Protein AF-A0A812PHL5-F1 (afdb_monomer_lite)

Structure (mmCIF, N/CA/C/O backbone):
data_AF-A0A812PHL5-F1
#
_entry.id   AF-A0A812PHL5-F1
#
loop_
_atom_site.group_PDB
_atom_site.id
_atom_site.type_symbol
_atom_site.label_atom_id
_atom_site.label_alt_id
_atom_site.label_comp_id
_atom_site.label_asym_id
_atom_site.label_entity_id
_atom_site.label_seq_id
_atom_site.pdbx_PDB_ins_code
_atom_site.Cartn_x
_atom_site.Cartn_y
_atom_site.Cartn_z
_atom_site.occupancy
_atom_site.B_iso_or_equiv
_atom_site.auth_seq_id
_atom_site.auth_comp_id
_atom_site.auth_asym_id
_atom_site.auth_atom_id
_atom_site.pdbx_PDB_model_num
ATOM 1 N N . MET A 1 1 ? 17.596 28.464 -4.419 1.00 30.20 1 MET A N 1
ATOM 2 C CA . MET A 1 1 ? 16.537 28.088 -5.385 1.00 30.20 1 MET A CA 1
ATOM 3 C C . MET A 1 1 ? 17.183 27.454 -6.614 1.00 30.20 1 MET A C 1
ATOM 5 O O . MET A 1 1 ? 17.732 28.170 -7.439 1.00 30.20 1 MET A O 1
ATOM 9 N N . ALA A 1 2 ? 17.210 26.122 -6.717 1.00 31.03 2 ALA A N 1
ATOM 10 C CA . ALA A 1 2 ? 17.751 25.455 -7.903 1.00 31.03 2 ALA A CA 1
ATOM 11 C C . ALA A 1 2 ? 16.768 25.625 -9.072 1.00 31.03 2 ALA A C 1
ATOM 13 O O . ALA A 1 2 ? 15.602 25.245 -8.954 1.00 31.03 2 ALA A O 1
ATOM 14 N N . LYS A 1 3 ? 17.228 26.225 -10.178 1.00 36.44 3 LYS A N 1
ATOM 15 C CA . LYS A 1 3 ? 16.488 26.329 -11.446 1.00 36.44 3 LYS A CA 1
ATOM 16 C C . LYS A 1 3 ? 15.874 24.962 -11.776 1.00 36.44 3 LYS A C 1
ATOM 18 O O . LYS A 1 3 ? 16.584 23.960 -11.709 1.00 36.44 3 LYS A O 1
ATOM 23 N N . LYS A 1 4 ? 14.570 24.922 -12.087 1.00 46.22 4 LYS A N 1
ATOM 24 C CA . LYS A 1 4 ? 13.814 23.703 -12.439 1.00 46.22 4 LYS A CA 1
ATOM 25 C C . LYS A 1 4 ? 14.631 22.866 -13.429 1.00 46.22 4 LYS A C 1
ATOM 27 O O . LYS A 1 4 ? 14.777 23.250 -14.588 1.00 46.22 4 LYS A O 1
ATOM 32 N N . VAL A 1 5 ? 15.213 21.764 -12.962 1.00 55.16 5 VAL A N 1
ATOM 33 C CA . VAL A 1 5 ? 15.968 20.867 -13.836 1.00 55.16 5 VAL A CA 1
ATOM 34 C C . VAL A 1 5 ? 14.971 20.184 -14.762 1.00 55.16 5 VAL A C 1
ATOM 36 O O . VAL A 1 5 ? 14.000 19.601 -14.290 1.00 55.16 5 VAL A O 1
ATOM 39 N N . LYS A 1 6 ? 15.216 20.292 -16.066 1.00 77.00 6 LYS A N 1
ATOM 40 C CA . LYS A 1 6 ? 14.293 19.859 -17.119 1.00 77.00 6 LYS A CA 1
ATOM 41 C C . LYS A 1 6 ? 14.421 18.362 -17.456 1.00 77.00 6 LYS A C 1
ATOM 43 O O . LYS A 1 6 ? 13.504 17.793 -18.029 1.00 77.00 6 LYS A O 1
ATOM 48 N N . TRP A 1 7 ? 15.549 17.737 -17.104 1.00 81.31 7 TRP A N 1
ATOM 49 C CA . TRP A 1 7 ? 15.805 16.304 -17.293 1.00 81.31 7 TRP A CA 1
ATOM 50 C C . TRP A 1 7 ? 15.103 15.444 -16.230 1.00 81.31 7 TRP A C 1
ATOM 52 O O . TRP A 1 7 ? 14.970 15.905 -15.085 1.00 81.31 7 TRP A O 1
ATOM 62 N N . PRO A 1 8 ? 14.719 14.197 -16.566 1.00 87.06 8 PRO A N 1
ATOM 63 C CA . PRO A 1 8 ? 14.078 13.287 -15.627 1.00 87.06 8 PRO A CA 1
ATOM 64 C C . PRO A 1 8 ? 15.028 12.886 -14.491 1.00 87.06 8 PRO A C 1
ATOM 66 O O . PRO A 1 8 ? 16.244 13.111 -14.539 1.00 87.06 8 PRO A O 1
ATOM 69 N N . LYS A 1 9 ? 14.453 12.356 -13.409 1.00 88.00 9 LYS A N 1
ATOM 70 C CA . LYS A 1 9 ? 15.238 11.866 -12.272 1.00 88.00 9 LYS A CA 1
ATOM 71 C C . LYS A 1 9 ? 15.814 10.491 -12.638 1.00 88.00 9 LYS A C 1
ATOM 73 O O . LYS A 1 9 ? 15.067 9.677 -13.152 1.00 88.00 9 LYS A O 1
ATOM 78 N N . PRO A 1 10 ? 17.088 10.200 -12.334 1.00 89.94 10 PRO A N 1
ATOM 79 C CA . PRO A 1 10 ? 17.648 8.874 -12.572 1.00 89.94 10 PRO A CA 1
ATOM 80 C C . PRO A 1 10 ? 16.887 7.799 -11.791 1.00 89.94 10 PRO A C 1
ATOM 82 O O . PRO A 1 10 ? 16.639 7.955 -10.591 1.00 89.94 10 PRO A O 1
ATOM 85 N N . TYR A 1 11 ? 16.566 6.705 -12.468 1.00 93.69 11 TYR A N 1
ATOM 86 C CA . TYR A 1 11 ? 15.993 5.505 -11.885 1.00 93.69 11 TYR A CA 1
ATOM 87 C C . TYR A 1 11 ? 17.070 4.715 -11.140 1.00 93.69 11 TYR A C 1
ATOM 89 O O . TYR A 1 11 ? 18.222 4.675 -11.566 1.00 93.69 11 TYR A O 1
ATOM 97 N N . THR A 1 12 ? 16.724 4.103 -10.009 1.00 93.88 12 THR A N 1
ATOM 98 C CA . THR A 1 12 ? 17.665 3.273 -9.243 1.00 93.88 12 THR A CA 1
ATOM 99 C C . THR A 1 12 ? 17.333 1.805 -9.461 1.00 93.88 12 THR A C 1
ATOM 101 O O . THR A 1 12 ? 16.309 1.338 -8.977 1.00 93.88 12 THR A O 1
ATOM 104 N N . ALA A 1 13 ? 18.217 1.079 -10.143 1.00 93.38 13 ALA A N 1
ATOM 105 C CA . ALA A 1 13 ? 18.080 -0.351 -10.404 1.00 93.38 13 ALA A CA 1
ATOM 106 C C . ALA A 1 13 ? 19.034 -1.175 -9.530 1.00 93.38 13 ALA A C 1
ATOM 108 O O . ALA A 1 13 ? 20.081 -0.680 -9.102 1.00 93.38 13 ALA A O 1
ATOM 109 N N . LYS A 1 14 ? 18.681 -2.435 -9.260 1.00 94.19 14 LYS A N 1
ATOM 110 C CA . LYS A 1 14 ? 19.550 -3.398 -8.572 1.00 94.19 14 LYS A CA 1
ATOM 111 C C . LYS A 1 14 ? 20.268 -4.247 -9.616 1.00 94.19 14 LYS A C 1
ATOM 113 O O . LYS A 1 14 ? 19.644 -5.087 -10.245 1.00 94.19 14 LYS A O 1
ATOM 118 N N . ILE A 1 15 ? 21.566 -4.017 -9.765 1.00 95.44 15 ILE A N 1
ATOM 119 C CA . ILE A 1 15 ? 22.417 -4.596 -10.807 1.00 95.44 15 ILE A CA 1
ATOM 120 C C . ILE A 1 15 ? 23.465 -5.487 -10.143 1.00 95.44 15 ILE A C 1
ATOM 122 O O . ILE A 1 15 ? 24.049 -5.099 -9.126 1.00 95.44 15 ILE A O 1
ATOM 126 N N . ALA A 1 16 ? 23.705 -6.672 -10.694 1.00 95.06 16 ALA A N 1
ATOM 127 C CA . ALA A 1 16 ? 24.809 -7.530 -10.291 1.00 95.06 16 ALA A CA 1
ATOM 128 C C . ALA A 1 16 ? 26.142 -6.795 -10.481 1.00 95.06 16 ALA A C 1
ATOM 130 O O . ALA A 1 16 ? 26.435 -6.292 -11.563 1.00 95.06 16 ALA A O 1
ATOM 131 N N . MET A 1 17 ? 26.948 -6.715 -9.426 1.00 94.81 17 MET A N 1
ATOM 132 C CA . MET A 1 17 ? 28.274 -6.102 -9.456 1.00 94.81 17 MET A CA 1
ATOM 133 C C . MET A 1 17 ? 29.268 -6.968 -8.696 1.00 94.81 17 MET A C 1
ATOM 135 O O . MET A 1 17 ? 28.942 -7.513 -7.639 1.00 94.81 17 MET A O 1
ATOM 139 N N . CYS A 1 18 ? 30.486 -7.044 -9.223 1.00 94.06 18 CYS A N 1
ATOM 140 C CA . CYS A 1 18 ? 31.614 -7.671 -8.556 1.00 94.06 18 CYS A CA 1
ATOM 141 C C . CYS A 1 18 ? 32.160 -6.738 -7.470 1.00 94.06 18 CYS A C 1
ATOM 143 O O . CYS A 1 18 ? 32.279 -5.524 -7.657 1.00 94.06 18 CYS A O 1
ATOM 145 N N . ASP A 1 19 ? 32.484 -7.304 -6.320 1.00 91.38 19 ASP A N 1
ATOM 146 C CA . ASP A 1 19 ? 33.255 -6.635 -5.292 1.00 91.38 19 ASP A CA 1
ATOM 147 C C . ASP A 1 19 ? 34.759 -6.866 -5.541 1.00 91.38 19 ASP A C 1
ATOM 149 O O . ASP A 1 19 ? 35.190 -8.019 -5.532 1.00 91.38 19 ASP A O 1
ATOM 153 N N . PRO A 1 20 ? 35.572 -5.822 -5.791 1.00 86.06 20 PRO A N 1
ATOM 154 C CA . PRO A 1 20 ? 36.965 -6.011 -6.191 1.00 86.06 20 PRO A CA 1
ATOM 155 C C . PRO A 1 20 ? 37.823 -6.699 -5.124 1.00 86.06 20 PRO A C 1
ATOM 157 O O . PRO A 1 20 ? 38.760 -7.413 -5.476 1.00 86.06 20 PRO A O 1
ATOM 160 N N . GLU A 1 21 ? 37.502 -6.511 -3.841 1.00 88.44 21 GLU A N 1
ATOM 161 C CA . GLU A 1 21 ? 38.281 -7.065 -2.730 1.00 88.44 21 GLU A CA 1
ATOM 162 C C . GLU A 1 21 ? 37.939 -8.536 -2.498 1.00 88.44 21 GLU A C 1
ATOM 164 O O . GLU A 1 21 ? 38.826 -9.378 -2.384 1.00 88.44 21 GLU A O 1
ATOM 169 N N . THR A 1 22 ? 36.646 -8.862 -2.471 1.00 91.00 22 THR A N 1
ATOM 170 C CA . THR A 1 22 ? 36.188 -10.229 -2.164 1.00 91.00 22 THR A CA 1
ATOM 171 C C . THR A 1 22 ? 35.986 -11.102 -3.403 1.00 91.00 22 THR A C 1
ATOM 173 O O . THR A 1 22 ? 35.790 -12.306 -3.273 1.00 91.00 22 THR A O 1
ATOM 176 N N . GLN A 1 23 ? 36.006 -10.510 -4.604 1.00 88.81 23 GLN A N 1
ATOM 177 C CA . GLN A 1 23 ? 35.659 -11.140 -5.888 1.00 88.81 23 GLN A CA 1
ATOM 178 C C . GLN A 1 23 ? 34.260 -11.786 -5.903 1.00 88.81 23 GLN A C 1
ATOM 180 O O . GLN A 1 23 ? 33.970 -12.644 -6.737 1.00 88.81 23 GLN A O 1
ATOM 185 N N . THR A 1 24 ? 33.373 -11.376 -4.992 1.00 91.38 24 THR A N 1
ATOM 186 C CA . THR A 1 24 ? 32.000 -11.883 -4.914 1.00 91.38 24 THR A CA 1
ATOM 187 C C . THR A 1 24 ? 31.045 -10.992 -5.701 1.00 91.38 24 THR A C 1
ATOM 189 O O . THR A 1 24 ? 31.193 -9.769 -5.735 1.00 91.38 24 THR A O 1
ATOM 192 N N . THR A 1 25 ? 30.036 -11.597 -6.331 1.00 93.19 25 THR A N 1
ATOM 193 C CA . THR A 1 25 ? 28.997 -10.855 -7.058 1.00 93.19 25 THR A CA 1
ATOM 194 C C . THR A 1 25 ? 27.782 -10.644 -6.165 1.00 93.19 25 THR A C 1
ATOM 196 O O . THR A 1 25 ? 27.262 -11.584 -5.569 1.00 93.19 25 THR A O 1
ATOM 199 N N . SER A 1 26 ? 27.305 -9.404 -6.079 1.00 92.94 26 SER A N 1
ATOM 200 C CA . SER A 1 26 ? 26.101 -9.049 -5.320 1.00 92.94 26 SER A CA 1
ATOM 201 C C . SER A 1 26 ? 25.293 -7.962 -6.026 1.00 92.94 26 SER A C 1
ATOM 203 O O . SER A 1 26 ? 25.828 -7.177 -6.811 1.00 92.94 26 SER A O 1
ATOM 205 N N . LYS A 1 27 ? 23.982 -7.896 -5.757 1.00 93.06 27 LYS A N 1
ATOM 206 C CA . LYS A 1 27 ? 23.115 -6.856 -6.327 1.00 93.06 27 LYS A CA 1
ATOM 207 C C . LYS A 1 27 ? 23.339 -5.518 -5.621 1.00 93.06 27 LYS A C 1
ATOM 209 O O . LYS A 1 27 ? 22.929 -5.328 -4.474 1.00 93.06 27 LYS A O 1
ATOM 214 N N . LYS A 1 28 ? 23.935 -4.559 -6.328 1.00 93.38 28 LYS A N 1
ATOM 215 C CA . LYS A 1 28 ? 24.187 -3.191 -5.851 1.00 93.38 28 LYS A CA 1
ATOM 216 C C . LYS A 1 28 ? 23.320 -2.189 -6.626 1.00 93.38 28 LYS A C 1
ATOM 218 O O . LYS A 1 28 ? 22.840 -2.459 -7.723 1.00 93.38 28 LYS A O 1
ATOM 223 N N . SER A 1 29 ? 23.040 -1.038 -6.017 1.00 94.44 29 SER A N 1
ATOM 224 C CA . SER A 1 29 ? 22.201 -0.005 -6.638 1.00 94.44 29 SER A CA 1
ATOM 225 C C . SER A 1 29 ? 22.985 0.785 -7.689 1.00 94.44 29 SER A C 1
ATOM 227 O O . SER A 1 29 ? 24.021 1.363 -7.363 1.00 94.44 29 SER A O 1
ATOM 229 N N . LEU A 1 30 ? 22.454 0.878 -8.909 1.00 93.88 30 LEU A N 1
ATOM 230 C CA . LEU A 1 30 ? 22.989 1.686 -10.005 1.00 93.88 30 LEU A CA 1
ATOM 231 C C . LEU A 1 30 ? 21.949 2.704 -10.474 1.00 93.88 30 LEU A C 1
ATOM 233 O O . LEU A 1 30 ? 20.762 2.396 -10.562 1.00 93.88 30 LEU A O 1
ATOM 237 N N . ALA A 1 31 ? 22.397 3.919 -10.784 1.00 94.94 31 ALA A N 1
ATOM 238 C CA . ALA A 1 31 ? 21.543 4.941 -11.374 1.00 94.94 31 ALA A CA 1
ATOM 239 C C . ALA A 1 31 ? 21.485 4.773 -12.897 1.00 94.94 31 ALA A C 1
ATOM 241 O O . ALA A 1 31 ? 22.527 4.670 -13.547 1.00 94.94 31 ALA A O 1
ATOM 242 N N . ILE A 1 32 ? 20.279 4.782 -13.454 1.00 95.06 32 ILE A N 1
ATOM 243 C CA . ILE A 1 32 ? 20.009 4.573 -14.875 1.00 95.06 32 ILE A CA 1
ATOM 244 C C . ILE A 1 32 ? 19.045 5.662 -15.351 1.00 95.06 32 ILE A C 1
ATOM 246 O O . ILE A 1 32 ? 18.018 5.916 -14.726 1.00 95.06 32 ILE A O 1
ATOM 250 N N . MET A 1 33 ? 19.370 6.332 -16.452 1.00 94.31 33 MET A N 1
ATOM 251 C CA . MET A 1 33 ? 18.423 7.193 -17.156 1.00 94.31 33 MET A CA 1
ATOM 252 C C . MET A 1 33 ? 17.549 6.318 -18.044 1.00 94.31 33 MET A C 1
ATOM 254 O O . MET A 1 33 ? 18.058 5.598 -18.902 1.00 94.31 33 MET A O 1
ATOM 258 N N . LEU A 1 34 ? 16.237 6.377 -17.838 1.00 94.75 34 LEU A N 1
ATOM 259 C CA . LEU A 1 34 ? 15.307 5.525 -18.562 1.00 94.75 34 LEU A CA 1
ATOM 260 C C . LEU A 1 34 ? 15.033 6.099 -19.961 1.00 94.75 34 LEU A C 1
ATOM 262 O O . LEU A 1 34 ? 14.600 7.249 -20.061 1.00 94.75 34 LEU A O 1
ATOM 266 N N . PRO A 1 35 ? 15.238 5.316 -21.042 1.00 93.94 35 PRO A N 1
ATOM 267 C CA . PRO A 1 35 ? 14.881 5.718 -22.402 1.00 93.94 35 PRO A CA 1
ATOM 268 C C . PRO A 1 35 ? 13.507 6.398 -22.555 1.00 93.94 35 PRO A C 1
ATOM 270 O O . PRO A 1 35 ? 13.449 7.475 -23.148 1.00 93.94 35 PRO A O 1
ATOM 273 N N . HIS A 1 36 ? 12.416 5.835 -22.012 1.00 91.88 36 HIS A N 1
ATOM 274 C CA . HIS A 1 36 ? 11.076 6.437 -22.141 1.00 91.88 36 HIS A CA 1
ATOM 275 C C . HIS A 1 36 ? 10.980 7.818 -21.476 1.00 91.88 36 HIS A C 1
ATOM 277 O O . HIS A 1 36 ? 10.411 8.746 -22.050 1.00 91.88 36 HIS A O 1
ATOM 283 N N . GLU A 1 37 ? 11.603 8.005 -20.310 1.00 92.31 37 GLU A N 1
ATOM 284 C CA . GLU A 1 37 ? 11.631 9.306 -19.636 1.00 92.31 37 GLU A CA 1
ATOM 285 C C . GLU A 1 37 ? 12.498 10.326 -20.386 1.00 92.31 37 GLU A C 1
ATOM 287 O O . GLU A 1 37 ? 12.161 11.512 -20.440 1.00 92.31 37 GLU A O 1
ATOM 292 N N . LEU A 1 38 ? 13.614 9.877 -20.977 1.00 88.81 38 LEU A N 1
ATOM 293 C CA . LEU A 1 38 ? 14.469 10.708 -21.826 1.00 88.81 38 LEU A CA 1
ATOM 294 C C . LEU A 1 38 ? 13.703 11.189 -23.061 1.00 88.81 38 LEU A C 1
ATOM 296 O O . LEU A 1 38 ? 13.709 12.386 -23.350 1.00 88.81 38 LEU A O 1
ATOM 300 N N . GLN A 1 39 ? 13.010 10.284 -23.757 1.00 87.06 39 GLN A N 1
ATOM 301 C CA . GLN A 1 39 ? 12.188 10.631 -24.916 1.00 87.06 39 GLN A CA 1
ATOM 302 C C . GLN A 1 39 ? 11.067 11.595 -24.528 1.00 87.06 39 GLN A C 1
ATOM 304 O O . GLN A 1 39 ? 10.887 12.617 -25.188 1.00 87.06 39 GLN A O 1
ATOM 309 N N . TRP A 1 40 ? 10.350 11.316 -23.436 1.00 87.50 40 TRP A N 1
ATOM 310 C CA . TRP A 1 40 ? 9.302 12.203 -22.941 1.00 87.50 40 TRP A CA 1
ATOM 311 C C . TRP A 1 40 ? 9.841 13.598 -22.634 1.00 87.50 40 TRP A C 1
ATOM 313 O O . TRP A 1 40 ? 9.225 14.588 -23.022 1.00 87.50 40 TRP A O 1
ATOM 323 N N . ALA A 1 41 ? 11.005 13.703 -21.987 1.00 87.75 41 ALA A N 1
ATOM 324 C CA . ALA A 1 41 ? 11.620 14.991 -21.689 1.00 87.75 41 ALA A CA 1
ATOM 325 C C . ALA A 1 41 ? 11.999 15.754 -22.967 1.00 87.75 41 ALA A C 1
ATOM 327 O O . ALA A 1 41 ? 11.740 16.954 -23.052 1.00 87.75 41 ALA A O 1
ATOM 328 N N . VAL A 1 42 ? 12.551 15.064 -23.970 1.00 83.56 42 VAL A N 1
ATOM 329 C CA . VAL A 1 42 ? 12.887 15.645 -25.279 1.00 83.56 42 VAL A CA 1
ATOM 330 C C . VAL A 1 42 ? 11.631 16.121 -26.014 1.00 83.56 42 VAL A C 1
ATOM 332 O O . VAL A 1 42 ? 11.585 17.267 -26.459 1.00 83.56 42 VAL A O 1
ATOM 335 N N . LEU A 1 43 ? 10.592 15.289 -26.100 1.00 83.31 43 LEU A N 1
ATOM 336 C CA . LEU A 1 43 ? 9.324 15.641 -26.745 1.00 83.31 43 LEU A CA 1
ATOM 337 C C . LEU A 1 43 ? 8.630 16.798 -26.026 1.00 83.31 43 LEU A C 1
ATOM 339 O O . LEU A 1 43 ? 8.176 17.742 -26.666 1.00 83.31 43 LEU A O 1
ATOM 343 N N . LYS A 1 44 ? 8.582 16.750 -24.691 1.00 83.88 44 LYS A N 1
ATOM 344 C CA . LYS A 1 44 ? 7.971 17.785 -23.857 1.00 83.88 44 LYS A CA 1
ATOM 345 C C . LYS A 1 44 ? 8.672 19.128 -24.003 1.00 83.88 44 LYS A C 1
ATOM 347 O O . LYS A 1 44 ? 8.012 20.159 -24.050 1.00 83.88 44 LYS A O 1
ATOM 352 N N . TRP A 1 45 ? 10.001 19.119 -24.050 1.00 80.25 45 TRP A N 1
ATOM 353 C CA . TRP A 1 45 ? 10.788 20.343 -24.165 1.00 80.25 45 TRP A CA 1
ATOM 354 C C . TRP A 1 45 ? 10.610 21.033 -25.522 1.00 80.25 45 TRP A C 1
ATOM 356 O O . TRP A 1 45 ? 10.678 22.255 -25.597 1.00 80.25 45 TRP A O 1
ATOM 366 N N . ASN A 1 46 ? 10.316 20.257 -26.565 1.00 76.88 46 ASN A N 1
ATOM 367 C CA . ASN A 1 46 ? 10.095 20.741 -27.926 1.00 76.88 46 ASN A CA 1
ATOM 368 C C . ASN A 1 46 ? 8.595 20.771 -28.301 1.00 76.88 46 ASN A C 1
ATOM 370 O O . ASN A 1 46 ? 8.237 20.700 -29.481 1.00 76.88 46 ASN A O 1
ATOM 374 N N . GLN A 1 47 ? 7.703 20.872 -27.303 1.00 69.38 47 GLN A N 1
ATOM 375 C CA . GLN A 1 47 ? 6.266 21.074 -27.518 1.00 69.38 47 GLN A CA 1
ATOM 376 C C . GLN A 1 47 ? 6.048 22.399 -28.264 1.00 69.38 47 GLN A C 1
ATOM 378 O O . GLN A 1 47 ? 6.217 23.472 -27.694 1.00 69.38 47 GLN A O 1
ATOM 383 N N . GLY A 1 48 ? 5.714 22.305 -29.555 1.00 64.81 48 GLY A N 1
ATOM 384 C CA . GLY A 1 48 ? 5.527 23.447 -30.459 1.00 64.81 48 GLY A CA 1
ATOM 385 C C . GLY A 1 48 ? 6.377 23.422 -31.739 1.00 64.81 48 GLY A C 1
ATOM 386 O O . GLY A 1 48 ? 6.114 24.224 -32.626 1.00 64.81 48 GLY A O 1
ATOM 387 N N . LEU A 1 49 ? 7.351 22.507 -31.874 1.00 67.69 49 LEU A N 1
ATOM 388 C CA . LEU A 1 49 ? 8.309 22.475 -33.002 1.00 67.69 49 LEU A CA 1
ATOM 389 C C . LEU A 1 49 ? 8.199 21.240 -33.923 1.00 67.69 49 LEU A C 1
ATOM 391 O O . LEU A 1 49 ? 9.182 20.837 -34.540 1.00 67.69 49 LEU A O 1
ATOM 395 N N . ASP A 1 50 ? 7.022 20.609 -34.008 1.00 78.19 50 ASP A N 1
ATOM 396 C CA . ASP A 1 50 ? 6.821 19.314 -34.694 1.00 78.19 50 ASP A CA 1
ATOM 397 C C . ASP A 1 50 ? 7.910 18.271 -34.347 1.00 78.19 50 ASP A C 1
ATOM 399 O O . ASP A 1 50 ? 8.478 17.568 -35.185 1.00 78.19 50 ASP A O 1
ATOM 403 N N . ALA A 1 51 ? 8.240 18.178 -33.056 1.00 77.31 51 ALA A N 1
ATOM 404 C CA . ALA A 1 51 ? 9.268 17.264 -32.568 1.00 77.31 51 ALA A CA 1
ATOM 405 C C . ALA A 1 51 ? 8.967 15.802 -32.939 1.00 77.31 51 ALA A C 1
ATOM 407 O O . ALA A 1 51 ? 9.882 15.024 -33.201 1.00 77.31 51 ALA A O 1
ATOM 408 N N . ARG A 1 52 ? 7.680 15.435 -32.993 1.00 80.06 52 ARG A N 1
ATOM 409 C CA . ARG A 1 52 ? 7.239 14.100 -33.401 1.00 80.06 52 ARG A CA 1
ATOM 410 C C . ARG A 1 52 ? 7.505 13.857 -34.885 1.00 80.06 52 ARG A C 1
ATOM 412 O O . ARG A 1 52 ? 8.132 12.850 -35.193 1.00 80.06 52 ARG A O 1
ATOM 419 N N . GLY A 1 53 ? 7.089 14.759 -35.778 1.00 81.56 53 GLY A N 1
ATOM 420 C CA . GLY A 1 53 ? 7.350 14.621 -37.210 1.00 81.56 53 GLY A CA 1
ATOM 421 C C . GLY A 1 53 ? 8.844 14.543 -37.511 1.00 81.56 53 GLY A C 1
ATOM 422 O O . GLY A 1 53 ? 9.277 13.685 -38.272 1.00 81.56 53 GLY A O 1
ATOM 423 N N . ARG A 1 54 ? 9.671 15.335 -36.819 1.00 79.81 54 ARG A N 1
ATOM 424 C CA . ARG A 1 54 ? 11.138 15.285 -36.961 1.00 79.81 54 ARG A CA 1
ATOM 425 C C . ARG A 1 54 ? 11.757 13.966 -36.494 1.00 79.81 54 ARG A C 1
ATOM 427 O O . ARG A 1 54 ? 12.627 13.434 -37.177 1.00 79.81 54 ARG A O 1
ATOM 434 N N . LEU A 1 55 ? 11.316 13.425 -35.356 1.00 81.12 55 LEU A N 1
ATOM 435 C CA . LEU A 1 55 ? 11.827 12.154 -34.818 1.00 81.12 55 LEU A CA 1
ATOM 436 C C . LEU A 1 55 ? 11.326 10.915 -35.574 1.00 81.12 55 LEU A C 1
ATOM 438 O O . LEU A 1 55 ? 11.885 9.838 -35.382 1.00 81.12 55 LEU A O 1
ATOM 442 N N . LEU A 1 56 ? 10.303 11.074 -36.416 1.00 84.00 56 LEU A N 1
ATOM 443 C CA . LEU A 1 56 ? 9.794 10.052 -37.333 1.00 84.00 56 LEU A CA 1
ATOM 444 C C . LEU A 1 56 ? 10.225 10.302 -38.787 1.00 84.00 56 LEU A C 1
ATOM 446 O O . LEU A 1 56 ? 9.935 9.497 -39.667 1.00 84.00 56 LEU A O 1
ATOM 450 N N . ASN A 1 57 ? 10.928 11.403 -39.074 1.00 84.06 57 ASN A N 1
ATOM 451 C CA . ASN A 1 57 ? 11.372 11.713 -40.425 1.00 84.06 57 ASN A CA 1
ATOM 452 C C . ASN A 1 57 ? 12.646 10.937 -40.767 1.00 84.06 57 ASN A C 1
ATOM 454 O O . ASN A 1 57 ? 13.768 11.394 -40.527 1.00 84.06 57 ASN A O 1
ATOM 458 N N . TRP A 1 58 ? 12.473 9.801 -41.431 1.00 82.62 58 TRP A N 1
ATOM 459 C CA . TRP A 1 58 ? 13.571 8.948 -41.876 1.00 82.62 58 TRP A CA 1
ATOM 460 C C . TRP A 1 58 ? 14.530 9.630 -42.852 1.00 82.62 58 TRP A C 1
ATOM 462 O O . TRP A 1 58 ? 15.706 9.278 -42.891 1.00 82.62 58 TRP A O 1
ATOM 472 N N . GLN A 1 59 ? 14.088 10.628 -43.622 1.00 81.06 59 GLN A N 1
ATOM 473 C CA . GLN A 1 59 ? 14.969 11.327 -44.563 1.00 81.06 59 GLN A CA 1
ATOM 474 C C . GLN A 1 59 ? 16.076 12.115 -43.846 1.00 81.06 59 GLN A C 1
ATOM 476 O O . GLN A 1 59 ? 17.147 12.314 -44.417 1.00 81.06 59 GLN A O 1
ATOM 481 N N . SER A 1 60 ? 15.850 12.501 -42.584 1.00 78.31 60 SER A N 1
ATOM 482 C CA . SER A 1 60 ? 16.860 13.155 -41.738 1.00 78.31 60 SER A CA 1
ATOM 483 C C . SER A 1 60 ? 17.971 12.201 -41.269 1.00 78.31 60 SER A C 1
ATOM 485 O O . SER A 1 60 ? 19.050 12.637 -40.859 1.00 78.31 60 SER A O 1
ATOM 487 N N . VAL A 1 61 ? 17.739 10.888 -41.353 1.00 82.25 61 VAL A N 1
ATOM 488 C CA . VAL A 1 61 ? 18.686 9.853 -40.937 1.00 82.25 61 VAL A CA 1
ATOM 489 C C . VAL A 1 61 ? 19.694 9.590 -42.056 1.00 82.25 61 VAL A C 1
ATOM 491 O O . VAL A 1 61 ? 19.347 9.468 -43.236 1.00 82.25 61 VAL A O 1
ATOM 494 N N . ARG A 1 62 ? 20.975 9.460 -41.691 1.00 82.62 62 ARG A N 1
ATOM 495 C CA . ARG A 1 62 ? 22.040 9.139 -42.648 1.00 82.62 62 ARG A CA 1
ATOM 496 C C . ARG A 1 62 ? 21.718 7.869 -43.443 1.00 82.62 62 ARG A C 1
ATOM 498 O O . ARG A 1 62 ? 21.146 6.915 -42.914 1.00 82.62 62 ARG A O 1
ATOM 505 N N . ALA A 1 63 ? 22.106 7.866 -44.717 1.00 84.62 63 ALA A N 1
ATOM 506 C CA . ALA A 1 63 ? 21.796 6.787 -45.654 1.00 84.62 63 ALA A CA 1
ATOM 507 C C . ALA A 1 63 ? 22.324 5.416 -45.192 1.00 84.62 63 ALA A C 1
ATOM 509 O O . ALA A 1 63 ? 21.620 4.419 -45.311 1.00 84.62 63 ALA A O 1
ATOM 510 N N . ASP A 1 64 ? 23.514 5.376 -44.588 1.00 81.56 64 ASP A N 1
ATOM 511 C CA . ASP A 1 64 ? 24.122 4.144 -44.078 1.00 81.56 64 ASP A CA 1
ATOM 512 C C . ASP A 1 64 ? 23.343 3.539 -42.900 1.00 81.56 64 ASP A C 1
ATOM 514 O O . ASP A 1 64 ? 23.171 2.324 -42.824 1.00 81.56 64 ASP A O 1
ATOM 518 N N . VAL A 1 65 ? 22.819 4.377 -42.000 1.00 82.12 65 VAL A N 1
ATOM 519 C CA . VAL A 1 65 ? 21.958 3.925 -40.896 1.00 82.12 65 VAL A CA 1
ATOM 520 C C . VAL A 1 65 ? 20.618 3.430 -41.438 1.00 82.12 65 VAL A C 1
ATOM 522 O O . VAL A 1 65 ? 20.167 2.358 -41.040 1.00 82.12 65 VAL A O 1
ATOM 525 N N . ARG A 1 66 ? 20.011 4.153 -42.391 1.00 84.62 66 ARG A N 1
ATOM 526 C CA . ARG A 1 66 ? 18.766 3.718 -43.046 1.00 84.62 66 ARG A CA 1
ATOM 527 C C . ARG A 1 66 ? 18.910 2.349 -43.705 1.00 84.62 66 ARG A C 1
ATOM 529 O O . ARG A 1 66 ? 18.049 1.500 -43.509 1.00 84.62 66 ARG A O 1
ATOM 536 N N . GLN A 1 67 ? 20.007 2.117 -44.425 1.00 84.12 67 GLN A N 1
ATOM 537 C CA . GLN A 1 67 ? 20.269 0.837 -45.086 1.00 84.12 67 GLN A CA 1
ATOM 538 C C . GLN A 1 67 ? 20.370 -0.321 -44.083 1.00 84.12 67 GLN A C 1
ATOM 540 O O . GLN A 1 67 ? 19.825 -1.394 -44.328 1.00 84.12 67 GLN A O 1
ATOM 545 N N . ARG A 1 68 ? 21.021 -0.107 -42.931 1.00 80.06 68 ARG A N 1
ATOM 546 C CA . ARG A 1 68 ? 21.131 -1.135 -41.881 1.00 80.06 68 ARG A CA 1
ATOM 547 C C . ARG A 1 68 ? 19.771 -1.487 -41.282 1.00 80.06 68 ARG A C 1
ATOM 549 O O . ARG A 1 68 ? 19.472 -2.665 -41.111 1.00 80.06 68 ARG A O 1
ATOM 556 N N . VAL A 1 69 ? 18.945 -0.480 -40.998 1.00 81.44 69 VAL A N 1
ATOM 557 C CA . VAL A 1 69 ? 17.634 -0.680 -40.360 1.00 81.44 69 VAL A CA 1
ATOM 558 C C . VAL A 1 69 ? 16.590 -1.213 -41.351 1.00 81.44 69 VAL A C 1
ATOM 560 O O . VAL A 1 69 ? 15.696 -1.942 -40.933 1.00 81.44 69 VAL A O 1
ATOM 563 N N . ALA A 1 70 ? 16.721 -0.940 -42.656 1.00 82.31 70 ALA A N 1
ATOM 564 C CA . ALA A 1 70 ? 15.789 -1.413 -43.687 1.00 82.31 70 ALA A CA 1
ATOM 565 C C . ALA A 1 70 ? 15.579 -2.939 -43.653 1.00 82.31 70 ALA A C 1
ATOM 567 O O . ALA A 1 70 ? 14.442 -3.400 -43.702 1.00 82.31 70 ALA A O 1
ATOM 568 N N . SER A 1 71 ? 16.658 -3.708 -43.463 1.00 77.38 71 SER A N 1
ATOM 569 C CA . SER A 1 71 ? 16.583 -5.173 -43.340 1.00 77.38 71 SER A CA 1
ATOM 570 C C . SER A 1 71 ? 15.738 -5.635 -42.143 1.00 77.38 71 SER A C 1
ATOM 572 O O . SER A 1 71 ? 14.946 -6.571 -42.253 1.00 77.38 71 SER A O 1
ATOM 574 N N . SER A 1 72 ? 15.848 -4.949 -41.000 1.00 78.19 72 SER A N 1
ATOM 575 C CA . SER A 1 72 ? 15.045 -5.224 -39.804 1.00 78.19 72 SER A CA 1
ATOM 576 C C . SER A 1 72 ? 13.585 -4.823 -39.984 1.00 78.19 72 SER A C 1
ATOM 578 O O . SER A 1 72 ? 12.706 -5.543 -39.522 1.00 78.19 72 SER A O 1
ATOM 580 N N . VAL A 1 73 ? 13.315 -3.710 -40.671 1.00 83.69 73 VAL A N 1
ATOM 581 C CA . VAL A 1 73 ? 11.947 -3.262 -40.975 1.00 83.69 73 VAL A CA 1
ATOM 582 C C . VAL A 1 73 ? 11.211 -4.284 -41.830 1.00 83.69 73 VAL A C 1
ATOM 584 O O . VAL A 1 73 ? 10.077 -4.629 -41.513 1.00 83.69 73 VAL A O 1
ATOM 587 N N . GLU A 1 74 ? 11.868 -4.795 -42.870 1.00 82.69 74 GLU A N 1
ATOM 588 C CA . GLU A 1 74 ? 11.308 -5.820 -43.749 1.00 82.69 74 GLU A CA 1
ATOM 589 C C . GLU A 1 74 ? 11.080 -7.138 -42.997 1.00 82.69 74 GLU A C 1
ATOM 591 O O . GLU A 1 74 ? 9.971 -7.674 -42.997 1.00 82.69 74 GLU A O 1
ATOM 596 N N . THR A 1 75 ? 12.099 -7.613 -42.274 1.00 77.25 75 THR A N 1
ATOM 597 C CA . THR A 1 75 ? 12.042 -8.884 -41.530 1.00 77.25 75 THR A CA 1
ATOM 598 C C . THR A 1 75 ? 10.951 -8.874 -40.458 1.00 77.25 75 THR A C 1
ATOM 600 O O . THR A 1 75 ? 10.226 -9.854 -40.294 1.00 77.25 75 THR A O 1
ATOM 603 N N . LEU A 1 76 ? 10.816 -7.762 -39.731 1.00 78.38 76 LEU A N 1
ATOM 604 C CA . LEU A 1 76 ? 9.857 -7.610 -38.635 1.00 78.38 76 LEU A CA 1
ATOM 605 C C . L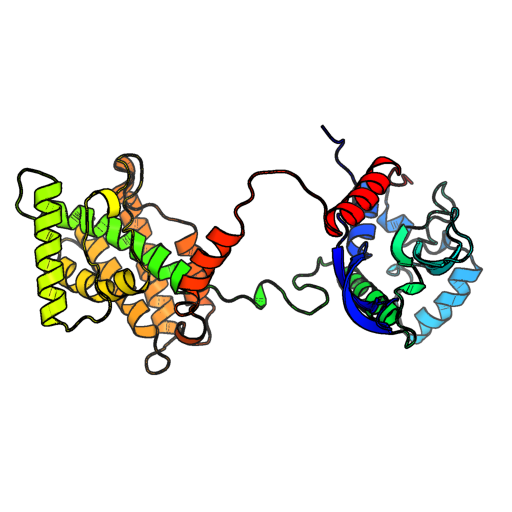EU A 1 76 ? 8.510 -7.024 -39.090 1.00 78.38 76 LEU A C 1
ATOM 607 O O . LEU A 1 76 ? 7.629 -6.826 -38.257 1.00 78.38 76 LEU A O 1
ATOM 611 N N . ARG A 1 77 ? 8.341 -6.753 -40.395 1.00 84.25 77 ARG A N 1
ATOM 612 C CA . ARG A 1 77 ? 7.129 -6.169 -41.001 1.00 84.25 77 ARG A CA 1
ATOM 613 C C . ARG A 1 77 ? 6.660 -4.888 -40.300 1.00 84.25 77 ARG A C 1
ATOM 615 O O . ARG A 1 77 ? 5.474 -4.704 -40.032 1.00 84.25 77 ARG A O 1
ATOM 622 N N . LEU A 1 78 ? 7.604 -4.008 -39.978 1.00 81.06 78 LEU A N 1
ATOM 623 C CA . LEU A 1 78 ? 7.334 -2.763 -39.257 1.00 81.06 78 LEU A CA 1
ATOM 624 C C . LEU A 1 78 ? 6.938 -1.641 -40.226 1.00 81.06 78 LEU A C 1
ATOM 626 O O . LEU A 1 78 ? 7.402 -1.608 -41.361 1.00 81.06 78 LEU A O 1
ATOM 630 N N . ASN A 1 79 ? 6.122 -0.684 -39.770 1.00 83.06 79 ASN A N 1
ATOM 631 C CA . ASN A 1 79 ? 5.814 0.524 -40.542 1.00 83.06 79 ASN A CA 1
ATOM 632 C C . ASN A 1 79 ? 6.948 1.561 -40.380 1.00 83.06 79 ASN A C 1
ATOM 634 O O . ASN A 1 79 ? 7.066 2.120 -39.287 1.00 83.06 79 ASN A O 1
ATOM 638 N N . PRO A 1 80 ? 7.731 1.884 -41.431 1.00 75.62 80 PRO A N 1
ATOM 639 C CA . PRO A 1 80 ? 8.822 2.856 -41.344 1.00 75.62 80 PRO A CA 1
ATOM 640 C C . PRO A 1 80 ? 8.377 4.225 -40.817 1.00 75.62 80 PRO A C 1
ATOM 642 O O . PRO A 1 80 ? 9.069 4.824 -40.002 1.00 75.62 80 PRO A O 1
ATOM 645 N N . GLU A 1 81 ? 7.198 4.704 -41.214 1.00 78.19 81 GLU A N 1
ATOM 646 C CA . GLU A 1 81 ? 6.700 6.038 -40.846 1.00 78.19 81 GLU A CA 1
ATOM 647 C C . GLU A 1 81 ? 6.318 6.154 -39.362 1.00 78.19 81 GLU A C 1
ATOM 649 O O . GLU A 1 81 ? 6.171 7.253 -38.829 1.00 78.19 81 GLU A O 1
ATOM 654 N N . ALA A 1 82 ? 6.189 5.019 -38.672 1.00 79.31 82 ALA A N 1
ATOM 655 C CA . ALA A 1 82 ? 5.906 4.949 -37.244 1.00 79.31 82 ALA A CA 1
ATOM 656 C C . ALA A 1 82 ? 7.151 4.626 -36.398 1.00 79.31 82 ALA A C 1
ATOM 658 O O . ALA A 1 82 ? 7.041 4.487 -35.178 1.00 79.31 82 ALA A O 1
ATOM 659 N N . LEU A 1 83 ? 8.333 4.499 -37.013 1.00 80.06 83 LEU A N 1
ATOM 660 C CA . LEU A 1 83 ? 9.552 4.085 -36.322 1.00 80.06 83 LEU A CA 1
ATOM 661 C C . LEU A 1 83 ? 10.444 5.262 -35.950 1.00 80.06 83 LEU A C 1
ATOM 663 O O . LEU A 1 83 ? 10.894 6.028 -36.799 1.00 80.06 83 LEU A O 1
ATOM 667 N N . MET A 1 84 ? 10.804 5.305 -34.671 1.00 84.12 84 MET A N 1
ATOM 668 C CA . MET A 1 84 ? 11.878 6.140 -34.156 1.00 84.12 84 MET A CA 1
ATOM 669 C C . MET A 1 84 ? 13.113 5.274 -33.893 1.00 84.12 84 MET A C 1
ATOM 671 O O . MET A 1 84 ? 13.046 4.236 -33.239 1.00 84.12 84 MET A O 1
ATOM 675 N N . ILE A 1 85 ? 14.262 5.733 -34.380 1.00 84.94 85 ILE A N 1
ATOM 676 C CA . ILE A 1 85 ? 15.538 5.016 -34.301 1.00 84.94 85 ILE A CA 1
ATOM 677 C C . ILE A 1 85 ? 16.354 5.586 -33.145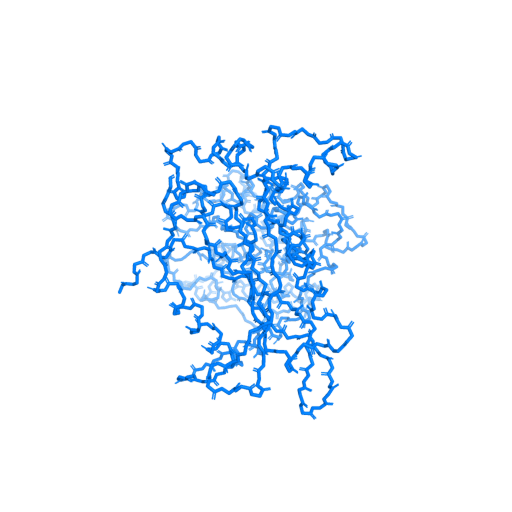 1.00 84.94 85 ILE A C 1
ATOM 679 O O . ILE A 1 85 ? 16.564 6.799 -33.063 1.00 84.94 85 ILE A O 1
ATOM 683 N N . TRP A 1 86 ? 16.868 4.689 -32.308 1.00 87.19 86 TRP A N 1
ATOM 684 C CA . TRP A 1 86 ? 17.866 4.975 -31.286 1.00 87.19 86 TRP A CA 1
ATOM 685 C C . TRP A 1 86 ? 19.149 4.215 -31.601 1.00 87.19 86 TRP A C 1
ATOM 687 O O . TRP A 1 86 ? 19.109 3.024 -31.897 1.00 87.19 86 TRP A O 1
ATOM 697 N N . GLY A 1 87 ? 20.291 4.894 -31.528 1.00 86.88 87 GLY A N 1
ATOM 698 C CA . GLY A 1 87 ? 21.585 4.217 -31.539 1.00 86.88 87 GLY A CA 1
ATOM 699 C C . GLY A 1 87 ? 22.048 3.959 -30.111 1.00 86.88 87 GLY A C 1
ATOM 700 O O . GLY A 1 87 ? 22.030 4.877 -29.293 1.00 86.88 87 GLY A O 1
ATOM 701 N N . LEU A 1 88 ? 22.460 2.725 -29.821 1.00 87.81 88 LEU A N 1
ATOM 702 C CA . LEU A 1 88 ? 23.049 2.322 -28.546 1.00 87.81 88 LEU A CA 1
ATOM 703 C C . LEU A 1 88 ? 24.566 2.206 -28.687 1.00 87.81 88 LEU A C 1
ATOM 705 O O . LEU A 1 88 ? 25.063 1.608 -29.638 1.00 87.81 88 LEU A O 1
ATOM 709 N N . TRP A 1 89 ? 25.278 2.768 -27.718 1.00 86.12 89 TRP A N 1
ATOM 710 C CA . TRP A 1 89 ? 26.733 2.792 -27.651 1.00 86.12 89 TRP A CA 1
ATOM 711 C C . TRP A 1 89 ? 27.173 2.268 -26.294 1.00 86.12 89 TRP A C 1
ATOM 713 O O . TRP A 1 89 ? 26.634 2.687 -25.264 1.00 86.12 89 TRP A O 1
ATOM 723 N N . ILE A 1 90 ? 28.143 1.358 -26.311 1.00 86.19 90 ILE A N 1
ATOM 724 C CA . ILE A 1 90 ? 28.772 0.794 -25.120 1.00 86.19 90 ILE A CA 1
ATOM 725 C C . ILE A 1 90 ? 30.272 0.990 -25.299 1.00 86.19 90 ILE A C 1
ATOM 727 O O . ILE A 1 90 ? 30.931 0.222 -25.997 1.00 86.19 90 ILE A O 1
ATOM 731 N N . ASP A 1 91 ? 30.786 2.066 -24.712 1.00 81.69 91 ASP A N 1
ATOM 732 C CA . ASP A 1 91 ? 32.164 2.504 -24.918 1.00 81.69 91 ASP A CA 1
ATOM 733 C C . ASP A 1 91 ? 32.990 2.293 -23.646 1.00 81.69 91 ASP A C 1
ATOM 735 O O . ASP A 1 91 ? 32.575 2.667 -22.544 1.00 81.69 91 ASP A O 1
ATOM 739 N N . GLY A 1 92 ? 34.191 1.737 -23.805 1.00 78.44 92 GLY A N 1
ATOM 740 C CA . GLY A 1 92 ? 35.219 1.743 -22.769 1.00 78.44 92 GLY A CA 1
ATOM 741 C C . GLY A 1 92 ? 35.986 3.066 -22.788 1.00 78.44 92 GLY A C 1
ATOM 742 O O . GLY A 1 92 ? 36.496 3.467 -23.834 1.00 78.44 92 GLY A O 1
ATOM 743 N N . ALA A 1 93 ? 36.099 3.744 -21.648 1.00 77.00 93 ALA A N 1
ATOM 744 C CA . ALA A 1 93 ? 36.837 5.000 -21.527 1.00 77.00 93 ALA A CA 1
ATOM 745 C C . ALA A 1 93 ? 37.787 4.979 -20.317 1.00 77.00 93 ALA A C 1
ATOM 747 O O . ALA A 1 93 ? 37.351 4.633 -19.219 1.00 77.00 93 ALA A O 1
ATOM 748 N N . PRO A 1 94 ? 39.061 5.385 -20.459 1.00 75.38 94 PRO A N 1
ATOM 749 C CA . PRO A 1 94 ? 39.987 5.437 -19.331 1.00 75.38 94 PRO A CA 1
ATOM 750 C C . PRO A 1 94 ? 39.575 6.518 -18.321 1.00 75.38 94 PRO A C 1
ATOM 752 O O . PRO A 1 94 ? 39.105 7.600 -18.697 1.00 75.38 94 PRO A O 1
ATOM 755 N N . VAL A 1 95 ? 39.787 6.259 -17.030 1.00 78.50 95 VAL A N 1
ATOM 756 C CA . VAL A 1 95 ? 39.573 7.268 -15.985 1.00 78.50 95 VAL A CA 1
ATOM 757 C C . VAL A 1 95 ? 40.690 8.316 -16.077 1.00 78.50 95 VAL A C 1
ATOM 759 O O . VAL A 1 95 ? 41.876 8.010 -16.033 1.00 78.50 95 VAL A O 1
ATOM 762 N N . LYS A 1 96 ? 40.330 9.598 -16.244 1.00 69.12 96 LYS A N 1
ATOM 763 C CA . LYS A 1 96 ? 41.311 10.659 -16.565 1.00 69.12 96 LYS A CA 1
ATOM 764 C C . LYS A 1 96 ? 42.422 10.836 -15.522 1.00 69.12 96 LYS A C 1
ATOM 766 O O . LYS A 1 96 ? 43.525 11.216 -15.903 1.00 69.12 96 LYS A O 1
ATOM 771 N N . TYR A 1 97 ? 42.120 10.621 -14.244 1.00 73.31 97 TYR A N 1
ATOM 772 C CA . TYR A 1 97 ? 43.071 10.774 -13.137 1.00 73.31 97 TYR A CA 1
ATOM 773 C C . TYR A 1 97 ? 43.759 9.460 -12.742 1.00 73.31 97 TYR A C 1
ATOM 775 O O . TYR A 1 97 ? 44.715 9.501 -11.978 1.00 73.31 97 TYR A O 1
ATOM 783 N N . ASP A 1 98 ? 43.301 8.324 -13.273 1.00 73.69 98 ASP A N 1
ATOM 784 C CA . ASP A 1 98 ? 43.900 7.012 -13.055 1.00 73.69 98 ASP A CA 1
ATOM 785 C C . ASP A 1 98 ? 43.719 6.151 -14.310 1.00 73.69 98 ASP A C 1
ATOM 787 O O . ASP A 1 98 ? 42.670 5.557 -14.546 1.00 73.69 98 ASP A O 1
ATOM 791 N N . ARG A 1 99 ? 44.757 6.088 -15.146 1.00 73.50 99 ARG A N 1
ATOM 792 C CA . ARG A 1 99 ? 44.698 5.331 -16.404 1.00 73.50 99 ARG A CA 1
ATOM 793 C C . ARG A 1 99 ? 44.721 3.814 -16.201 1.00 73.50 99 ARG A C 1
ATOM 795 O O . ARG A 1 99 ? 44.542 3.100 -17.185 1.00 73.50 99 ARG A O 1
ATOM 802 N N . SER A 1 100 ? 44.951 3.329 -14.977 1.00 75.94 100 SER A N 1
ATOM 803 C CA . SER A 1 100 ? 44.820 1.904 -14.656 1.00 75.94 100 SER A CA 1
ATOM 804 C C . SER A 1 100 ? 43.353 1.475 -14.542 1.00 75.94 100 SER A C 1
ATOM 806 O O . SER A 1 100 ? 43.038 0.296 -14.705 1.00 75.94 100 SER A O 1
ATOM 808 N N . GLU A 1 101 ? 42.441 2.435 -14.367 1.00 77.88 101 GLU A N 1
ATOM 809 C CA . GLU A 1 101 ? 41.006 2.197 -14.319 1.00 77.88 101 GLU A CA 1
ATOM 810 C C . GLU A 1 101 ? 40.313 2.533 -15.646 1.00 77.88 101 GLU A C 1
ATOM 812 O O . GLU A 1 101 ? 40.671 3.458 -16.384 1.00 77.88 101 GLU A O 1
ATOM 817 N N . SER A 1 102 ? 39.251 1.785 -15.941 1.00 80.69 102 SER A N 1
ATOM 818 C CA . SER A 1 102 ? 38.406 1.991 -17.117 1.00 80.69 102 SER A CA 1
ATOM 819 C C . SER A 1 102 ? 36.941 2.057 -16.712 1.00 80.69 102 SER A C 1
ATOM 821 O O . SER A 1 102 ? 36.479 1.307 -15.858 1.00 80.69 102 SER A O 1
ATOM 823 N N . LEU A 1 103 ? 36.196 2.949 -17.349 1.00 84.31 103 LEU A N 1
ATOM 824 C CA . LEU A 1 103 ? 34.749 3.048 -17.250 1.00 84.31 103 LEU A CA 1
ATOM 825 C C . LEU A 1 103 ? 34.110 2.377 -18.457 1.00 84.31 103 LEU A C 1
ATOM 827 O O . LEU A 1 103 ? 34.597 2.524 -19.574 1.00 84.31 103 LEU A O 1
ATOM 831 N N . GLU A 1 104 ? 32.978 1.730 -18.236 1.00 87.38 104 GLU A N 1
ATOM 832 C CA . GLU A 1 104 ? 32.043 1.364 -19.291 1.00 87.38 104 GLU A CA 1
ATOM 833 C C . GLU A 1 104 ? 30.884 2.361 -19.286 1.00 87.38 104 GLU A C 1
ATOM 835 O O . GLU A 1 104 ? 30.247 2.610 -18.255 1.00 87.38 104 GLU A O 1
ATOM 840 N N . MET A 1 105 ? 30.645 2.976 -20.442 1.00 86.62 105 MET A N 1
ATOM 841 C CA . MET A 1 105 ? 29.603 3.972 -20.651 1.00 86.62 105 MET A CA 1
ATOM 842 C C . MET A 1 105 ? 28.532 3.406 -21.573 1.00 86.62 105 MET A C 1
ATOM 844 O O . MET A 1 105 ? 28.798 3.134 -22.740 1.00 86.62 105 MET A O 1
ATOM 848 N N . PHE A 1 106 ? 27.305 3.327 -21.068 1.00 91.25 106 PHE A N 1
ATOM 849 C CA . PHE A 1 106 ? 26.124 3.019 -21.864 1.00 91.25 106 PHE A CA 1
ATOM 850 C C . PHE A 1 106 ? 25.472 4.338 -22.250 1.00 91.25 106 PHE A C 1
ATOM 852 O O . PHE A 1 106 ? 25.094 5.133 -21.381 1.00 91.25 106 PHE A O 1
ATOM 859 N N . SER A 1 107 ? 25.347 4.602 -23.544 1.00 89.00 107 SER A N 1
ATOM 860 C CA . SER A 1 107 ? 24.747 5.841 -24.025 1.00 89.00 107 SER A CA 1
ATOM 861 C C . SER A 1 107 ? 23.893 5.636 -25.262 1.00 89.00 107 SER A C 1
ATOM 863 O O . SER A 1 107 ? 24.062 4.687 -26.023 1.00 89.00 107 SER A O 1
ATOM 865 N N . LEU A 1 108 ? 22.947 6.546 -25.440 1.00 90.44 108 LEU A N 1
ATOM 866 C CA . LEU A 1 108 ? 22.019 6.559 -26.552 1.00 90.44 108 LEU A CA 1
ATOM 867 C C . LEU A 1 108 ? 22.245 7.788 -27.419 1.00 90.44 108 LEU A C 1
ATOM 869 O O . LEU A 1 108 ? 22.659 8.837 -26.933 1.00 90.44 108 LEU A O 1
ATOM 873 N N . ASN A 1 109 ? 21.903 7.704 -28.694 1.00 87.81 109 ASN A N 1
ATOM 874 C CA . ASN A 1 109 ? 21.720 8.879 -29.536 1.00 87.81 109 ASN A CA 1
ATOM 875 C C . ASN A 1 109 ? 20.478 8.754 -30.405 1.00 87.81 109 ASN A C 1
ATOM 877 O O . ASN A 1 109 ? 19.958 7.662 -30.622 1.00 87.81 109 ASN A O 1
ATOM 881 N N . LEU A 1 110 ? 20.054 9.897 -30.936 1.00 86.25 110 LEU A N 1
ATOM 882 C CA . LEU A 1 110 ? 18.963 10.005 -31.892 1.00 86.25 110 LEU A CA 1
ATOM 883 C C . LEU A 1 110 ? 19.552 10.323 -33.273 1.00 86.25 110 LEU A C 1
ATOM 885 O O . LEU A 1 110 ? 19.892 11.478 -33.529 1.00 86.25 110 LEU A O 1
ATOM 889 N N . PRO A 1 111 ? 19.672 9.339 -34.184 1.00 84.44 111 PRO A N 1
ATOM 890 C CA . PRO A 1 111 ? 20.155 9.576 -35.546 1.00 84.44 111 PRO A CA 1
ATOM 891 C C . PRO A 1 111 ? 19.307 10.587 -36.332 1.00 84.44 111 PRO A C 1
ATOM 893 O O . PRO A 1 111 ? 19.792 11.201 -37.273 1.00 84.44 111 PRO A O 1
ATOM 896 N N . HIS A 1 112 ? 18.059 10.813 -35.931 1.00 81.94 112 HIS A N 1
ATOM 897 C CA . HIS A 1 112 ? 17.180 11.834 -36.509 1.00 81.94 112 HIS A CA 1
ATOM 898 C C . HIS A 1 112 ? 17.705 13.270 -36.324 1.00 81.94 112 HIS A C 1
ATOM 900 O O . HIS A 1 112 ? 17.281 14.191 -37.013 1.00 81.94 112 HIS A O 1
ATOM 906 N N . LEU A 1 113 ? 18.666 13.481 -35.420 1.00 77.06 113 LEU A N 1
ATOM 907 C CA . LEU A 1 113 ? 19.249 14.795 -35.143 1.00 77.06 113 LEU A CA 1
ATOM 908 C C . LEU A 1 113 ? 20.494 15.100 -35.989 1.00 77.06 113 LEU A C 1
ATOM 910 O O . LEU A 1 113 ? 21.162 16.096 -35.735 1.00 77.06 113 LEU A O 1
ATOM 914 N N . ASN A 1 114 ? 20.819 14.281 -36.996 1.00 69.81 114 ASN A N 1
ATOM 915 C CA . ASN A 1 114 ? 22.059 14.385 -37.782 1.00 69.81 114 ASN A CA 1
ATOM 916 C C . ASN A 1 114 ? 22.276 15.737 -38.497 1.00 69.81 114 ASN A C 1
ATOM 918 O O . ASN A 1 114 ? 23.403 16.023 -38.888 1.00 69.81 114 ASN A O 1
ATOM 922 N N . GLN A 1 115 ? 21.240 16.567 -38.653 1.00 70.19 115 GLN A N 1
ATOM 923 C CA . GLN A 1 115 ? 21.312 17.889 -39.298 1.00 70.19 115 GLN A CA 1
ATOM 924 C C . GLN A 1 115 ? 21.159 19.060 -38.314 1.00 70.19 115 GLN A C 1
ATOM 926 O O . GLN A 1 115 ? 20.979 20.203 -38.725 1.00 70.19 115 GLN A O 1
ATOM 931 N N . THR A 1 116 ? 21.211 18.795 -37.008 1.00 71.62 116 THR A N 1
ATOM 932 C CA . THR A 1 116 ? 21.088 19.825 -35.971 1.00 71.62 116 THR A CA 1
ATOM 933 C C . THR A 1 116 ? 22.398 19.980 -35.201 1.00 71.62 116 THR A C 1
ATOM 935 O O . THR A 1 116 ? 23.293 19.128 -35.255 1.00 71.62 116 THR A O 1
ATOM 938 N N . ALA A 1 117 ? 22.496 21.049 -34.406 1.00 70.25 117 ALA A N 1
ATOM 939 C CA . ALA A 1 117 ? 23.595 21.239 -33.458 1.00 70.25 117 ALA A CA 1
ATOM 940 C C . ALA A 1 117 ? 23.696 20.104 -32.409 1.00 70.25 117 ALA A C 1
ATOM 942 O O . ALA A 1 117 ? 24.707 19.992 -31.720 1.00 70.25 117 ALA A O 1
ATOM 943 N N . ALA A 1 118 ? 22.670 19.250 -32.297 1.00 69.00 118 ALA A N 1
ATOM 944 C CA . ALA A 1 118 ? 22.615 18.105 -31.394 1.00 69.00 118 ALA A CA 1
ATOM 945 C C . ALA A 1 118 ? 22.986 16.762 -32.060 1.00 69.00 118 ALA A C 1
ATOM 947 O O . ALA A 1 118 ? 22.880 15.720 -31.415 1.00 69.00 118 ALA A O 1
ATOM 948 N N . SER A 1 119 ? 23.440 16.767 -33.318 1.00 70.88 119 SER A N 1
ATOM 949 C CA . SER A 1 119 ? 23.810 15.568 -34.096 1.00 70.88 119 SER A CA 1
ATOM 950 C C . SER A 1 119 ? 24.833 14.648 -33.417 1.00 70.88 119 SER A C 1
ATOM 952 O O . SER A 1 119 ? 24.808 13.433 -33.615 1.00 70.88 119 SER A O 1
ATOM 954 N N . THR A 1 120 ? 25.708 15.200 -32.576 1.00 69.88 120 THR A N 1
ATOM 955 C CA . THR A 1 120 ? 26.741 14.459 -31.835 1.00 69.88 120 THR A CA 1
ATOM 956 C C . THR A 1 120 ? 26.345 14.132 -30.396 1.00 69.88 120 THR A C 1
ATOM 958 O O . THR A 1 120 ? 27.136 13.540 -29.658 1.00 69.88 120 THR A O 1
ATOM 961 N N . MET A 1 121 ? 25.135 14.499 -29.963 1.00 78.19 121 MET A N 1
ATOM 962 C CA . MET A 1 121 ? 24.737 14.303 -28.577 1.00 78.19 121 MET A CA 1
ATOM 963 C C . MET A 1 121 ? 24.576 12.818 -28.231 1.00 78.19 121 MET A C 1
ATOM 965 O O . MET A 1 121 ? 23.879 12.058 -28.907 1.00 78.19 121 MET A O 1
ATOM 969 N N . ARG A 1 122 ? 25.180 12.439 -27.101 1.00 80.88 122 ARG A N 1
ATOM 970 C CA . ARG A 1 122 ? 24.954 11.172 -26.408 1.00 80.88 122 ARG A CA 1
ATOM 971 C C . ARG A 1 122 ? 24.152 11.417 -25.134 1.00 80.88 122 ARG A C 1
ATOM 973 O O . ARG A 1 122 ? 24.592 12.157 -24.256 1.00 80.88 122 ARG A O 1
ATOM 980 N N . PHE A 1 123 ? 22.997 10.777 -25.019 1.00 85.38 123 PHE A N 1
ATOM 981 C CA . PHE A 1 123 ? 22.231 10.704 -23.783 1.00 85.38 123 PHE A CA 1
ATOM 982 C C . PHE A 1 123 ? 22.817 9.575 -22.927 1.00 85.38 123 PHE A C 1
ATOM 984 O O . PHE A 1 123 ? 22.777 8.419 -23.350 1.00 85.38 123 PHE A O 1
ATOM 991 N N . PRO A 1 124 ? 23.395 9.861 -21.751 1.00 84.50 124 PRO A N 1
ATOM 992 C CA . PRO A 1 124 ? 23.937 8.806 -20.907 1.00 84.50 124 PRO A CA 1
ATOM 993 C C . PRO A 1 124 ? 22.793 7.960 -20.341 1.00 84.50 124 PRO A C 1
ATOM 995 O O . PRO A 1 124 ? 21.875 8.509 -19.737 1.00 84.50 124 PRO A O 1
ATOM 998 N N . VAL A 1 125 ? 22.870 6.638 -20.504 1.00 90.25 125 VAL A N 1
ATOM 999 C CA . VAL A 1 125 ? 21.982 5.674 -19.835 1.00 90.25 125 VAL A CA 1
ATOM 1000 C C . VAL A 1 125 ? 22.550 5.376 -18.459 1.00 90.25 125 VAL A C 1
ATOM 1002 O O . VAL A 1 125 ? 21.911 5.646 -17.447 1.00 90.25 125 VAL A O 1
ATOM 1005 N N . THR A 1 126 ? 23.788 4.889 -18.401 1.00 94.12 126 THR A N 1
ATOM 1006 C CA . THR A 1 126 ? 24.511 4.689 -17.146 1.00 94.12 126 THR A CA 1
ATOM 1007 C C . THR A 1 126 ? 26.017 4.619 -17.383 1.00 94.12 126 THR A C 1
ATOM 1009 O O . THR A 1 126 ? 26.490 4.599 -18.521 1.00 94.12 126 THR A O 1
ATOM 1012 N N . ARG A 1 127 ? 26.777 4.610 -16.289 1.00 89.31 127 ARG A N 1
ATOM 1013 C CA . ARG A 1 127 ? 28.225 4.418 -16.290 1.00 89.31 127 ARG A CA 1
ATOM 1014 C C . ARG A 1 127 ? 28.626 3.558 -15.102 1.00 89.31 127 ARG A C 1
ATOM 1016 O O . ARG A 1 127 ? 28.120 3.770 -13.997 1.00 89.31 127 ARG A O 1
ATOM 1023 N N . ILE A 1 128 ? 29.578 2.663 -15.309 1.00 90.44 128 ILE A N 1
ATOM 1024 C CA . ILE A 1 128 ? 30.138 1.831 -14.245 1.00 90.44 128 ILE A CA 1
ATOM 1025 C C . ILE A 1 128 ? 31.654 1.733 -14.409 1.00 90.44 128 ILE A C 1
ATOM 1027 O O . ILE A 1 128 ? 32.165 1.770 -15.524 1.00 90.44 128 ILE A O 1
ATOM 1031 N N . ASN A 1 129 ? 32.390 1.661 -13.300 1.00 89.44 129 ASN A N 1
ATOM 1032 C CA . ASN A 1 129 ? 33.805 1.309 -13.363 1.00 89.44 129 ASN A CA 1
ATOM 1033 C C . ASN A 1 129 ? 33.922 -0.190 -13.643 1.00 89.44 129 ASN A C 1
ATOM 1035 O O . ASN A 1 129 ? 33.266 -0.991 -12.976 1.00 89.44 129 ASN A O 1
ATOM 1039 N N . LYS A 1 130 ? 34.755 -0.559 -14.615 1.00 87.81 130 LYS A N 1
ATOM 1040 C CA . LYS A 1 130 ? 34.926 -1.935 -15.077 1.00 87.81 130 LYS A CA 1
ATOM 1041 C C . LYS A 1 130 ? 35.360 -2.883 -13.958 1.00 87.81 130 LYS A C 1
ATOM 1043 O O . LYS A 1 130 ? 35.007 -4.053 -14.001 1.00 87.81 130 LYS A O 1
ATOM 1048 N N . ILE A 1 131 ? 36.040 -2.384 -12.923 1.00 89.06 131 ILE A N 1
ATOM 1049 C CA . ILE A 1 131 ? 36.407 -3.193 -11.747 1.00 89.06 131 ILE A CA 1
ATOM 1050 C C . ILE A 1 131 ? 35.184 -3.751 -10.996 1.00 89.06 131 ILE A C 1
ATOM 1052 O O . ILE A 1 131 ? 35.294 -4.780 -10.338 1.00 89.06 131 ILE A O 1
ATOM 1056 N N . PHE A 1 132 ? 34.026 -3.086 -11.099 1.00 92.06 132 PHE A N 1
ATOM 1057 C CA . PHE A 1 132 ? 32.766 -3.525 -10.492 1.00 92.06 132 PHE A CA 1
ATOM 1058 C C . PHE A 1 132 ? 31.892 -4.334 -11.453 1.00 92.06 132 PHE A C 1
ATOM 1060 O O . PHE A 1 132 ? 30.874 -4.881 -11.026 1.00 92.06 132 PHE A O 1
ATOM 1067 N N . ALA A 1 133 ? 32.245 -4.401 -12.738 1.00 90.56 133 ALA A N 1
ATOM 1068 C CA . ALA A 1 133 ? 31.526 -5.232 -13.687 1.00 90.56 133 ALA A CA 1
ATOM 1069 C C . ALA A 1 133 ? 31.829 -6.708 -13.400 1.00 90.56 133 ALA A C 1
ATOM 1071 O O . ALA A 1 133 ? 32.974 -7.099 -13.159 1.00 90.56 133 ALA A O 1
ATOM 1072 N N . SER A 1 134 ? 30.791 -7.535 -13.394 1.00 88.94 134 SER A N 1
ATOM 1073 C CA . SER A 1 134 ? 30.943 -8.972 -13.240 1.00 88.94 134 SER A CA 1
ATOM 1074 C C . SER A 1 134 ? 31.638 -9.556 -14.473 1.00 88.94 134 SER A C 1
ATOM 1076 O O . SER A 1 134 ? 31.362 -9.182 -15.615 1.00 88.94 134 SER A O 1
ATOM 1078 N N . LYS A 1 135 ? 32.579 -10.477 -14.242 1.00 85.75 135 LYS A N 1
ATOM 1079 C CA . LYS A 1 135 ? 33.397 -11.070 -15.316 1.00 85.75 135 LYS A CA 1
ATOM 1080 C C . LYS A 1 135 ? 32.588 -11.974 -16.251 1.00 85.75 135 LYS A C 1
ATOM 1082 O O . LYS A 1 135 ? 33.008 -12.206 -17.377 1.00 85.75 135 LYS A O 1
ATOM 1087 N N . ASP A 1 136 ? 31.444 -12.466 -15.784 1.00 88.38 136 ASP A N 1
ATOM 1088 C CA . ASP A 1 136 ? 30.484 -13.281 -16.535 1.00 88.38 136 ASP A CA 1
ATOM 1089 C C . ASP A 1 136 ? 29.536 -12.452 -17.425 1.00 88.38 136 ASP A C 1
ATOM 1091 O O . ASP A 1 136 ? 28.724 -13.017 -18.151 1.00 88.38 136 ASP A O 1
ATOM 1095 N N . GLY A 1 137 ? 29.625 -11.116 -17.386 1.00 89.94 137 GLY A N 1
ATOM 1096 C CA . GLY A 1 137 ? 28.772 -10.223 -18.171 1.00 89.94 137 GLY A CA 1
ATOM 1097 C C . GLY A 1 137 ? 27.386 -9.956 -17.571 1.00 89.94 137 GLY A C 1
ATOM 1098 O O . GLY A 1 137 ? 26.623 -9.182 -18.156 1.00 89.94 137 GLY A O 1
ATOM 1099 N N . GLN A 1 138 ? 27.058 -10.510 -16.398 1.00 93.19 138 GLN A N 1
ATOM 1100 C CA . GLN A 1 138 ? 25.764 -10.304 -15.736 1.00 93.19 138 GLN A CA 1
ATOM 1101 C C . GLN A 1 138 ? 25.455 -8.822 -15.472 1.00 93.19 138 GLN A C 1
ATOM 1103 O O . GLN A 1 138 ? 24.317 -8.392 -15.641 1.00 93.19 138 GLN A O 1
ATOM 1108 N N . THR A 1 139 ? 26.456 -8.004 -15.129 1.00 93.94 139 THR A N 1
ATOM 1109 C CA . THR A 1 139 ? 26.271 -6.550 -14.972 1.00 93.94 139 THR A CA 1
ATOM 1110 C C . THR A 1 139 ? 25.706 -5.903 -16.237 1.00 93.94 139 THR A C 1
ATOM 1112 O O . THR A 1 139 ? 24.758 -5.121 -16.164 1.00 93.94 139 THR A O 1
ATOM 1115 N N . ALA A 1 140 ? 26.281 -6.219 -17.401 1.00 92.44 140 ALA A N 1
ATOM 1116 C CA . ALA A 1 140 ? 25.828 -5.669 -18.673 1.00 92.44 140 ALA A CA 1
ATOM 1117 C C . ALA A 1 140 ? 24.433 -6.196 -19.026 1.00 92.44 140 ALA A C 1
ATOM 1119 O O . ALA A 1 140 ? 23.589 -5.423 -19.474 1.00 92.44 140 ALA A O 1
ATOM 1120 N N . HIS A 1 141 ? 24.170 -7.479 -18.762 1.00 94.00 141 HIS A N 1
ATOM 1121 C CA . HIS A 1 141 ? 22.851 -8.078 -18.952 1.00 94.00 141 HIS A CA 1
ATOM 1122 C C . HIS A 1 141 ? 21.771 -7.363 -18.129 1.00 94.00 141 HIS A C 1
ATOM 1124 O O . HIS A 1 141 ? 20.762 -6.941 -18.686 1.00 94.00 141 HIS A O 1
ATOM 1130 N N . ASP A 1 142 ? 22.006 -7.136 -16.836 1.00 94.81 142 ASP A N 1
ATOM 1131 C CA . ASP A 1 142 ? 21.063 -6.450 -15.948 1.00 94.81 142 ASP A CA 1
ATOM 1132 C C . ASP A 1 142 ? 20.811 -4.993 -16.392 1.00 94.81 142 ASP A C 1
ATOM 1134 O O . ASP A 1 142 ? 19.669 -4.525 -16.398 1.00 94.81 142 ASP A O 1
ATOM 1138 N N . ILE A 1 143 ? 21.858 -4.267 -16.814 1.00 94.81 143 ILE A N 1
ATOM 1139 C CA . ILE A 1 143 ? 21.716 -2.906 -17.370 1.00 94.81 143 ILE A CA 1
ATOM 1140 C C . ILE A 1 143 ? 20.862 -2.940 -18.643 1.00 94.81 143 ILE A C 1
ATOM 1142 O O . ILE A 1 143 ? 19.979 -2.094 -18.828 1.00 94.81 143 ILE A O 1
ATOM 1146 N N . MET A 1 144 ? 21.095 -3.923 -19.513 1.00 94.31 144 MET A N 1
ATOM 1147 C CA . MET A 1 144 ? 20.344 -4.084 -20.754 1.00 94.31 144 MET A CA 1
ATOM 1148 C C . MET A 1 144 ? 18.897 -4.506 -20.506 1.00 94.31 144 MET A C 1
ATOM 1150 O O . MET A 1 144 ? 18.020 -3.999 -21.198 1.00 94.31 144 MET A O 1
ATOM 1154 N N . ALA A 1 145 ? 18.619 -5.319 -19.487 1.00 93.25 145 ALA A N 1
ATOM 1155 C CA . ALA A 1 145 ? 17.265 -5.703 -19.098 1.00 93.25 145 ALA A CA 1
ATOM 1156 C C . ALA A 1 145 ? 16.432 -4.485 -18.657 1.00 93.25 145 ALA A C 1
ATOM 1158 O O . ALA A 1 145 ? 15.329 -4.272 -19.162 1.00 93.25 145 ALA A O 1
ATOM 1159 N N . VAL A 1 146 ? 16.986 -3.612 -17.802 1.00 95.25 146 VAL A N 1
ATOM 1160 C CA . VAL A 1 146 ? 16.342 -2.331 -17.435 1.00 95.25 146 VAL A CA 1
ATOM 1161 C C . VAL A 1 146 ? 16.138 -1.448 -18.669 1.00 95.25 146 VAL A C 1
ATOM 1163 O O . VAL A 1 146 ? 15.086 -0.829 -18.843 1.00 95.25 146 VAL A O 1
ATOM 1166 N N . THR A 1 147 ? 17.145 -1.383 -19.542 1.00 93.31 147 THR A N 1
ATOM 1167 C CA . THR A 1 147 ? 17.081 -0.584 -20.773 1.00 93.31 147 THR A CA 1
ATOM 1168 C C . THR A 1 147 ? 15.980 -1.091 -21.711 1.00 93.31 147 THR A C 1
ATOM 1170 O O . THR A 1 147 ? 15.190 -0.294 -22.216 1.00 93.31 147 THR A O 1
ATOM 1173 N N . GLN A 1 148 ? 15.872 -2.407 -21.895 1.00 92.44 148 GLN A N 1
ATOM 1174 C CA . GLN A 1 148 ? 14.853 -3.064 -22.711 1.00 92.44 148 GLN A CA 1
ATOM 1175 C C . GLN A 1 148 ? 13.446 -2.858 -22.147 1.00 92.44 148 GLN A C 1
ATOM 1177 O O . GLN A 1 148 ? 12.541 -2.517 -22.907 1.00 92.44 148 GLN A O 1
ATOM 1182 N N . TRP A 1 149 ? 13.261 -3.017 -20.835 1.00 93.25 149 TRP A N 1
ATOM 1183 C CA . TRP A 1 149 ? 11.993 -2.731 -20.155 1.00 93.25 149 TRP A CA 1
ATOM 1184 C C . TRP A 1 149 ? 11.541 -1.285 -20.397 1.00 93.25 149 TRP A C 1
ATOM 1186 O O . TRP A 1 149 ? 10.395 -1.022 -20.759 1.00 93.25 149 TRP A O 1
ATOM 1196 N N . SER A 1 150 ? 12.473 -0.337 -20.298 1.00 93.94 150 SER A N 1
ATOM 1197 C CA . SER A 1 150 ? 12.193 1.066 -20.590 1.00 93.94 150 SER A CA 1
ATOM 1198 C C . SER A 1 150 ? 11.803 1.308 -22.055 1.00 93.94 150 SER A C 1
ATOM 1200 O O . SER A 1 150 ? 10.923 2.127 -22.320 1.00 93.94 150 SER A O 1
ATOM 1202 N N . PHE A 1 151 ? 12.417 0.597 -23.006 1.00 90.38 151 PHE A N 1
ATOM 1203 C CA . PHE A 1 151 ? 12.014 0.648 -24.414 1.00 90.38 151 PHE A CA 1
ATOM 1204 C C . PHE A 1 151 ? 10.645 0.005 -24.673 1.00 90.38 151 PHE A C 1
ATOM 1206 O O . PHE A 1 151 ? 9.932 0.490 -25.544 1.00 90.38 151 PHE A O 1
ATOM 1213 N N . HIS A 1 152 ? 10.238 -1.015 -23.910 1.00 86.88 152 HIS A N 1
ATOM 1214 C CA . HIS A 1 152 ? 8.876 -1.559 -23.998 1.00 86.88 152 HIS A CA 1
ATOM 1215 C C . HIS A 1 152 ? 7.840 -0.516 -23.578 1.00 86.88 152 HIS A C 1
ATOM 1217 O O . HIS A 1 152 ? 6.929 -0.230 -24.349 1.00 86.88 152 HIS A O 1
ATOM 1223 N N . CYS A 1 153 ? 8.050 0.151 -22.437 1.00 87.56 153 CYS A N 1
ATOM 1224 C CA . CYS A 1 153 ? 7.183 1.251 -21.993 1.00 87.56 153 CYS A CA 1
ATOM 1225 C C . CYS A 1 153 ? 7.069 2.341 -23.074 1.00 87.56 153 CYS A C 1
ATOM 1227 O O . CYS A 1 153 ? 5.989 2.839 -23.385 1.00 87.56 153 CYS A O 1
ATOM 1229 N N . MET A 1 154 ? 8.205 2.678 -23.699 1.00 86.69 154 MET A N 1
ATOM 1230 C CA . MET A 1 154 ? 8.262 3.637 -24.802 1.00 86.69 154 MET A CA 1
ATOM 1231 C C . MET A 1 154 ? 7.430 3.197 -26.013 1.00 86.69 154 MET A C 1
ATOM 1233 O O . MET A 1 154 ? 6.698 4.011 -26.570 1.00 86.69 154 MET A O 1
ATOM 1237 N N . ALA A 1 155 ? 7.562 1.937 -26.433 1.00 81.94 155 ALA A N 1
ATOM 1238 C CA . ALA A 1 155 ? 6.860 1.390 -27.590 1.00 81.94 155 ALA A CA 1
ATOM 1239 C C . ALA A 1 155 ? 5.341 1.331 -27.368 1.00 81.94 155 ALA A C 1
ATOM 1241 O O . ALA A 1 155 ? 4.576 1.617 -28.285 1.00 81.94 155 ALA A O 1
ATOM 1242 N N . GLU A 1 156 ? 4.913 1.036 -26.141 1.00 81.38 156 GLU A N 1
ATOM 1243 C CA . GLU A 1 156 ? 3.506 1.066 -25.728 1.00 81.38 156 GLU A CA 1
ATOM 1244 C C . GLU A 1 156 ? 2.964 2.493 -25.538 1.00 81.38 156 GLU A C 1
ATOM 1246 O O . GLU A 1 156 ? 1.755 2.696 -25.425 1.00 81.38 156 GLU A O 1
ATOM 1251 N N . GLY A 1 157 ? 3.842 3.500 -25.501 1.00 81.19 157 GLY A N 1
ATOM 1252 C CA . GLY A 1 157 ? 3.465 4.891 -25.262 1.00 81.19 157 GLY A CA 1
ATOM 1253 C C . GLY A 1 157 ? 2.978 5.152 -23.834 1.00 81.19 157 GLY A C 1
ATOM 1254 O O . GLY A 1 157 ? 2.273 6.135 -23.597 1.00 81.19 157 GLY A O 1
ATOM 1255 N N . CYS A 1 158 ? 3.345 4.292 -22.884 1.00 82.12 158 CYS A N 1
ATOM 1256 C CA . CYS A 1 158 ? 2.919 4.363 -21.494 1.00 82.12 158 CYS A CA 1
ATOM 1257 C C . CYS A 1 158 ? 4.112 4.638 -20.562 1.00 82.12 158 CYS A C 1
ATOM 1259 O O . CYS A 1 158 ? 5.275 4.386 -20.883 1.00 82.12 158 CYS A O 1
ATOM 1261 N N . PHE A 1 159 ? 3.828 5.185 -19.380 1.00 84.81 159 PHE A N 1
ATOM 1262 C CA . PHE A 1 159 ? 4.782 5.118 -18.274 1.00 84.81 159 PHE A CA 1
ATOM 1263 C C . PHE A 1 159 ? 4.567 3.798 -17.525 1.00 84.81 159 PHE A C 1
ATOM 1265 O O . PHE A 1 159 ? 3.417 3.370 -17.389 1.00 84.81 159 PHE A O 1
ATOM 1272 N N . PRO A 1 160 ? 5.636 3.166 -17.016 1.00 80.44 160 PRO A N 1
ATOM 1273 C CA . PRO A 1 160 ? 5.523 1.888 -16.329 1.00 80.44 160 PRO A CA 1
ATOM 1274 C C . PRO A 1 160 ? 4.649 1.973 -15.071 1.00 80.44 160 PRO A C 1
ATOM 1276 O O . PRO A 1 160 ? 4.823 2.872 -14.245 1.00 80.44 160 PRO A O 1
ATOM 1279 N N . GLN A 1 161 ? 3.748 1.001 -14.901 1.00 70.94 161 GLN A N 1
ATOM 1280 C CA . GLN A 1 161 ? 2.936 0.830 -13.683 1.00 70.94 161 GLN A CA 1
ATOM 1281 C C . GLN A 1 161 ? 3.630 -0.023 -12.606 1.00 70.94 161 GLN A C 1
ATOM 1283 O O . GLN A 1 161 ? 3.333 0.099 -11.417 1.00 70.94 161 GLN A O 1
ATOM 1288 N N . VAL A 1 162 ? 4.561 -0.873 -13.037 1.00 74.25 162 VAL A N 1
ATOM 1289 C CA . VAL A 1 162 ? 5.432 -1.722 -12.216 1.00 74.25 162 VAL A CA 1
ATOM 1290 C C . VAL A 1 162 ? 6.877 -1.333 -12.491 1.00 74.25 162 VAL A C 1
ATOM 1292 O O . VAL A 1 162 ? 7.177 -0.831 -13.569 1.00 74.25 162 VAL A O 1
ATOM 1295 N N . ASP A 1 163 ? 7.785 -1.553 -11.552 1.00 78.75 163 ASP A N 1
ATOM 1296 C CA . ASP A 1 163 ? 9.208 -1.346 -11.793 1.00 78.75 163 ASP A CA 1
ATOM 1297 C C . ASP A 1 163 ? 9.809 -2.429 -12.723 1.00 78.75 163 ASP A C 1
ATOM 1299 O O . ASP A 1 163 ? 9.127 -3.375 -13.118 1.00 78.75 163 ASP A O 1
ATOM 1303 N N . HIS A 1 164 ? 11.093 -2.315 -13.092 1.00 82.62 164 HIS A N 1
ATOM 1304 C CA . HIS A 1 164 ? 11.762 -3.292 -13.978 1.00 82.62 164 HIS A CA 1
ATOM 1305 C C . HIS A 1 164 ? 11.805 -4.734 -13.434 1.00 82.62 164 HIS A C 1
ATOM 1307 O O . HIS A 1 164 ? 12.234 -5.634 -14.152 1.00 82.62 164 HIS A O 1
ATOM 1313 N N . THR A 1 165 ? 11.405 -4.955 -12.178 1.00 78.81 165 THR A N 1
ATOM 1314 C CA . THR A 1 165 ? 11.310 -6.275 -11.543 1.00 78.81 165 THR A CA 1
ATOM 1315 C C . THR A 1 165 ? 9.876 -6.802 -11.464 1.00 78.81 165 THR A C 1
ATOM 1317 O O . THR A 1 165 ? 9.666 -7.906 -10.972 1.00 78.81 165 THR A O 1
ATOM 1320 N N . GLY A 1 166 ? 8.892 -6.048 -11.969 1.00 65.25 166 GLY A N 1
ATOM 1321 C CA . GLY A 1 166 ? 7.478 -6.427 -11.946 1.00 65.25 166 GLY A CA 1
ATOM 1322 C C . GLY A 1 166 ? 6.752 -6.065 -10.648 1.00 65.25 166 GLY A C 1
ATOM 1323 O O . GLY A 1 166 ? 5.587 -6.421 -10.496 1.00 65.25 166 GLY A O 1
ATOM 1324 N N . VAL A 1 167 ? 7.395 -5.334 -9.729 1.00 54.59 167 VAL A N 1
ATOM 1325 C CA . VAL A 1 167 ? 6.750 -4.846 -8.502 1.00 54.59 167 VAL A CA 1
ATOM 1326 C C . VAL A 1 167 ? 6.065 -3.517 -8.800 1.00 54.59 167 VAL A C 1
ATOM 1328 O O . VAL A 1 167 ? 6.723 -2.524 -9.112 1.00 54.59 167 VAL A O 1
ATOM 1331 N N . GLY A 1 168 ? 4.740 -3.475 -8.702 1.00 54.97 168 GLY A N 1
ATOM 1332 C CA . GLY A 1 168 ? 3.954 -2.252 -8.886 1.00 54.97 168 GLY A CA 1
ATOM 1333 C C . GLY A 1 168 ? 2.877 -2.107 -7.833 1.00 54.97 168 GLY A C 1
ATOM 1334 O O . GLY A 1 168 ? 2.779 -2.911 -6.914 1.00 54.97 168 GLY A O 1
ATOM 1335 N N . LEU A 1 169 ? 2.056 -1.064 -7.957 1.00 55.75 169 LEU A N 1
ATOM 1336 C CA . LEU A 1 169 ? 0.964 -0.828 -7.007 1.00 55.75 169 LEU A CA 1
ATOM 1337 C C . LEU A 1 169 ? -0.022 -2.003 -6.944 1.00 55.75 169 LEU A C 1
ATOM 1339 O O . LEU A 1 169 ? -0.532 -2.283 -5.870 1.00 55.75 169 LEU A O 1
ATOM 1343 N N . SER A 1 170 ? -0.209 -2.732 -8.048 1.00 58.09 170 SER A N 1
ATOM 1344 C CA . SER A 1 170 ? -1.014 -3.960 -8.103 1.00 58.09 170 SER A CA 1
ATOM 1345 C C . SER A 1 170 ? -0.433 -5.129 -7.300 1.00 58.09 170 SER A C 1
ATOM 1347 O O . SER A 1 170 ? -1.104 -6.135 -7.124 1.00 58.09 170 SER A O 1
ATOM 1349 N N . THR A 1 171 ? 0.817 -5.034 -6.842 1.00 60.53 171 THR A N 1
ATOM 1350 C CA . THR A 1 171 ? 1.453 -6.025 -5.961 1.00 60.53 171 THR A CA 1
ATOM 1351 C C . THR A 1 171 ? 1.161 -5.743 -4.481 1.00 60.53 171 THR A C 1
ATOM 1353 O O . THR A 1 171 ? 1.471 -6.572 -3.630 1.00 60.53 171 THR A O 1
ATOM 1356 N N . PHE A 1 172 ? 0.604 -4.572 -4.152 1.00 68.06 172 PHE A N 1
ATOM 1357 C CA . PHE A 1 172 ? 0.304 -4.177 -2.780 1.00 68.06 172 PHE A CA 1
ATOM 1358 C C . PHE A 1 172 ? -1.196 -4.240 -2.531 1.00 68.06 172 PHE A C 1
ATOM 1360 O O . PHE A 1 172 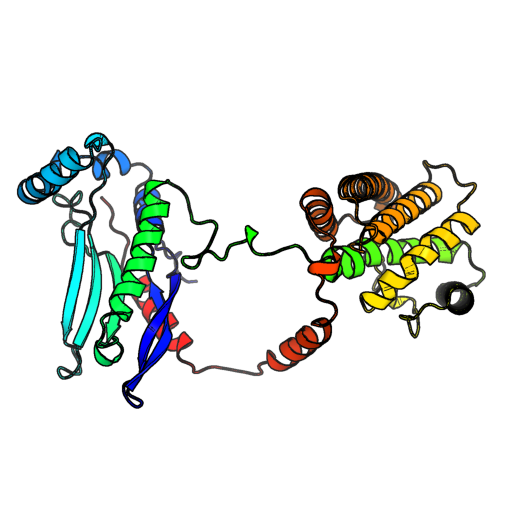? -1.961 -3.480 -3.119 1.00 68.06 172 PHE A O 1
ATOM 1367 N N . GLU A 1 173 ? -1.595 -5.091 -1.595 1.00 73.69 173 GLU A N 1
ATOM 1368 C CA . GLU A 1 173 ? -2.959 -5.103 -1.086 1.00 73.69 173 GLU A CA 1
ATOM 1369 C C . GLU A 1 173 ? -3.146 -4.050 0.004 1.00 73.69 173 GLU A C 1
ATOM 1371 O O . GLU A 1 173 ? -2.240 -3.741 0.789 1.00 73.69 173 GLU A O 1
ATOM 1376 N N . VAL A 1 174 ? -4.347 -3.477 0.059 1.00 84.81 174 VAL A N 1
ATOM 1377 C CA . VAL A 1 174 ? -4.706 -2.577 1.153 1.00 84.81 174 VAL A CA 1
ATOM 1378 C C . VAL A 1 174 ? -4.867 -3.410 2.417 1.00 84.81 174 VAL A C 1
ATOM 1380 O O . VAL A 1 174 ? -5.705 -4.298 2.487 1.00 84.81 174 VAL A O 1
ATOM 1383 N N . ASP A 1 175 ? -4.110 -3.079 3.452 1.00 86.19 175 ASP A N 1
ATOM 1384 C CA . ASP A 1 175 ? -4.204 -3.769 4.733 1.00 86.19 175 ASP A CA 1
ATOM 1385 C C . ASP A 1 175 ? -5.472 -3.372 5.524 1.00 86.19 175 ASP A C 1
ATOM 1387 O O . ASP A 1 175 ? -5.758 -2.186 5.753 1.00 86.19 175 ASP A O 1
ATOM 1391 N N . TRP A 1 176 ? -6.214 -4.389 5.982 1.00 92.25 176 TRP A N 1
ATOM 1392 C CA . TRP A 1 176 ? -7.420 -4.231 6.800 1.00 92.25 176 TRP A CA 1
ATOM 1393 C C . TRP A 1 176 ? -7.132 -3.509 8.117 1.00 92.25 176 TRP A C 1
ATOM 1395 O O . TRP A 1 176 ? -7.917 -2.651 8.529 1.00 92.25 176 TRP A O 1
ATOM 1405 N N . LEU A 1 177 ? -5.996 -3.807 8.752 1.00 92.12 177 LEU A N 1
ATOM 1406 C CA . LEU A 1 177 ? -5.625 -3.248 10.049 1.00 92.12 177 LEU A CA 1
ATOM 1407 C C . LEU A 1 177 ? -5.565 -1.717 9.979 1.00 92.12 177 LEU A C 1
ATOM 1409 O O . LEU A 1 177 ? -6.195 -1.001 10.765 1.00 92.12 177 LEU A O 1
ATOM 1413 N N . HIS A 1 178 ? -4.857 -1.174 8.994 1.00 90.56 178 HIS A N 1
ATOM 1414 C CA . HIS A 1 178 ? -4.684 0.265 8.850 1.00 90.56 178 HIS A CA 1
ATOM 1415 C C . HIS A 1 178 ? -5.854 0.966 8.155 1.00 90.56 178 HIS A C 1
ATOM 1417 O O . HIS A 1 178 ? -6.018 2.181 8.343 1.00 90.56 178 HIS A O 1
ATOM 1423 N N . ALA A 1 179 ? -6.589 0.286 7.272 1.00 93.06 179 ALA A N 1
ATOM 1424 C CA . ALA A 1 179 ? -7.723 0.870 6.557 1.00 93.06 179 ALA A CA 1
ATOM 1425 C C . ALA A 1 179 ? -9.001 0.843 7.401 1.00 93.06 179 ALA A C 1
ATOM 1427 O O . ALA A 1 179 ? -9.656 1.878 7.552 1.00 93.06 179 ALA A O 1
ATOM 1428 N N . CYS A 1 180 ? -9.312 -0.307 7.995 1.00 95.56 180 CYS A N 1
ATOM 1429 C CA . CYS A 1 180 ? -10.515 -0.517 8.781 1.00 95.56 180 CYS A CA 1
ATOM 1430 C C . CYS A 1 180 ? -10.256 -0.289 10.274 1.00 95.56 180 CYS A C 1
ATOM 1432 O O . CYS A 1 180 ? -10.708 0.730 10.788 1.00 95.56 180 CYS A O 1
ATOM 1434 N N . ASP A 1 181 ? -9.472 -1.130 10.958 1.00 95.88 181 ASP A N 1
ATOM 1435 C CA . ASP A 1 181 ? -9.377 -1.097 12.432 1.00 95.88 181 ASP A CA 1
ATOM 1436 C C . ASP A 1 181 ? -8.905 0.267 12.955 1.00 95.88 181 ASP A C 1
ATOM 1438 O O . ASP A 1 181 ? -9.618 0.959 13.684 1.00 95.88 181 ASP A O 1
ATOM 1442 N N . LEU A 1 182 ? -7.733 0.720 12.504 1.00 94.44 182 LEU A N 1
ATOM 1443 C CA . LEU A 1 182 ? -7.166 2.021 12.874 1.00 94.44 182 LEU A CA 1
ATOM 1444 C C . LEU A 1 182 ? -7.721 3.185 12.043 1.00 94.44 182 LEU A C 1
ATOM 1446 O O . LEU A 1 182 ? -7.389 4.347 12.311 1.00 94.44 182 LEU A O 1
ATOM 1450 N N . GLY A 1 183 ? -8.508 2.905 11.007 1.00 95.62 183 GLY A N 1
ATOM 1451 C CA . GLY A 1 183 ? -9.106 3.892 10.114 1.00 95.62 183 GLY A CA 1
ATOM 1452 C C . GLY A 1 183 ? -10.590 4.063 10.405 1.00 95.62 183 GLY A C 1
ATOM 1453 O O . GLY A 1 183 ? -10.948 4.863 11.267 1.00 95.62 183 GLY A O 1
ATOM 1454 N N . VAL A 1 184 ? -11.417 3.328 9.664 1.00 97.44 184 VAL A N 1
ATOM 1455 C CA . VAL A 1 184 ? -12.887 3.365 9.715 1.00 97.44 184 VAL A CA 1
ATOM 1456 C C . VAL A 1 184 ? -13.448 3.017 11.100 1.00 97.44 184 VAL A C 1
ATOM 1458 O O . VAL A 1 184 ? -14.212 3.806 11.653 1.00 97.44 184 VAL A O 1
ATOM 1461 N N . GLY A 1 185 ? -13.048 1.887 11.690 1.00 97.19 185 GLY A N 1
ATOM 1462 C CA . GLY A 1 185 ? -13.517 1.427 12.999 1.00 97.19 185 GLY A CA 1
ATOM 1463 C C . GLY A 1 185 ? -13.184 2.421 14.106 1.00 97.19 185 GLY A C 1
ATOM 1464 O O . GLY A 1 185 ? -14.072 2.883 14.819 1.00 97.19 185 GLY A O 1
ATOM 1465 N N . ALA A 1 186 ? -11.922 2.848 14.193 1.00 96.81 186 ALA A N 1
ATOM 1466 C CA . ALA A 1 186 ? -11.484 3.890 15.122 1.00 96.81 186 ALA A CA 1
ATOM 1467 C C . ALA A 1 186 ? -12.300 5.194 15.004 1.00 96.81 186 ALA A C 1
ATOM 1469 O O . ALA A 1 186 ? -12.590 5.852 16.010 1.00 96.81 186 ALA A O 1
ATOM 1470 N N . ASP A 1 187 ? -12.645 5.594 13.779 1.00 96.12 187 ASP A N 1
ATOM 1471 C CA . ASP A 1 187 ? -13.425 6.801 13.513 1.00 96.12 187 ASP A CA 1
ATOM 1472 C C . ASP A 1 187 ? -14.902 6.656 13.895 1.00 96.12 187 ASP A C 1
ATOM 1474 O O . ASP A 1 187 ? -15.435 7.545 14.569 1.00 96.12 187 ASP A O 1
ATOM 1478 N N . LEU A 1 188 ? -15.534 5.521 13.573 1.00 96.88 188 LEU A N 1
ATOM 1479 C CA . LEU A 1 188 ? -16.873 5.195 14.069 1.00 96.88 188 LEU A CA 1
ATOM 1480 C C . LEU A 1 188 ? -16.884 5.225 15.601 1.00 96.88 188 LEU A C 1
ATOM 1482 O O . LEU A 1 188 ? -17.689 5.945 16.184 1.00 96.88 188 LEU A O 1
ATOM 1486 N N . PHE A 1 189 ? -15.958 4.522 16.261 1.00 96.81 189 PHE A N 1
ATOM 1487 C CA . PHE A 1 189 ? -15.920 4.433 17.722 1.00 96.81 189 PHE A CA 1
ATOM 1488 C C . PHE A 1 189 ? -15.718 5.765 18.415 1.00 96.81 189 PHE A C 1
ATOM 1490 O O . PHE A 1 189 ? -16.360 6.032 19.428 1.00 96.81 189 PHE A O 1
ATOM 1497 N N . GLY A 1 190 ? -14.838 6.615 17.887 1.00 95.31 190 GLY A N 1
ATOM 1498 C CA . GLY A 1 190 ? -14.636 7.938 18.465 1.00 95.31 190 GLY A CA 1
ATOM 1499 C C . GLY A 1 190 ? -15.941 8.730 18.514 1.00 95.31 190 GLY A C 1
ATOM 1500 O O . GLY A 1 190 ? -16.259 9.348 19.530 1.00 95.31 190 GLY A O 1
ATOM 1501 N N . ASN A 1 191 ? -16.709 8.704 17.427 1.00 95.75 191 ASN A N 1
ATOM 1502 C CA . ASN A 1 191 ? -17.966 9.439 17.349 1.00 95.75 191 ASN A CA 1
ATOM 1503 C C . ASN A 1 191 ? -19.109 8.729 18.097 1.00 95.75 191 ASN A C 1
ATOM 1505 O O . ASN A 1 191 ? -19.875 9.395 18.791 1.00 95.75 191 ASN A O 1
ATOM 1509 N N . LEU A 1 192 ? -19.182 7.397 18.041 1.00 96.25 192 LEU A N 1
ATOM 1510 C CA . LEU A 1 192 ? -20.155 6.600 18.788 1.00 96.25 192 LEU A CA 1
ATOM 1511 C C . LEU A 1 192 ? -20.004 6.811 20.296 1.00 96.25 192 LEU A C 1
ATOM 1513 O O . LEU A 1 192 ? -20.978 7.124 20.971 1.00 96.25 192 LEU A O 1
ATOM 1517 N N . LEU A 1 193 ? -18.785 6.712 20.832 1.00 95.12 193 LEU A N 1
ATOM 1518 C CA . LEU A 1 193 ? -18.536 6.949 22.256 1.00 95.12 193 LEU A CA 1
ATOM 1519 C C . LEU A 1 193 ? -18.937 8.369 22.662 1.00 95.12 193 LEU A C 1
ATOM 1521 O O . LEU A 1 193 ? -19.455 8.568 23.758 1.00 95.12 193 LEU A O 1
ATOM 1525 N N . PHE A 1 194 ? -18.753 9.348 21.773 1.00 91.06 194 PHE A N 1
ATOM 1526 C CA . PHE A 1 194 ? -19.219 10.711 22.003 1.00 91.06 194 PHE A CA 1
ATOM 1527 C C . PHE A 1 194 ? -20.754 10.800 22.090 1.00 91.06 194 PHE A C 1
ATOM 1529 O O . PHE A 1 194 ? -21.260 11.536 22.936 1.00 91.06 194 PHE A O 1
ATOM 1536 N N . LEU A 1 195 ? -21.496 10.053 21.260 1.00 92.69 195 LEU A N 1
ATOM 1537 C CA . LEU A 1 195 ? -22.961 9.963 21.335 1.00 92.69 195 LEU A CA 1
ATOM 1538 C C . LEU A 1 195 ? -23.435 9.231 22.591 1.00 92.69 195 LEU A C 1
ATOM 1540 O O . LEU A 1 195 ? -24.218 9.780 23.358 1.00 92.69 195 LEU A O 1
ATOM 1544 N N . VAL A 1 196 ? -22.911 8.033 22.846 1.00 94.31 196 VAL A N 1
ATOM 1545 C CA . VAL A 1 196 ? -23.274 7.200 24.003 1.00 94.31 196 VAL A CA 1
ATOM 1546 C C . VAL A 1 196 ? -22.994 7.931 25.320 1.00 94.31 196 VAL A C 1
ATOM 1548 O O . VAL A 1 196 ? -23.779 7.844 26.265 1.00 94.31 196 VAL A O 1
ATOM 1551 N N . CYS A 1 197 ? -21.922 8.730 25.382 1.00 91.94 197 CYS A N 1
ATOM 1552 C CA . CYS A 1 197 ? -21.640 9.569 26.544 1.00 91.94 197 CYS A CA 1
ATOM 1553 C C . CYS A 1 197 ? -22.745 10.594 26.834 1.00 91.94 197 CYS A C 1
ATOM 1555 O O . CYS A 1 197 ? -22.814 11.036 27.970 1.00 91.94 197 CYS A O 1
ATOM 1557 N N . LYS A 1 198 ? -23.594 10.997 25.878 1.00 86.19 198 LYS A N 1
ATOM 1558 C CA . LYS A 1 198 ? -24.725 11.908 26.149 1.00 86.19 198 LYS A CA 1
ATOM 1559 C C . LYS A 1 198 ? -25.879 11.222 26.887 1.00 86.19 198 LYS A C 1
ATOM 1561 O O . LYS A 1 198 ? -26.597 11.894 27.615 1.00 86.19 198 LYS A O 1
ATOM 1566 N N . HIS A 1 199 ? -26.011 9.906 26.731 1.00 87.00 199 HIS A N 1
ATOM 1567 C CA . HIS A 1 199 ? -27.052 9.082 27.360 1.00 87.00 199 HIS A CA 1
ATOM 1568 C C . HIS A 1 199 ? -26.655 8.539 28.733 1.00 87.00 199 HIS A C 1
ATOM 1570 O O . HIS A 1 199 ? -27.476 7.988 29.458 1.00 87.00 199 HIS A O 1
ATOM 1576 N N . ASN A 1 200 ? -25.383 8.675 29.102 1.00 84.31 200 ASN A N 1
ATOM 1577 C CA . ASN A 1 200 ? -24.862 8.144 30.353 1.00 84.31 200 ASN A CA 1
ATOM 1578 C C . ASN A 1 200 ? -24.943 9.161 31.496 1.00 84.31 200 ASN A C 1
ATOM 1580 O O . ASN A 1 200 ? -24.782 10.367 31.303 1.00 84.31 200 ASN A O 1
ATOM 1584 N N . SER A 1 201 ? -25.130 8.652 32.714 1.00 79.06 201 SER A N 1
ATOM 1585 C CA . SER A 1 201 ? -25.165 9.463 33.928 1.00 79.06 201 SER A CA 1
ATOM 1586 C C . SER A 1 201 ? -23.792 10.075 34.245 1.00 79.06 201 SER A C 1
ATOM 1588 O O . SER A 1 201 ? -22.743 9.455 34.059 1.00 79.06 201 SER A O 1
ATOM 1590 N N . GLY A 1 202 ? -23.793 11.324 34.715 1.00 83.06 202 GLY A N 1
ATOM 1591 C CA . GLY A 1 202 ? -22.585 12.056 35.104 1.00 83.06 202 GLY A CA 1
ATOM 1592 C C . GLY A 1 202 ? -22.688 13.552 34.814 1.00 83.06 202 GLY A C 1
ATOM 1593 O O . GLY A 1 202 ? -23.064 13.966 33.714 1.00 83.06 202 GLY A O 1
ATOM 1594 N N . SER A 1 203 ? -22.320 14.375 35.795 1.00 86.25 203 SER A N 1
ATOM 1595 C CA . SER A 1 203 ? -22.328 15.834 35.661 1.00 86.25 203 SER A CA 1
ATOM 1596 C C . SER A 1 203 ? -21.170 16.345 34.799 1.00 86.25 203 SER A C 1
ATOM 1598 O O . SER A 1 203 ? -21.281 17.412 34.198 1.00 86.25 203 SER A O 1
ATOM 1600 N N . THR A 1 204 ? -20.093 15.564 34.653 1.00 90.50 204 THR A N 1
ATOM 1601 C CA . THR A 1 204 ? -18.939 15.898 33.802 1.00 90.50 204 THR A CA 1
ATOM 1602 C C . THR A 1 204 ? -18.736 14.900 32.663 1.00 90.50 204 THR A C 1
ATOM 1604 O O . THR A 1 204 ? -19.202 13.762 32.706 1.00 90.50 204 THR A O 1
ATOM 1607 N N . GLU A 1 205 ? -18.016 15.319 31.620 1.00 88.00 205 GLU A N 1
ATOM 1608 C CA . GLU A 1 205 ? -17.663 14.447 30.493 1.00 88.00 205 GLU A CA 1
ATOM 1609 C C . GLU A 1 205 ? -16.809 13.259 30.952 1.00 88.00 205 GLU A C 1
ATOM 1611 O O . GLU A 1 205 ? -17.015 12.136 30.505 1.00 88.00 205 GLU A O 1
ATOM 1616 N N . GLU A 1 206 ? -15.903 13.480 31.903 1.00 91.00 206 GLU A N 1
ATOM 1617 C CA . GLU A 1 206 ? -15.048 12.448 32.485 1.00 91.00 206 GLU A CA 1
ATOM 1618 C C . GLU A 1 206 ? -15.868 11.388 33.235 1.00 91.00 206 GLU A C 1
ATOM 1620 O O . GLU A 1 206 ? -15.600 10.195 33.091 1.00 91.00 206 GLU A O 1
ATOM 1625 N N . GLN A 1 207 ? -16.902 11.799 33.979 1.00 93.81 207 GLN A N 1
ATOM 1626 C CA . GLN A 1 207 ? -17.814 10.867 34.651 1.00 93.81 207 GLN A CA 1
ATOM 1627 C C . GLN A 1 207 ? -18.625 10.041 33.647 1.00 93.81 207 GLN A C 1
ATOM 1629 O O . GLN A 1 207 ? -18.766 8.831 33.827 1.00 93.81 207 GLN A O 1
ATOM 1634 N N . ARG A 1 208 ? -19.102 10.666 32.562 1.00 94.75 208 ARG A N 1
ATOM 1635 C CA . ARG A 1 208 ? -19.851 9.962 31.511 1.00 94.75 208 ARG A CA 1
ATOM 1636 C C . ARG A 1 208 ? -18.966 8.966 30.762 1.00 94.75 208 ARG A C 1
ATOM 1638 O O . ARG A 1 208 ? -19.366 7.817 30.602 1.00 94.75 208 ARG A O 1
ATOM 1645 N N . VAL A 1 209 ? -17.726 9.335 30.424 1.00 94.69 209 VAL A N 1
ATOM 1646 C CA . VAL A 1 209 ? -16.732 8.406 29.847 1.00 94.69 209 VAL A CA 1
ATOM 1647 C C . VAL A 1 209 ? -16.435 7.245 30.801 1.00 94.69 209 VAL A C 1
ATOM 1649 O O . VAL A 1 209 ? -16.384 6.096 30.369 1.00 94.69 209 VAL A O 1
ATOM 1652 N N . ALA A 1 210 ? -16.297 7.506 32.105 1.00 94.06 210 ALA A N 1
ATOM 1653 C CA . ALA A 1 210 ? -16.095 6.454 33.101 1.00 94.06 210 ALA A CA 1
ATOM 1654 C C . ALA A 1 210 ? -17.315 5.522 33.245 1.00 94.06 210 ALA A C 1
ATOM 1656 O O . ALA A 1 210 ? -17.151 4.338 33.548 1.00 94.06 210 ALA A O 1
ATOM 1657 N N . SER A 1 211 ? -18.533 6.029 33.026 1.00 94.75 211 SER A N 1
ATOM 1658 C CA . SER A 1 211 ? -19.748 5.210 32.950 1.00 94.75 211 SER A CA 1
ATOM 1659 C C . SER A 1 211 ? -19.715 4.269 31.748 1.00 94.75 211 SER A C 1
ATOM 1661 O O . SER A 1 211 ? -19.824 3.058 31.927 1.00 94.75 211 SER A O 1
ATOM 1663 N N . VAL A 1 212 ? -19.436 4.798 30.553 1.00 95.50 212 VAL A N 1
ATOM 1664 C CA . VAL A 1 212 ? -19.309 3.990 29.328 1.00 95.50 212 VAL A CA 1
ATOM 1665 C C . VAL A 1 212 ? -18.196 2.950 29.458 1.00 95.50 212 VAL A C 1
ATOM 1667 O O . VAL A 1 212 ? -18.361 1.801 29.062 1.00 95.50 212 VAL A O 1
ATOM 1670 N N . TRP A 1 213 ? -17.073 3.308 30.084 1.00 96.12 213 TRP A N 1
ATOM 1671 C CA . TRP A 1 213 ? -15.985 2.361 30.317 1.00 96.12 213 TRP A CA 1
ATOM 1672 C C . TRP A 1 213 ? -16.380 1.199 31.241 1.00 96.12 213 TRP A C 1
ATOM 1674 O O . TRP A 1 213 ? -15.908 0.077 31.060 1.00 96.12 213 TRP A O 1
ATOM 1684 N N . ARG A 1 214 ? -17.253 1.430 32.231 1.00 96.06 214 ARG A N 1
ATOM 1685 C CA . ARG A 1 214 ? -17.783 0.342 33.071 1.00 96.06 214 ARG A CA 1
ATOM 1686 C C . ARG A 1 214 ? -18.667 -0.612 32.270 1.00 96.06 214 ARG A C 1
ATOM 1688 O O . ARG A 1 214 ? -18.498 -1.815 32.440 1.00 96.06 214 ARG A O 1
ATOM 1695 N N . ASP A 1 215 ? -19.528 -0.088 31.398 1.00 96.12 215 ASP A N 1
ATOM 1696 C CA . ASP A 1 215 ? -20.370 -0.896 30.501 1.00 96.12 215 ASP A CA 1
ATOM 1697 C C . ASP A 1 215 ? -19.509 -1.774 29.576 1.00 96.12 215 ASP A C 1
ATOM 1699 O O . ASP A 1 215 ? -19.675 -2.991 29.558 1.00 96.12 215 ASP A O 1
ATOM 1703 N N . ILE A 1 216 ? -18.483 -1.197 28.934 1.00 97.06 216 ILE A N 1
ATOM 1704 C CA . ILE A 1 216 ? -17.542 -1.949 28.085 1.00 97.06 216 ILE A CA 1
ATOM 1705 C C . ILE A 1 216 ? -16.852 -3.079 28.862 1.00 97.06 216 ILE A C 1
ATOM 1707 O O . ILE A 1 216 ? -16.775 -4.205 28.378 1.00 97.06 216 ILE A O 1
ATOM 1711 N N . LYS A 1 217 ? -16.359 -2.812 30.081 1.00 97.44 217 LYS A N 1
ATOM 1712 C CA . LYS A 1 217 ? -15.717 -3.852 30.905 1.00 97.44 217 LYS A CA 1
ATOM 1713 C C . LYS A 1 217 ? -16.679 -4.976 31.275 1.00 97.44 217 LYS A C 1
ATOM 1715 O O . LYS A 1 217 ? -16.279 -6.136 31.279 1.00 97.44 217 LYS A O 1
ATOM 1720 N N . GLN A 1 218 ? -17.925 -4.640 31.600 1.00 97.31 218 GLN A N 1
ATOM 1721 C CA . GLN A 1 218 ? -18.947 -5.643 31.879 1.00 97.31 218 GLN A CA 1
ATOM 1722 C C . GLN A 1 218 ? -19.207 -6.503 30.638 1.00 97.31 218 GLN A C 1
ATOM 1724 O O . GLN A 1 218 ? -19.223 -7.731 30.738 1.00 97.31 218 GLN A O 1
ATOM 1729 N N . TRP A 1 219 ? -19.317 -5.872 29.470 1.00 97.75 219 TRP A N 1
ATOM 1730 C CA . TRP A 1 219 ? -19.496 -6.566 28.203 1.00 97.75 219 TRP A CA 1
ATOM 1731 C C . TRP A 1 219 ? -18.306 -7.474 27.855 1.00 97.75 219 TRP A C 1
ATOM 1733 O O . TRP A 1 219 ? -18.516 -8.613 27.438 1.00 97.75 219 TRP A O 1
ATOM 1743 N N . TYR A 1 220 ? -17.063 -7.035 28.097 1.00 97.81 220 TYR A N 1
ATOM 1744 C CA . TYR A 1 220 ? -15.866 -7.865 27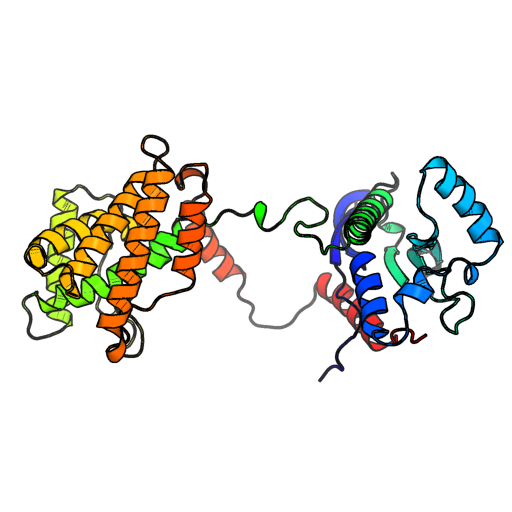.905 1.00 97.81 220 TYR A CA 1
ATOM 1745 C C . TYR A 1 220 ? -15.895 -9.152 28.726 1.00 97.81 220 TYR A C 1
ATOM 1747 O O . TYR A 1 220 ? -15.542 -10.209 28.205 1.00 97.81 220 TYR A O 1
ATOM 1755 N N . VAL A 1 221 ? -16.322 -9.075 29.991 1.00 97.06 221 VAL A N 1
ATOM 1756 C CA . VAL A 1 221 ? -16.448 -10.251 30.865 1.00 97.06 221 VAL A CA 1
ATOM 1757 C C . VAL A 1 221 ? -17.531 -11.193 30.342 1.00 97.06 221 VAL A C 1
ATOM 1759 O O . VAL A 1 221 ? -17.299 -12.395 30.249 1.00 97.06 221 VAL A O 1
ATOM 1762 N N . GLN A 1 222 ? -18.690 -10.652 29.961 1.00 97.50 222 GLN A N 1
ATOM 1763 C CA . GLN A 1 222 ? -19.821 -11.439 29.461 1.00 97.50 222 GLN A CA 1
ATOM 1764 C C . GLN A 1 222 ? -19.514 -12.154 28.137 1.00 97.50 222 GLN A C 1
ATOM 1766 O O . GLN A 1 222 ? -19.987 -13.266 27.928 1.00 97.50 222 GLN A O 1
ATOM 1771 N N . ASN A 1 223 ? -18.704 -11.540 27.270 1.00 97.06 223 ASN A N 1
ATOM 1772 C CA . ASN A 1 223 ? -18.412 -12.039 25.923 1.00 97.06 223 ASN A CA 1
ATOM 1773 C C . ASN A 1 223 ? -17.006 -12.646 25.780 1.00 97.06 223 ASN A C 1
ATOM 1775 O O . ASN A 1 223 ? -16.592 -12.957 24.667 1.00 97.06 223 ASN A O 1
ATOM 1779 N N . GLN A 1 224 ? -16.263 -12.806 26.883 1.00 96.19 224 GLN A N 1
ATOM 1780 C CA . GLN A 1 224 ? -14.931 -13.434 26.915 1.00 96.19 224 GLN A CA 1
ATOM 1781 C C . GLN A 1 224 ? -13.939 -12.838 25.900 1.00 96.19 224 GLN A C 1
ATOM 1783 O O . GLN A 1 224 ? -13.221 -13.541 25.190 1.00 96.19 224 GLN A O 1
ATOM 1788 N N . VAL A 1 225 ? -13.902 -11.511 25.815 1.00 96.00 225 VAL A N 1
ATOM 1789 C CA . VAL A 1 225 ? -13.129 -10.807 24.784 1.00 96.00 225 VAL A CA 1
ATOM 1790 C C . VAL A 1 225 ? -11.632 -10.900 25.078 1.00 96.00 225 VAL A C 1
ATOM 1792 O O . VAL A 1 225 ? -11.186 -10.489 26.143 1.00 96.00 225 VAL A O 1
ATOM 1795 N N . ALA A 1 226 ? -10.840 -11.408 24.132 1.00 91.94 226 ALA A N 1
ATOM 1796 C CA . ALA A 1 226 ? -9.404 -11.620 24.338 1.00 91.94 226 ALA A CA 1
ATOM 1797 C C . ALA A 1 226 ? -8.583 -10.317 24.304 1.00 91.94 226 ALA A C 1
ATOM 1799 O O . ALA A 1 226 ? -7.780 -10.061 25.199 1.00 91.94 226 ALA A O 1
ATOM 1800 N N . ASN A 1 227 ? -8.786 -9.477 23.282 1.00 93.44 227 ASN A N 1
ATOM 1801 C CA . ASN A 1 227 ? -8.038 -8.230 23.115 1.00 93.44 227 ASN A CA 1
ATOM 1802 C C . ASN A 1 227 ? -8.844 -7.063 23.682 1.00 93.44 227 ASN A C 1
ATOM 1804 O O . ASN A 1 227 ? -9.828 -6.627 23.088 1.00 93.44 227 ASN A O 1
ATOM 1808 N N . GLN A 1 228 ? -8.421 -6.556 24.836 1.00 96.19 228 GLN A N 1
ATOM 1809 C CA . GLN A 1 228 ? -9.153 -5.533 25.574 1.00 96.19 228 GLN A CA 1
ATOM 1810 C C . GLN A 1 228 ? -8.319 -4.269 25.735 1.00 96.19 228 GLN A C 1
ATOM 1812 O O . GLN A 1 228 ? -7.136 -4.323 26.070 1.00 96.19 228 GLN A O 1
ATOM 1817 N N . PHE A 1 229 ? -8.983 -3.124 25.605 1.00 95.62 229 PHE A N 1
ATOM 1818 C CA . PHE A 1 229 ? -8.448 -1.872 26.127 1.00 95.62 229 PHE A CA 1
ATOM 1819 C C . PHE A 1 229 ? -8.149 -2.001 27.628 1.00 95.62 229 PHE A C 1
ATOM 1821 O O . PHE A 1 229 ? -8.940 -2.557 28.384 1.00 95.62 229 PHE A O 1
ATOM 1828 N N . GLN A 1 230 ? -7.044 -1.417 28.087 1.00 94.00 230 GLN A N 1
ATOM 1829 C CA . GLN A 1 230 ? -6.764 -1.301 29.528 1.00 94.00 230 GLN A CA 1
ATOM 1830 C C . GLN A 1 230 ? -7.522 -0.129 30.166 1.00 94.00 230 GLN A C 1
ATOM 1832 O O . GLN A 1 230 ? -7.892 -0.153 31.340 1.00 94.00 230 GLN A O 1
ATOM 1837 N N . SER A 1 231 ? -7.756 0.926 29.384 1.00 94.12 231 SER A N 1
ATOM 1838 C CA . SER A 1 231 ? -8.548 2.086 29.782 1.00 94.12 231 SER A CA 1
ATOM 1839 C C . SER A 1 231 ? -9.048 2.838 28.553 1.00 94.12 231 SER A C 1
ATOM 1841 O O . SER A 1 231 ? -8.428 2.780 27.491 1.00 94.12 231 SER A O 1
ATOM 1843 N N . ILE A 1 232 ? -10.146 3.578 28.711 1.00 93.50 232 ILE A N 1
ATOM 1844 C CA . ILE A 1 232 ? -10.607 4.568 27.737 1.00 93.50 232 ILE A CA 1
ATOM 1845 C C . ILE A 1 232 ? -10.735 5.907 28.456 1.00 93.50 232 ILE A C 1
ATOM 1847 O O . ILE A 1 232 ? -11.555 6.077 29.355 1.00 93.50 232 ILE A O 1
ATOM 1851 N N . ALA A 1 233 ? -9.903 6.866 28.054 1.00 91.94 233 ALA A N 1
ATOM 1852 C CA . ALA A 1 233 ? -9.931 8.232 28.559 1.00 91.94 233 ALA A CA 1
ATOM 1853 C C . ALA A 1 233 ? -10.529 9.192 27.523 1.00 91.94 233 ALA A C 1
ATOM 1855 O O . ALA A 1 233 ? -10.437 8.971 26.316 1.00 91.94 233 ALA A O 1
ATOM 1856 N N . LYS A 1 234 ? -11.052 10.332 27.981 1.00 91.75 234 LYS A N 1
ATOM 1857 C CA . LYS A 1 234 ? -11.617 11.391 27.123 1.00 91.75 234 LYS A CA 1
ATOM 1858 C C . LYS A 1 234 ? -10.717 11.772 25.939 1.00 91.75 234 LYS A C 1
ATOM 1860 O O . LYS A 1 234 ? -11.173 11.842 24.800 1.00 91.75 234 LYS A O 1
ATOM 1865 N N . LEU A 1 235 ? -9.417 11.956 26.181 1.00 91.50 235 LEU A N 1
ATOM 1866 C CA . LEU A 1 235 ? -8.461 12.337 25.131 1.00 91.50 235 LEU A CA 1
ATOM 1867 C C . LEU A 1 235 ? -8.184 11.221 24.112 1.00 91.50 235 LEU A C 1
ATOM 1869 O O . LEU A 1 235 ? -7.693 11.506 23.015 1.00 91.50 235 LEU A O 1
ATOM 1873 N N . MET A 1 236 ? -8.508 9.969 24.449 1.00 92.56 236 MET A N 1
ATOM 1874 C CA . MET A 1 236 ? -8.476 8.852 23.505 1.00 92.56 236 MET A CA 1
ATOM 1875 C C . MET A 1 236 ? -9.666 8.895 22.551 1.00 92.56 236 MET A C 1
ATOM 1877 O O . MET A 1 236 ? -9.512 8.446 21.426 1.00 92.56 236 MET A O 1
ATOM 1881 N N . ILE A 1 237 ? -10.804 9.465 22.966 1.00 91.88 237 ILE A N 1
ATOM 1882 C CA . ILE A 1 237 ? -12.013 9.630 22.144 1.00 91.88 237 ILE A CA 1
ATOM 1883 C C . ILE A 1 237 ? -11.887 10.871 21.253 1.00 91.88 237 ILE A C 1
ATOM 1885 O O . ILE A 1 237 ? -12.156 10.818 20.052 1.00 91.88 237 ILE A O 1
ATOM 1889 N N . ARG A 1 238 ? -11.446 12.004 21.818 1.00 90.88 238 ARG A N 1
ATOM 1890 C CA . ARG A 1 238 ? -11.272 13.267 21.085 1.00 90.88 238 ARG A CA 1
ATOM 1891 C C . ARG A 1 238 ? -10.098 14.061 21.652 1.00 90.88 238 ARG A C 1
ATOM 1893 O O . ARG A 1 238 ? -10.129 14.523 22.786 1.00 90.88 238 ARG A O 1
ATOM 1900 N N . LYS A 1 239 ? -9.062 14.284 20.832 1.00 87.56 239 LYS A N 1
ATOM 1901 C CA . LYS A 1 239 ? -7.845 15.002 21.265 1.00 87.56 239 LYS A CA 1
ATOM 1902 C C . LYS A 1 239 ? -8.097 16.489 21.544 1.00 87.56 239 LYS A C 1
ATOM 1904 O O . LYS A 1 239 ? -7.485 17.053 22.443 1.00 87.56 239 LYS A O 1
ATOM 1909 N N . LYS A 1 240 ? -8.930 17.140 20.728 1.00 87.62 240 LYS A N 1
ATOM 1910 C CA . LYS A 1 240 ? -9.289 18.563 20.852 1.00 87.62 240 LYS A CA 1
ATOM 1911 C C . LYS A 1 240 ? -10.679 18.832 20.279 1.00 87.62 240 LYS A C 1
ATOM 1913 O O . LYS A 1 240 ? -11.101 18.146 19.347 1.00 87.62 240 LYS A O 1
ATOM 1918 N N . ALA A 1 241 ? -11.351 19.876 20.763 1.00 85.19 241 ALA A N 1
ATOM 1919 C CA . ALA A 1 241 ? -12.677 20.269 20.277 1.00 85.19 241 ALA A CA 1
ATOM 1920 C C . ALA A 1 241 ? -12.696 20.566 18.763 1.00 85.19 241 ALA A C 1
ATOM 1922 O O . ALA A 1 241 ? -13.640 20.211 18.075 1.00 85.19 241 ALA A O 1
ATOM 1923 N N . SER A 1 242 ? -11.614 21.101 18.191 1.00 85.44 242 SER A N 1
ATOM 1924 C CA . SER A 1 242 ? -11.521 21.359 16.742 1.00 85.44 242 SER A CA 1
ATOM 1925 C C . SER A 1 242 ? -11.199 20.130 15.881 1.00 85.44 242 SER A C 1
ATOM 1927 O O . SER A 1 242 ? -11.029 20.251 14.670 1.00 85.44 242 SER A O 1
ATOM 1929 N N . SER A 1 243 ? -11.067 18.942 16.477 1.00 88.44 243 SER A N 1
ATOM 1930 C CA . SER A 1 243 ? -10.847 17.689 15.744 1.00 88.44 243 SER A CA 1
ATOM 1931 C C . SER A 1 243 ? -12.062 16.783 15.830 1.00 88.44 243 SER A C 1
ATOM 1933 O O . SER A 1 243 ? -12.694 16.727 16.885 1.00 88.44 243 SER A O 1
ATOM 1935 N N . SER A 1 244 ? -12.329 16.039 14.753 1.00 90.69 244 SER A N 1
ATOM 1936 C CA . SER A 1 244 ? -13.288 14.933 14.785 1.00 90.69 244 SER A CA 1
ATOM 1937 C C . SER A 1 244 ? -12.879 13.917 15.851 1.00 90.69 244 SER A C 1
ATOM 1939 O O . SER A 1 244 ? -11.681 13.611 15.950 1.00 90.69 244 SER A O 1
ATOM 1941 N N . PRO A 1 245 ? -13.837 13.390 16.632 1.00 93.75 245 PRO A N 1
ATOM 1942 C CA . PRO A 1 245 ? -13.611 12.218 17.461 1.00 93.75 245 PRO A CA 1
ATOM 1943 C C . PRO A 1 245 ? -13.016 11.065 16.643 1.00 93.75 245 PRO A C 1
ATOM 1945 O O . PRO A 1 245 ? -13.354 10.894 15.472 1.00 93.75 245 PRO A O 1
ATOM 1948 N N . LYS A 1 246 ? -12.090 10.331 17.260 1.00 95.06 246 LYS A N 1
ATOM 1949 C CA . LYS A 1 246 ? -11.464 9.108 16.752 1.00 95.06 246 LYS A CA 1
ATOM 1950 C C . LYS A 1 246 ? -10.836 8.373 17.930 1.00 95.06 246 LYS A C 1
ATOM 1952 O O . LYS A 1 246 ? -9.930 8.932 18.556 1.00 95.06 246 LYS A O 1
ATOM 1957 N N . LEU A 1 247 ? -11.272 7.141 18.185 1.00 96.25 247 LEU A N 1
ATOM 1958 C CA . LEU A 1 247 ? -10.732 6.317 19.257 1.00 96.25 247 LEU A CA 1
ATOM 1959 C C . LEU A 1 247 ? -9.268 5.962 18.965 1.00 96.25 247 LEU A C 1
ATOM 1961 O O . LEU A 1 247 ? -8.918 5.510 17.876 1.00 96.25 247 LEU A O 1
ATOM 1965 N N . ARG A 1 248 ? -8.396 6.202 19.942 1.00 94.56 248 ARG A N 1
ATOM 1966 C CA . ARG A 1 248 ? -6.977 5.837 19.894 1.00 94.56 248 ARG A CA 1
ATOM 1967 C C . ARG A 1 248 ? -6.771 4.541 20.662 1.00 94.56 248 ARG A C 1
ATOM 1969 O O . ARG A 1 248 ? -7.077 4.505 21.847 1.00 94.56 248 ARG A O 1
ATOM 1976 N N . GLY A 1 249 ? -6.207 3.537 20.010 1.00 91.44 249 GLY A N 1
ATOM 1977 C CA . GLY A 1 249 ? -5.902 2.234 20.593 1.00 91.44 249 GLY A CA 1
ATOM 1978 C C . GLY A 1 249 ? -5.101 1.381 19.624 1.00 91.44 249 GLY A C 1
ATOM 1979 O O . GLY A 1 249 ? -4.820 1.830 18.508 1.00 91.44 249 GLY A O 1
ATOM 1980 N N . LYS A 1 250 ? -4.749 0.170 20.054 1.00 92.44 250 LYS A N 1
ATOM 1981 C CA . LYS A 1 250 ? -4.206 -0.855 19.158 1.00 92.44 250 LYS A CA 1
ATOM 1982 C C . LYS A 1 250 ? -5.314 -1.385 18.259 1.00 92.44 250 LYS A C 1
ATOM 1984 O O . LYS A 1 250 ? -6.484 -1.404 18.650 1.00 92.44 250 LYS A O 1
ATOM 1989 N N . ALA A 1 251 ? -4.954 -1.858 17.072 1.00 91.94 251 ALA A N 1
ATOM 1990 C CA . ALA A 1 251 ? -5.941 -2.342 16.115 1.00 91.94 251 ALA A CA 1
ATOM 1991 C C . ALA A 1 251 ? -6.799 -3.487 16.676 1.00 91.94 251 ALA A C 1
ATOM 1993 O O . ALA A 1 251 ? -8.024 -3.455 16.562 1.00 91.94 251 ALA A O 1
ATOM 1994 N N . ALA A 1 252 ? -6.169 -4.446 17.362 1.00 91.62 252 ALA A N 1
ATOM 1995 C CA . ALA A 1 252 ? -6.850 -5.621 17.907 1.00 91.62 252 ALA A CA 1
ATOM 1996 C C . ALA A 1 252 ? -7.881 -5.257 18.989 1.00 91.62 252 ALA A C 1
ATOM 1998 O O . ALA A 1 252 ? -8.943 -5.877 19.079 1.00 91.62 252 ALA A O 1
ATOM 1999 N N . GLU A 1 253 ? -7.589 -4.227 19.788 1.00 95.38 253 GLU A N 1
ATOM 2000 C CA . GLU A 1 253 ? -8.497 -3.707 20.814 1.00 95.38 253 GLU A CA 1
ATOM 2001 C C . GLU A 1 253 ? -9.714 -3.031 20.163 1.00 95.38 253 GLU A C 1
ATOM 2003 O O . GLU A 1 253 ? -10.848 -3.255 20.582 1.00 95.38 253 GLU A O 1
ATOM 2008 N N . ILE A 1 254 ? -9.501 -2.241 19.101 1.00 96.56 254 ILE A N 1
ATOM 2009 C CA . ILE A 1 254 ? -10.586 -1.572 18.363 1.00 96.56 254 ILE A CA 1
ATOM 2010 C C . ILE A 1 254 ? -11.488 -2.596 17.674 1.00 96.56 254 ILE A C 1
ATOM 2012 O O . ILE A 1 254 ? -12.709 -2.525 17.803 1.00 96.56 254 ILE A O 1
ATOM 2016 N N . ARG A 1 255 ? -10.895 -3.571 16.983 1.00 95.62 255 ARG A N 1
ATOM 2017 C CA . ARG A 1 255 ? -11.623 -4.662 16.327 1.00 95.62 255 ARG A CA 1
ATOM 2018 C C . ARG A 1 255 ? -12.535 -5.407 17.298 1.00 95.62 255 ARG A C 1
ATOM 2020 O O . ARG A 1 255 ? -13.679 -5.704 16.967 1.00 95.62 255 ARG A O 1
ATOM 2027 N N . SER A 1 256 ? -12.039 -5.690 18.497 1.00 95.88 256 SER A N 1
ATOM 2028 C CA . SER A 1 256 ? -12.775 -6.469 19.498 1.00 95.88 256 SER A CA 1
ATOM 2029 C C . SER A 1 256 ? -13.984 -5.731 20.079 1.00 95.88 256 SER A C 1
ATOM 2031 O O . SER A 1 256 ? -14.873 -6.367 20.638 1.00 95.88 256 SER A O 1
ATOM 2033 N N . LEU A 1 257 ? -14.055 -4.406 19.916 1.00 96.56 257 LEU A N 1
ATOM 2034 C CA . LEU A 1 257 ? -15.212 -3.609 20.318 1.00 96.56 257 LEU A CA 1
ATOM 2035 C C . LEU A 1 257 ? -16.338 -3.589 19.281 1.00 96.56 257 LEU A C 1
ATOM 2037 O O . LEU A 1 257 ? -17.436 -3.148 19.613 1.00 96.56 257 LEU A O 1
ATOM 2041 N N . ILE A 1 258 ? -16.108 -4.014 18.033 1.00 97.00 258 ILE A N 1
ATOM 2042 C CA . ILE A 1 258 ? -17.105 -3.895 16.949 1.00 97.00 258 ILE A CA 1
ATOM 2043 C C . ILE A 1 258 ? -18.457 -4.531 17.319 1.00 97.00 258 ILE A C 1
ATOM 2045 O O . ILE A 1 258 ? -19.474 -3.853 17.156 1.00 97.00 258 ILE A O 1
ATOM 2049 N N . PRO A 1 259 ? -18.515 -5.742 17.904 1.00 97.75 259 PRO A N 1
ATOM 2050 C CA . PRO A 1 259 ? -19.788 -6.312 18.341 1.00 97.75 259 PRO A CA 1
ATOM 2051 C C . PRO A 1 259 ? -20.442 -5.525 19.490 1.00 97.75 259 PRO A C 1
ATOM 2053 O O . PRO A 1 259 ? -21.662 -5.376 19.509 1.00 97.75 259 PRO A O 1
ATOM 2056 N N . TRP A 1 260 ? -19.651 -4.947 20.404 1.00 97.88 260 TRP A N 1
ATOM 2057 C CA . TRP A 1 260 ? -20.171 -4.062 21.455 1.00 97.88 260 TRP A CA 1
ATOM 2058 C C . TRP A 1 260 ? -20.823 -2.803 20.875 1.00 97.88 260 TRP A C 1
ATOM 2060 O O . TRP A 1 260 ? -21.837 -2.355 21.400 1.00 97.88 260 TRP A O 1
ATOM 2070 N N . ALA A 1 261 ? -20.300 -2.251 19.772 1.00 97.75 261 ALA A N 1
ATOM 2071 C CA . ALA A 1 261 ? -20.922 -1.109 19.098 1.00 97.75 261 ALA A CA 1
ATOM 2072 C C . ALA A 1 261 ? -22.362 -1.411 18.666 1.00 97.75 261 ALA A C 1
ATOM 2074 O O . ALA A 1 261 ? -23.236 -0.556 18.786 1.00 97.75 261 ALA A O 1
ATOM 2075 N N . VAL A 1 262 ? -22.613 -2.625 18.174 1.00 98.25 262 VAL A N 1
ATOM 2076 C CA . VAL A 1 262 ? -23.962 -3.063 17.800 1.00 98.25 262 VAL A CA 1
ATOM 2077 C C . VAL A 1 262 ? -24.836 -3.209 19.043 1.00 98.25 262 VAL A C 1
ATOM 2079 O O . VAL A 1 262 ? -25.923 -2.647 19.074 1.00 98.25 262 VAL A O 1
ATOM 2082 N N . ASP A 1 263 ? -24.340 -3.880 20.085 1.00 98.12 263 ASP A N 1
ATOM 2083 C CA . ASP A 1 263 ? -25.076 -4.063 21.345 1.00 98.12 263 ASP A CA 1
ATOM 2084 C C . ASP A 1 263 ? -25.512 -2.728 21.969 1.00 98.12 263 ASP A C 1
ATOM 2086 O O . ASP A 1 263 ? -26.692 -2.519 22.253 1.00 98.12 263 ASP A O 1
ATOM 2090 N N . ILE A 1 264 ? -24.578 -1.789 22.144 1.00 97.44 264 ILE A N 1
ATOM 2091 C CA . ILE A 1 264 ? -24.872 -0.516 22.809 1.00 97.44 264 ILE A CA 1
ATOM 2092 C C . ILE A 1 264 ? -25.795 0.372 21.971 1.00 97.44 264 ILE A C 1
ATOM 2094 O O . ILE A 1 264 ? -26.649 1.064 22.526 1.00 97.44 264 ILE A O 1
ATOM 2098 N N . THR A 1 265 ? -25.644 0.362 20.643 1.00 97.56 265 THR A N 1
ATOM 2099 C CA . THR A 1 265 ? -26.510 1.154 19.761 1.00 97.56 265 THR A CA 1
ATOM 2100 C C . THR A 1 265 ? -27.909 0.567 19.676 1.00 97.56 265 THR A C 1
ATOM 2102 O O . THR A 1 265 ? -28.861 1.332 19.623 1.00 97.56 265 THR A O 1
ATOM 2105 N N . GLU A 1 266 ? -28.073 -0.753 19.741 1.00 96.94 266 GLU A N 1
ATOM 2106 C CA . GLU A 1 266 ? -29.400 -1.366 19.820 1.00 96.94 266 GLU A CA 1
ATOM 2107 C C . GLU A 1 266 ? -30.078 -1.051 21.160 1.00 96.94 266 GLU A C 1
ATOM 2109 O O . GLU A 1 266 ? -31.234 -0.636 21.183 1.00 96.94 266 GLU A O 1
ATOM 2114 N N . ARG A 1 267 ? -29.341 -1.139 22.277 1.00 96.19 267 ARG A N 1
ATOM 2115 C CA . ARG A 1 267 ? -29.876 -0.819 23.611 1.00 96.19 267 ARG A CA 1
ATOM 2116 C C . ARG A 1 267 ? -30.279 0.644 23.783 1.00 96.19 267 ARG A C 1
ATOM 2118 O O . ARG A 1 267 ? -31.250 0.914 24.481 1.00 96.19 267 ARG A O 1
ATOM 2125 N N . LEU A 1 268 ? -29.509 1.582 23.228 1.00 96.00 268 LEU A N 1
ATOM 2126 C CA . LEU A 1 268 ? -29.729 3.017 23.448 1.00 96.00 268 LEU A CA 1
ATOM 2127 C C . LEU A 1 268 ? -30.484 3.706 22.310 1.00 96.00 268 LEU A C 1
ATOM 2129 O O . LEU A 1 268 ? -31.190 4.676 22.563 1.00 96.00 268 LEU A O 1
ATOM 2133 N N . PHE A 1 269 ? -30.317 3.241 21.071 1.00 96.56 269 PHE A N 1
ATOM 2134 C CA . PHE A 1 269 ? -30.841 3.885 19.860 1.00 96.56 269 PHE A CA 1
ATOM 2135 C C . PHE A 1 269 ? -31.823 2.984 19.090 1.00 96.56 269 PHE A C 1
ATOM 2137 O O . PHE A 1 269 ? -32.132 3.276 17.933 1.00 96.56 269 PHE A O 1
ATOM 2144 N N . GLY A 1 270 ? -32.290 1.878 19.684 1.00 92.19 270 GLY A N 1
ATOM 2145 C CA . GLY A 1 270 ? -33.188 0.913 19.033 1.00 92.19 270 GLY A CA 1
ATOM 2146 C C . GLY A 1 270 ? -34.474 1.550 18.498 1.00 92.19 270 GLY A C 1
ATOM 2147 O O . GLY A 1 270 ? -34.852 1.300 17.354 1.00 92.19 270 GLY A O 1
ATOM 2148 N N . ASP A 1 271 ? -35.062 2.461 19.276 1.00 93.19 271 ASP A N 1
ATOM 2149 C CA . ASP A 1 271 ? -36.299 3.177 18.931 1.00 93.19 271 ASP A CA 1
ATOM 2150 C C . ASP A 1 271 ? -36.064 4.470 18.125 1.00 93.19 271 ASP A C 1
ATOM 2152 O O . ASP A 1 271 ? -37.013 5.177 17.780 1.00 93.19 271 ASP A O 1
ATOM 2156 N N . ALA A 1 272 ? -34.806 4.822 17.837 1.00 93.56 272 ALA A N 1
ATOM 2157 C CA . ALA A 1 272 ? -34.490 6.045 17.111 1.00 93.56 272 ALA A CA 1
ATOM 2158 C C . ALA A 1 272 ? -34.899 5.929 15.633 1.00 93.56 272 ALA A C 1
ATOM 2160 O O . ALA A 1 272 ? -34.647 4.912 14.980 1.00 93.56 272 ALA A O 1
ATOM 2161 N N . ASP A 1 273 ? -35.469 7.007 15.085 1.00 94.50 273 ASP A N 1
ATOM 2162 C CA . ASP A 1 273 ? -35.768 7.114 13.654 1.00 94.50 273 ASP A CA 1
ATOM 2163 C C . ASP A 1 273 ? -34.493 6.817 12.837 1.00 94.50 273 ASP A C 1
ATOM 2165 O O . ASP A 1 273 ? -33.458 7.441 13.104 1.00 94.50 273 ASP A O 1
ATOM 2169 N N . PRO A 1 274 ? -34.530 5.907 11.842 1.00 92.56 274 PRO A N 1
ATOM 2170 C CA . PRO A 1 274 ? -33.414 5.662 10.932 1.00 92.56 274 PRO A CA 1
ATOM 2171 C C . PRO A 1 274 ? -32.810 6.918 10.294 1.00 92.56 274 PRO A C 1
ATOM 2173 O O . PRO A 1 274 ? -31.636 6.889 9.941 1.00 92.56 274 PRO A O 1
ATOM 2176 N N . SER A 1 275 ? -33.580 8.005 10.153 1.00 93.19 275 SER A N 1
ATOM 2177 C CA . SER A 1 275 ? -33.098 9.286 9.616 1.00 93.19 275 SER A CA 1
ATOM 2178 C C . SER A 1 275 ? -32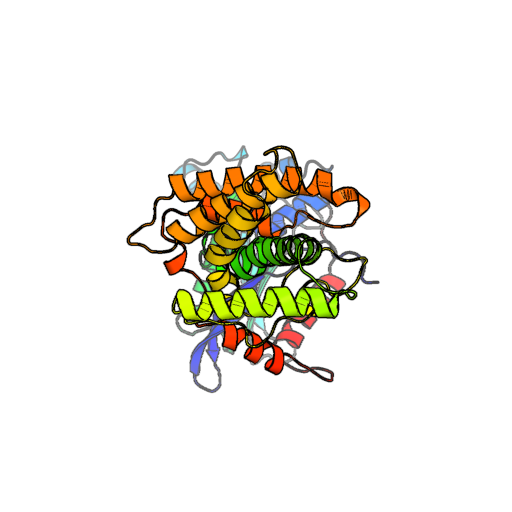.389 10.186 10.642 1.00 93.19 275 SER A C 1
ATOM 2180 O O . SER A 1 275 ? -31.799 11.201 10.278 1.00 93.19 275 SER A O 1
ATOM 2182 N N . SER A 1 276 ? -32.430 9.832 11.929 1.00 95.38 276 SER A N 1
ATOM 2183 C CA . SER A 1 276 ? -31.745 10.561 13.000 1.00 95.38 276 SER A CA 1
ATOM 2184 C C . SER A 1 276 ? -30.251 10.217 13.070 1.00 95.38 276 SER A C 1
ATOM 2186 O O . SER A 1 276 ? -29.812 9.172 12.584 1.00 95.38 276 SER A O 1
ATOM 2188 N N . GLU A 1 277 ? -29.462 11.064 13.745 1.00 95.12 277 GLU A N 1
ATOM 2189 C CA . GLU A 1 277 ? -28.031 10.810 13.985 1.00 95.12 277 GLU A CA 1
ATOM 2190 C C . GLU A 1 277 ? -27.808 9.459 14.700 1.00 95.12 277 GLU A C 1
ATOM 2192 O O . GLU A 1 277 ? -26.903 8.702 14.353 1.00 95.12 277 GLU A O 1
ATOM 2197 N N . GLU A 1 278 ? -28.659 9.134 15.673 1.00 96.12 278 GLU A N 1
ATOM 2198 C CA . GLU A 1 278 ? -28.568 7.918 16.488 1.00 96.12 278 GLU A CA 1
ATOM 2199 C C . GLU A 1 278 ? -28.997 6.668 15.712 1.00 96.12 278 GLU A C 1
ATOM 2201 O O . GLU A 1 278 ? -28.258 5.680 15.686 1.00 96.12 278 GLU A O 1
ATOM 2206 N N . GLY A 1 279 ? -30.127 6.736 14.999 1.00 96.94 279 GLY A N 1
ATOM 2207 C CA . GLY A 1 279 ? -30.599 5.649 14.136 1.00 96.94 279 GLY A CA 1
ATOM 2208 C C . GLY A 1 279 ? -29.627 5.349 12.992 1.00 96.94 279 GLY A C 1
ATOM 2209 O O . GLY A 1 279 ? -29.288 4.189 12.750 1.00 96.94 279 GLY A O 1
ATOM 2210 N N . THR A 1 280 ? -29.079 6.387 12.353 1.00 97.88 280 THR A N 1
ATOM 2211 C CA . THR A 1 280 ? -28.059 6.232 11.303 1.00 97.88 280 THR A CA 1
ATOM 2212 C C . THR A 1 280 ? -26.776 5.609 11.865 1.00 97.88 280 THR A C 1
ATOM 2214 O O . THR A 1 280 ? -26.188 4.723 11.240 1.00 97.88 280 THR A O 1
ATOM 2217 N N . CYS A 1 281 ? -26.341 6.023 13.064 1.00 97.69 281 CYS A N 1
ATOM 2218 C CA . CYS A 1 281 ? -25.156 5.468 13.723 1.00 97.69 281 CYS A CA 1
ATOM 2219 C C . CYS A 1 281 ? -25.327 3.981 14.066 1.00 97.69 281 CYS A C 1
ATOM 2221 O O . CYS A 1 281 ? -24.400 3.199 13.843 1.00 97.69 281 CYS A O 1
ATOM 2223 N N . ARG A 1 282 ? -26.516 3.579 14.531 1.00 98.19 282 ARG A N 1
ATOM 2224 C CA . ARG A 1 282 ? -26.870 2.176 14.790 1.00 98.19 282 ARG A CA 1
ATOM 2225 C C . ARG A 1 282 ? -26.773 1.320 13.529 1.00 98.19 282 ARG A C 1
ATOM 2227 O O . ARG A 1 282 ? -26.061 0.317 13.521 1.00 98.19 282 ARG A O 1
ATOM 2234 N N . LEU A 1 283 ? -27.407 1.751 12.436 1.00 98.38 283 LEU A N 1
ATOM 2235 C CA . LEU A 1 283 ? -27.338 1.042 11.152 1.00 98.38 283 LEU A CA 1
ATOM 2236 C C . LEU A 1 283 ? -25.896 0.968 10.619 1.00 98.38 283 LEU A C 1
ATOM 2238 O O . LEU A 1 283 ? -25.474 -0.063 10.091 1.00 98.38 283 LEU A O 1
ATOM 2242 N N . ALA A 1 284 ? -25.107 2.034 10.791 1.00 98.38 284 ALA A N 1
ATOM 2243 C CA . ALA A 1 284 ? -23.698 2.031 10.408 1.00 98.38 284 ALA A CA 1
ATOM 2244 C C . ALA A 1 284 ? -22.905 0.999 11.229 1.00 98.38 284 ALA A C 1
ATOM 2246 O O . ALA A 1 284 ? -22.155 0.211 10.658 1.00 98.38 284 ALA A O 1
ATOM 2247 N N . ALA A 1 285 ? -23.102 0.933 12.549 1.00 98.44 285 ALA A N 1
ATOM 2248 C CA . ALA A 1 285 ? -22.451 -0.069 13.395 1.00 98.44 285 ALA A CA 1
ATOM 2249 C C . ALA A 1 285 ? -22.794 -1.508 12.964 1.00 98.44 285 ALA A C 1
ATOM 2251 O O . ALA A 1 285 ? -21.897 -2.348 12.868 1.00 98.44 285 ALA A O 1
ATOM 2252 N N . GLN A 1 286 ? -24.057 -1.780 12.620 1.00 98.50 286 GLN A N 1
ATOM 2253 C CA . GLN A 1 286 ? -24.505 -3.089 12.127 1.00 98.50 286 GLN A CA 1
ATOM 2254 C C . GLN A 1 286 ? -23.826 -3.483 10.806 1.00 98.50 286 GLN A C 1
ATOM 2256 O O . GLN A 1 286 ? -23.328 -4.606 10.669 1.00 98.50 286 GLN A O 1
ATOM 2261 N N . HIS A 1 287 ? -23.755 -2.566 9.837 1.00 98.56 287 HIS A N 1
ATOM 2262 C CA . HIS A 1 287 ? -23.083 -2.834 8.565 1.00 98.56 287 HIS A CA 1
ATOM 2263 C C . HIS A 1 287 ? -21.569 -2.975 8.722 1.00 98.56 287 HIS A C 1
ATOM 2265 O O . HIS A 1 287 ? -20.980 -3.859 8.100 1.00 98.56 287 HIS A O 1
ATOM 2271 N N . LEU A 1 288 ? -20.937 -2.186 9.596 1.00 98.38 288 LEU A N 1
ATOM 2272 C CA . LEU A 1 288 ? -19.523 -2.380 9.897 1.00 98.38 288 LEU A CA 1
ATOM 2273 C C . LEU A 1 288 ? -19.289 -3.774 10.492 1.00 98.38 288 LEU A C 1
ATOM 2275 O O . LEU A 1 288 ? -18.452 -4.514 9.984 1.00 98.38 288 LEU A O 1
ATOM 2279 N N . ASN A 1 289 ? -20.078 -4.176 11.493 1.00 98.38 289 ASN A N 1
ATOM 2280 C CA . ASN A 1 289 ? -19.997 -5.507 12.100 1.00 98.38 289 ASN A CA 1
ATOM 2281 C C . ASN A 1 289 ? -20.230 -6.638 11.086 1.00 98.38 289 ASN A C 1
ATOM 2283 O O . ASN A 1 289 ? -19.516 -7.638 11.106 1.00 98.38 289 ASN A O 1
ATOM 2287 N N . THR A 1 290 ? -21.160 -6.451 10.145 1.00 98.25 290 THR A N 1
ATOM 2288 C CA . THR A 1 290 ? -21.367 -7.389 9.029 1.00 98.25 290 THR A CA 1
ATOM 2289 C C . THR A 1 290 ? -20.086 -7.558 8.210 1.00 98.25 290 THR A C 1
ATOM 2291 O O . THR A 1 290 ? -19.692 -8.688 7.932 1.00 98.25 290 THR A O 1
ATOM 2294 N N . GLY A 1 291 ? -19.394 -6.458 7.887 1.00 97.06 291 GLY A N 1
ATOM 2295 C CA . GLY A 1 291 ? -18.099 -6.492 7.202 1.00 97.06 291 GLY A CA 1
ATOM 2296 C C . GLY A 1 291 ? -17.013 -7.218 8.005 1.00 97.06 291 GLY A C 1
ATOM 2297 O O . GLY A 1 291 ? -16.297 -8.050 7.454 1.00 97.06 291 GLY A O 1
ATOM 2298 N N . TYR A 1 292 ? -16.936 -6.989 9.320 1.00 96.81 292 TYR A N 1
ATOM 2299 C CA . TYR A 1 292 ? -16.024 -7.724 10.210 1.00 96.81 292 TYR A CA 1
ATOM 2300 C C . TYR A 1 292 ? -16.322 -9.232 10.274 1.00 96.81 292 TYR A C 1
ATOM 2302 O O . TYR A 1 292 ? -15.403 -10.036 10.446 1.00 96.81 292 TYR A O 1
ATOM 2310 N N . GLY A 1 293 ? -17.582 -9.634 10.085 1.00 96.19 293 GLY A N 1
ATOM 2311 C CA . GLY A 1 293 ? -17.983 -11.039 9.973 1.00 96.19 293 GLY A CA 1
ATOM 2312 C C . GLY A 1 293 ? -17.430 -11.754 8.733 1.00 96.19 293 GLY A C 1
ATOM 2313 O O . GLY A 1 293 ? -17.410 -12.982 8.698 1.00 96.19 293 GLY A O 1
ATOM 2314 N N . GLN A 1 294 ? -16.939 -11.007 7.739 1.00 95.88 294 GLN A N 1
ATOM 2315 C CA . GLN A 1 294 ? -16.375 -11.545 6.496 1.00 95.88 294 GLN A CA 1
ATOM 2316 C C . GLN A 1 294 ? -14.845 -11.676 6.536 1.00 95.88 294 GLN A C 1
ATOM 2318 O O . GLN A 1 294 ? -14.223 -11.927 5.513 1.00 95.88 294 GLN A O 1
ATOM 2323 N N . LEU A 1 295 ? -14.200 -11.486 7.690 1.00 91.75 295 LEU A N 1
ATOM 2324 C CA . LEU A 1 295 ? -12.734 -11.493 7.744 1.00 91.75 295 LEU A CA 1
ATOM 2325 C C . LEU A 1 295 ? -12.112 -12.881 7.679 1.00 91.75 295 LEU A C 1
ATOM 2327 O O . LEU A 1 295 ? -10.988 -12.997 7.209 1.00 91.75 295 LEU A O 1
ATOM 2331 N N . SER A 1 296 ? -12.805 -13.905 8.174 1.00 89.12 296 SER A N 1
ATOM 2332 C CA . SER A 1 296 ? -12.296 -15.277 8.192 1.00 89.12 296 SER A CA 1
ATOM 2333 C C . SER A 1 296 ? -12.520 -15.955 6.848 1.00 89.12 296 SER A C 1
ATOM 2335 O O . SER A 1 296 ? -13.600 -15.846 6.276 1.00 89.12 296 SER A O 1
ATOM 2337 N N . THR A 1 297 ? -11.554 -16.752 6.395 1.00 83.12 297 THR A N 1
ATOM 2338 C CA . THR A 1 297 ? -11.695 -17.599 5.198 1.00 83.12 297 THR A CA 1
ATOM 2339 C C . THR A 1 297 ? -12.910 -18.525 5.260 1.00 83.12 297 THR A C 1
ATOM 2341 O O . THR A 1 297 ? -13.507 -18.808 4.229 1.00 83.12 297 THR A O 1
ATOM 2344 N N . ALA A 1 298 ? -13.312 -18.963 6.457 1.00 90.25 298 ALA A N 1
ATOM 2345 C CA . ALA A 1 298 ? -14.455 -19.856 6.644 1.00 90.25 298 ALA A CA 1
ATOM 2346 C C . ALA A 1 298 ? -15.818 -19.179 6.411 1.00 90.25 298 ALA A C 1
ATOM 2348 O O . ALA A 1 298 ? -16.795 -19.862 6.118 1.00 90.25 298 ALA A O 1
ATOM 2349 N N . THR A 1 299 ? -15.898 -17.857 6.575 1.00 92.00 299 THR A N 1
ATOM 2350 C CA . THR A 1 299 ? -17.151 -17.089 6.479 1.00 92.00 299 THR A CA 1
ATOM 2351 C C . THR A 1 299 ? -17.128 -16.052 5.364 1.00 92.00 299 THR A C 1
ATOM 2353 O O . THR A 1 299 ? -18.123 -15.359 5.173 1.00 92.00 299 THR A O 1
ATOM 2356 N N . PHE A 1 300 ? -16.007 -15.923 4.653 1.00 95.12 300 PHE A N 1
ATOM 2357 C CA . PHE A 1 300 ? -15.785 -14.868 3.679 1.00 95.12 300 PHE A CA 1
ATOM 2358 C C . PHE A 1 300 ? -16.709 -15.004 2.472 1.00 95.12 300 PHE A C 1
ATOM 2360 O O . PHE A 1 300 ? -16.686 -15.997 1.744 1.00 95.12 300 PHE A O 1
ATOM 2367 N N . ASN A 1 301 ? -17.473 -13.945 2.233 1.00 95.75 301 ASN A N 1
ATOM 2368 C CA . ASN A 1 301 ? -18.216 -13.729 1.011 1.00 95.75 301 ASN A CA 1
ATOM 2369 C C . ASN A 1 301 ? -17.936 -12.296 0.499 1.00 95.75 301 ASN A C 1
ATOM 2371 O O . ASN A 1 301 ? -18.288 -11.322 1.180 1.00 95.75 301 ASN A O 1
ATOM 2375 N N . PRO A 1 302 ? -17.327 -12.140 -0.694 1.00 93.38 302 PRO A N 1
ATOM 2376 C CA . PRO A 1 302 ? -16.953 -10.828 -1.231 1.00 93.38 302 PRO A CA 1
ATOM 2377 C C . PRO A 1 302 ? -18.167 -9.933 -1.535 1.00 93.38 302 PRO A C 1
ATOM 2379 O O . PRO A 1 302 ? -18.104 -8.710 -1.384 1.00 93.38 302 PRO A O 1
ATOM 2382 N N . GLU A 1 303 ? -19.312 -10.513 -1.899 1.00 96.44 303 GLU A N 1
ATOM 2383 C CA . GLU A 1 303 ? -20.543 -9.757 -2.152 1.00 96.44 303 GLU A CA 1
ATOM 2384 C C . GLU A 1 303 ? -21.123 -9.190 -0.853 1.00 96.44 303 GLU A C 1
ATOM 2386 O O . GLU A 1 303 ? -21.518 -8.024 -0.804 1.00 96.44 303 GLU A O 1
ATOM 2391 N N . ILE A 1 304 ? -21.112 -9.974 0.232 1.00 97.56 304 ILE A N 1
ATOM 2392 C CA . ILE A 1 304 ? -21.556 -9.502 1.552 1.00 97.56 304 ILE A CA 1
ATOM 2393 C C . ILE A 1 304 ? -20.625 -8.398 2.059 1.00 97.56 304 ILE A C 1
ATOM 2395 O O . ILE A 1 304 ? -21.105 -7.377 2.559 1.00 97.56 304 ILE A O 1
ATOM 2399 N N . LEU A 1 305 ? -19.306 -8.567 1.906 1.00 96.69 305 LEU A N 1
ATOM 2400 C CA . LEU A 1 305 ? -18.323 -7.569 2.329 1.00 96.69 305 LEU A CA 1
ATOM 2401 C C . LEU A 1 305 ? -18.495 -6.246 1.567 1.00 96.69 305 LEU A C 1
ATOM 2403 O O . LEU A 1 305 ? -18.589 -5.184 2.188 1.00 96.69 305 LEU A O 1
ATOM 2407 N N . SER A 1 306 ? -18.584 -6.302 0.236 1.00 96.75 306 SER A N 1
ATOM 2408 C CA . SER A 1 306 ? -18.772 -5.113 -0.603 1.00 96.75 306 SER A CA 1
ATOM 2409 C C . SER A 1 306 ? -20.119 -4.429 -0.343 1.00 96.75 306 SER A C 1
ATOM 2411 O O . SER A 1 306 ? -20.178 -3.202 -0.229 1.00 96.75 306 SER A O 1
ATOM 2413 N N . TYR A 1 307 ? -21.201 -5.195 -0.163 1.00 97.94 307 TYR A N 1
ATOM 2414 C CA . TYR A 1 307 ? -22.514 -4.659 0.198 1.00 97.94 307 TYR A CA 1
ATOM 2415 C C . TYR A 1 307 ? -22.486 -3.939 1.550 1.00 97.94 307 TYR A C 1
ATOM 2417 O O . TYR A 1 307 ? -22.923 -2.789 1.652 1.00 97.94 307 TYR A O 1
ATOM 2425 N N . ALA A 1 308 ? -21.935 -4.589 2.578 1.00 98.25 308 ALA A N 1
ATOM 2426 C CA . ALA A 1 308 ? -21.807 -4.022 3.914 1.00 98.25 308 ALA A CA 1
ATOM 2427 C C . ALA A 1 308 ? -20.970 -2.735 3.900 1.00 98.25 308 ALA A C 1
ATOM 2429 O O . ALA A 1 308 ? -21.370 -1.733 4.496 1.00 98.25 308 ALA A O 1
ATOM 2430 N N . CYS A 1 309 ? -19.863 -2.729 3.151 1.00 98.19 309 CYS A N 1
ATOM 2431 C CA . CYS A 1 309 ? -19.026 -1.551 2.960 1.00 98.19 309 CYS A CA 1
ATOM 2432 C C . CYS A 1 309 ? -19.806 -0.389 2.330 1.00 98.19 309 CYS A C 1
ATOM 2434 O O . CYS A 1 309 ? -19.878 0.693 2.912 1.00 98.19 309 CYS A O 1
ATOM 2436 N N . ARG A 1 310 ? -20.469 -0.611 1.188 1.00 98.44 310 ARG A N 1
ATOM 2437 C CA . ARG A 1 310 ? -21.250 0.433 0.500 1.00 98.44 310 ARG A CA 1
ATOM 2438 C C . ARG A 1 310 ? -22.343 1.011 1.392 1.00 98.44 310 ARG A C 1
ATOM 2440 O O . ARG A 1 310 ? -22.496 2.229 1.461 1.00 98.44 310 ARG A O 1
ATOM 2447 N N . LYS A 1 311 ? -23.085 0.155 2.102 1.00 98.50 311 LYS A N 1
ATOM 2448 C CA . LYS A 1 311 ? -24.131 0.599 3.034 1.00 98.50 311 LYS A CA 1
ATOM 2449 C C . LYS A 1 311 ? -23.558 1.411 4.187 1.00 98.50 311 LYS A C 1
ATOM 2451 O O . LYS A 1 311 ? -24.084 2.484 4.474 1.00 98.50 311 LYS A O 1
ATOM 2456 N N . PHE A 1 312 ? -22.458 0.960 4.786 1.00 98.56 312 PHE A N 1
ATOM 2457 C CA . PHE A 1 312 ? -21.758 1.727 5.810 1.00 98.56 312 PHE A CA 1
ATOM 2458 C C . PHE A 1 312 ? -21.343 3.111 5.301 1.00 98.56 312 PHE A C 1
ATOM 2460 O O . PHE A 1 312 ? -21.600 4.104 5.973 1.00 98.56 312 PHE A O 1
ATOM 2467 N N . LEU A 1 313 ? -20.723 3.194 4.120 1.00 98.19 313 LEU A N 1
ATOM 2468 C CA . LEU A 1 313 ? -20.230 4.460 3.572 1.00 98.19 313 LEU A CA 1
ATOM 2469 C C . LEU A 1 313 ? -21.366 5.449 3.302 1.00 98.19 313 LEU A C 1
ATOM 2471 O O . LEU A 1 313 ? -21.237 6.616 3.660 1.00 98.19 313 LEU A O 1
ATOM 2475 N N . LEU A 1 314 ? -22.492 4.977 2.757 1.00 97.75 314 LEU A N 1
ATOM 2476 C CA . LEU A 1 314 ? -23.689 5.800 2.560 1.00 97.75 314 LEU A CA 1
ATOM 2477 C C . LEU A 1 314 ? -24.220 6.360 3.887 1.00 97.75 314 LEU A C 1
ATOM 2479 O O . LEU A 1 314 ? -24.492 7.556 3.992 1.00 97.75 314 LEU A O 1
ATOM 2483 N N . LEU A 1 315 ? -24.322 5.512 4.914 1.00 98.00 315 LEU A N 1
ATOM 2484 C CA . LEU A 1 315 ? -24.763 5.925 6.249 1.00 98.00 315 LEU A CA 1
ATOM 2485 C C . LEU A 1 315 ? -23.765 6.890 6.898 1.00 98.00 315 LEU A C 1
ATOM 2487 O O . LEU A 1 315 ? -24.164 7.856 7.538 1.00 98.00 315 LEU A O 1
ATOM 2491 N N . TYR A 1 316 ? -22.464 6.684 6.697 1.00 97.12 316 TYR A N 1
ATOM 2492 C CA . TYR A 1 316 ? -21.443 7.572 7.239 1.00 97.12 316 TYR A CA 1
ATOM 2493 C C . TYR A 1 316 ? -21.457 8.951 6.565 1.00 97.12 316 TYR A C 1
ATOM 2495 O O . TYR A 1 316 ? -21.265 9.962 7.237 1.00 97.12 316 TYR A O 1
ATOM 2503 N N . THR A 1 317 ? -21.744 9.023 5.263 1.00 95.25 317 THR A N 1
ATOM 2504 C CA . THR A 1 317 ? -21.992 10.300 4.578 1.00 95.25 317 THR A CA 1
ATOM 2505 C C . THR A 1 317 ? -23.230 11.005 5.138 1.00 95.25 317 THR A C 1
ATOM 2507 O O . THR A 1 317 ? -23.194 12.215 5.339 1.00 95.25 317 THR A O 1
ATOM 2510 N N . ALA A 1 318 ? -24.301 10.275 5.467 1.00 95.44 318 ALA A N 1
ATOM 2511 C CA . ALA A 1 318 ? -25.457 10.864 6.148 1.00 95.44 318 ALA A CA 1
ATOM 2512 C C . ALA A 1 318 ? -25.096 11.382 7.557 1.00 95.44 318 ALA A C 1
ATOM 2514 O O . ALA A 1 318 ? -25.474 12.494 7.928 1.00 95.44 318 ALA A O 1
ATOM 2515 N N . LEU A 1 319 ? -24.282 10.641 8.318 1.00 95.50 319 LEU A N 1
ATOM 2516 C CA . LEU A 1 319 ? -23.758 11.095 9.613 1.00 95.50 319 LEU A CA 1
ATOM 2517 C C . LEU A 1 319 ? -22.907 12.367 9.496 1.00 95.50 319 LEU A C 1
ATOM 2519 O O . LEU A 1 319 ? -22.985 13.231 10.370 1.00 95.50 319 LEU A O 1
ATOM 2523 N N . GLU A 1 320 ? -22.124 12.518 8.425 1.00 94.12 320 GLU A N 1
ATOM 2524 C CA . GLU A 1 320 ? -21.344 13.737 8.165 1.00 94.12 320 GLU A CA 1
ATOM 2525 C C . GLU A 1 320 ? -22.235 14.978 8.053 1.00 94.12 320 GLU A C 1
ATOM 2527 O O . GLU A 1 320 ? -21.899 16.023 8.617 1.00 94.12 320 GLU A O 1
ATOM 2532 N N . VAL A 1 321 ? -23.410 14.845 7.429 1.00 91.62 321 VAL A N 1
ATOM 2533 C CA . VAL A 1 321 ? -24.413 15.918 7.355 1.00 91.62 321 VAL A CA 1
ATOM 2534 C C . VAL A 1 321 ? -24.931 16.280 8.752 1.00 91.62 321 VAL A C 1
ATOM 2536 O O . VAL A 1 321 ? -24.927 17.455 9.116 1.00 91.62 321 VAL A O 1
ATOM 2539 N N . HIS A 1 322 ? -25.278 15.296 9.591 1.00 87.75 322 HIS A N 1
ATOM 2540 C CA . HIS A 1 322 ? -25.676 15.552 10.988 1.00 87.75 322 HIS A CA 1
ATOM 2541 C C . HIS A 1 322 ? -24.545 16.161 11.842 1.00 87.75 322 HIS A C 1
ATOM 2543 O O . HIS A 1 322 ? -24.789 16.875 12.817 1.00 87.75 322 HIS A O 1
ATOM 2549 N N . GLY A 1 323 ? -23.287 15.858 11.510 1.00 80.00 323 GLY A N 1
ATOM 2550 C CA . GLY A 1 323 ? -22.100 16.247 12.269 1.00 80.00 323 GLY A CA 1
ATOM 2551 C C . GLY A 1 323 ? -21.480 17.591 11.891 1.00 80.00 323 GLY A C 1
ATOM 2552 O O . GLY A 1 323 ? -20.597 18.060 12.628 1.00 80.00 323 GLY A O 1
ATOM 2553 N N . GLN A 1 324 ? -21.927 18.210 10.793 1.00 75.25 324 GLN A N 1
ATOM 2554 C CA . GLN A 1 324 ? -21.211 19.268 10.072 1.00 75.25 324 GLN A CA 1
ATOM 2555 C C . GLN A 1 324 ? -20.824 20.466 10.958 1.00 75.25 324 GLN A C 1
ATOM 2557 O O . GLN A 1 324 ? -19.664 20.885 10.967 1.00 75.25 324 GLN A O 1
ATOM 2562 N N . GLU A 1 325 ? -21.741 20.952 11.799 1.00 68.38 325 GLU A N 1
ATOM 2563 C CA . GLU A 1 325 ? -21.509 22.108 12.686 1.00 68.38 325 GLU A CA 1
ATOM 2564 C C . GLU A 1 325 ? -20.566 21.802 13.863 1.00 68.38 325 GLU A C 1
ATOM 2566 O O . GLU A 1 325 ? -19.907 22.678 14.419 1.00 68.38 325 GLU A O 1
ATOM 2571 N N . SER A 1 326 ? -20.454 20.529 14.237 1.00 74.25 326 SER A N 1
ATOM 2572 C CA . SER A 1 326 ? -19.750 20.082 15.449 1.00 74.25 326 SER A CA 1
ATOM 2573 C C . SER A 1 326 ? -18.383 19.448 15.170 1.00 74.25 326 SER A C 1
ATOM 2575 O O . SER A 1 326 ? -17.719 18.934 16.085 1.00 74.25 326 SER A O 1
ATOM 2577 N N . CYS A 1 327 ? -17.953 19.487 13.901 1.00 79.75 327 CYS A N 1
ATOM 2578 C CA . CYS A 1 327 ? -16.785 18.774 13.383 1.00 79.75 327 CYS A CA 1
ATOM 2579 C C . CYS A 1 327 ? -16.814 17.262 13.673 1.00 79.75 327 CYS A C 1
ATOM 2581 O O . CYS A 1 327 ? -15.745 16.649 13.730 1.00 79.75 327 CYS A O 1
ATOM 2583 N N . ARG A 1 328 ? -18.001 16.682 13.889 1.00 87.25 328 ARG A N 1
ATOM 2584 C CA . ARG A 1 328 ? -18.211 15.240 14.077 1.00 87.25 328 ARG A CA 1
ATOM 2585 C C . ARG A 1 328 ? -18.388 14.574 12.715 1.00 87.25 328 ARG A C 1
ATOM 2587 O O . ARG A 1 328 ? -18.691 15.263 11.747 1.00 87.25 328 ARG A O 1
ATOM 2594 N N . TRP A 1 329 ? -18.155 13.265 12.655 1.00 92.69 329 TRP A N 1
ATOM 2595 C CA . TRP A 1 329 ? -18.416 12.449 11.462 1.00 92.69 329 TRP A CA 1
ATOM 2596 C C . TRP A 1 329 ? -17.726 12.942 10.187 1.00 92.69 329 TRP A C 1
ATOM 2598 O O . TRP A 1 329 ? -18.368 13.198 9.186 1.00 92.69 329 TRP A O 1
ATOM 2608 N N . ARG A 1 330 ? -16.397 13.085 10.197 1.00 91.31 330 ARG A N 1
ATOM 2609 C CA . ARG A 1 330 ? -15.676 13.476 8.974 1.00 91.31 330 ARG A CA 1
ATOM 2610 C C . ARG A 1 330 ? -15.331 12.277 8.110 1.00 91.31 330 ARG A C 1
ATOM 2612 O O . ARG A 1 330 ? -14.704 11.341 8.619 1.00 91.31 330 ARG A O 1
ATOM 2619 N N . PHE A 1 331 ? -15.639 12.349 6.820 1.00 90.50 331 PHE A N 1
ATOM 2620 C CA . PHE A 1 331 ? -15.157 11.385 5.838 1.00 90.50 331 PHE A CA 1
ATOM 2621 C C . PHE A 1 331 ? -13.642 11.548 5.648 1.00 90.50 331 PHE A C 1
ATOM 2623 O O . PHE A 1 331 ? -13.105 12.661 5.634 1.00 90.50 331 PHE A O 1
ATOM 2630 N N . LYS A 1 332 ? -12.903 10.436 5.556 1.00 90.81 332 LYS A N 1
ATOM 2631 C CA . LYS A 1 332 ? -11.428 10.454 5.497 1.00 90.81 332 LYS A CA 1
ATOM 2632 C C . LYS A 1 332 ? -10.891 9.573 4.374 1.00 90.81 332 LYS A C 1
ATOM 2634 O O . LYS A 1 332 ? -11.543 8.598 4.018 1.00 90.81 332 LYS A O 1
ATOM 2639 N N . PRO A 1 333 ? -9.648 9.798 3.900 1.00 92.44 333 PRO A N 1
ATOM 2640 C CA . PRO A 1 333 ? -9.043 8.961 2.857 1.00 92.44 333 PRO A CA 1
ATOM 2641 C C . PRO A 1 333 ? -9.027 7.455 3.171 1.00 92.44 333 PRO A C 1
ATOM 2643 O O . PRO A 1 333 ? -9.094 6.635 2.264 1.00 92.44 333 PRO A O 1
ATOM 2646 N N . LYS A 1 334 ? -8.987 7.075 4.457 1.00 93.06 334 LYS A N 1
ATOM 2647 C CA . LYS A 1 334 ? -9.049 5.671 4.897 1.00 93.06 334 LYS A CA 1
ATOM 2648 C C . LYS A 1 334 ? -10.352 4.959 4.511 1.00 93.06 334 LYS A C 1
ATOM 2650 O O . LYS A 1 334 ? -10.314 3.760 4.286 1.00 93.06 334 LYS A O 1
ATOM 2655 N N . PHE A 1 335 ? -11.458 5.689 4.378 1.00 95.31 335 PHE A N 1
ATOM 2656 C CA . PHE A 1 335 ? -12.749 5.141 3.957 1.00 95.31 335 PHE A CA 1
ATOM 2657 C C . PHE A 1 335 ? -12.697 4.705 2.495 1.00 95.31 335 PHE A C 1
ATOM 2659 O O . PHE A 1 335 ? -13.178 3.632 2.162 1.00 95.31 335 PHE A O 1
ATOM 2666 N N . HIS A 1 336 ? -12.037 5.495 1.644 1.00 92.44 336 HIS A N 1
ATOM 2667 C CA . HIS A 1 336 ? -11.819 5.132 0.247 1.00 92.44 336 HIS A CA 1
ATOM 2668 C C . HIS A 1 336 ? -10.888 3.921 0.106 1.00 92.44 336 HIS A C 1
ATOM 2670 O O . HIS A 1 336 ? -11.177 3.020 -0.671 1.00 92.44 336 HIS A O 1
ATOM 2676 N N . LEU A 1 337 ? -9.807 3.857 0.895 1.00 90.94 337 LEU A N 1
ATOM 2677 C CA . LEU A 1 337 ? -8.931 2.678 0.906 1.00 90.94 337 LEU A CA 1
ATOM 2678 C C . LEU A 1 337 ? -9.676 1.419 1.366 1.00 90.94 337 LEU A C 1
ATOM 2680 O O . LEU A 1 337 ? -9.501 0.358 0.780 1.00 90.94 337 LEU A O 1
ATOM 2684 N N . TRP A 1 338 ? -10.525 1.544 2.387 1.00 94.69 338 TRP A N 1
ATOM 2685 C CA . TRP A 1 338 ? -11.367 0.441 2.839 1.00 94.69 338 TRP A CA 1
ATOM 2686 C C . TRP A 1 338 ? -12.407 0.038 1.786 1.00 94.69 338 TRP A C 1
ATOM 2688 O O . TRP A 1 338 ? -12.597 -1.151 1.567 1.00 94.69 338 TRP A O 1
ATOM 2698 N N . GLN A 1 339 ? -13.012 0.997 1.077 1.00 95.31 339 GLN A N 1
ATOM 2699 C CA . GLN A 1 339 ? -13.896 0.698 -0.051 1.00 95.31 339 GLN A CA 1
ATOM 2700 C C . GLN A 1 339 ? -13.171 -0.088 -1.136 1.00 95.31 339 GLN A C 1
ATOM 2702 O O . GLN A 1 339 ? -13.693 -1.096 -1.594 1.00 95.31 339 GLN A O 1
ATOM 2707 N N . HIS A 1 340 ? -11.969 0.356 -1.515 1.00 90.25 340 HIS A N 1
ATOM 2708 C CA . HIS A 1 340 ? -11.166 -0.339 -2.511 1.00 90.25 340 HIS A CA 1
ATOM 2709 C C . HIS A 1 340 ? -10.921 -1.786 -2.082 1.00 90.25 340 HIS A C 1
ATOM 2711 O O . HIS A 1 340 ? -11.306 -2.681 -2.816 1.00 90.25 340 HIS A O 1
ATOM 2717 N N . LEU A 1 341 ? -10.439 -2.004 -0.850 1.00 90.81 341 LEU A N 1
ATOM 2718 C CA . LEU A 1 341 ? -10.257 -3.338 -0.265 1.00 90.81 341 LEU A CA 1
ATOM 2719 C C . LEU A 1 341 ? -11.532 -4.188 -0.372 1.00 90.81 341 LEU A C 1
ATOM 2721 O O . LEU A 1 341 ? -11.490 -5.318 -0.842 1.00 90.81 341 LEU A O 1
ATOM 2725 N N . CYS A 1 342 ? -12.677 -3.657 0.059 1.00 93.44 342 CYS A N 1
ATOM 2726 C CA . CYS A 1 342 ? -13.929 -4.409 0.073 1.00 93.44 342 CYS A CA 1
ATOM 2727 C C . CYS A 1 342 ? -14.501 -4.691 -1.322 1.00 93.44 342 CYS A C 1
ATOM 2729 O O . CYS A 1 342 ? -15.282 -5.628 -1.458 1.00 93.44 342 CYS A O 1
ATOM 2731 N N . GLU A 1 343 ? -14.169 -3.883 -2.330 1.00 90.88 343 GLU A N 1
ATOM 2732 C CA . GLU A 1 343 ? -14.658 -4.041 -3.704 1.00 90.88 343 GLU A CA 1
ATOM 2733 C C . GLU A 1 343 ? -13.691 -4.812 -4.611 1.00 90.88 343 GLU A C 1
ATOM 2735 O O . GLU A 1 343 ? -14.143 -5.384 -5.600 1.00 90.88 343 GLU A O 1
ATOM 2740 N N . SER A 1 344 ? -12.391 -4.831 -4.300 1.00 81.88 344 SER A N 1
ATOM 2741 C CA . SER A 1 344 ? -11.358 -5.465 -5.127 1.00 81.88 344 SER A CA 1
ATOM 2742 C C . SER A 1 344 ? -10.892 -6.823 -4.617 1.00 81.88 344 SER A C 1
ATOM 2744 O O . SER A 1 344 ? -10.175 -7.508 -5.339 1.00 81.88 344 SER A O 1
ATOM 2746 N N . THR A 1 345 ? -11.236 -7.209 -3.384 1.00 77.88 345 THR A N 1
ATOM 2747 C CA . THR A 1 345 ? -10.658 -8.422 -2.803 1.00 77.88 345 THR A CA 1
ATOM 2748 C C . THR A 1 345 ? -11.352 -9.694 -3.284 1.00 77.88 345 THR A C 1
ATOM 2750 O O . THR A 1 345 ? -12.557 -9.889 -3.113 1.00 77.88 345 THR A O 1
ATOM 2753 N N . GLU A 1 346 ? -10.558 -10.592 -3.861 1.00 79.62 346 GLU A N 1
ATOM 2754 C CA . GLU A 1 346 ? -10.978 -11.945 -4.246 1.00 79.62 346 GLU A CA 1
ATOM 2755 C C . GLU A 1 346 ? -10.769 -12.958 -3.108 1.00 79.62 346 GLU A C 1
ATOM 2757 O O . GLU A 1 346 ? -11.192 -14.110 -3.199 1.00 79.62 346 GLU A O 1
ATOM 2762 N N . SER A 1 347 ? -10.118 -12.542 -2.016 1.00 82.62 347 SER A N 1
ATOM 2763 C CA . SER A 1 347 ? -9.744 -13.411 -0.901 1.00 82.62 347 SER A CA 1
ATOM 2764 C C . SER A 1 347 ? -10.007 -12.757 0.456 1.00 82.62 347 SER A C 1
ATOM 2766 O O . SER A 1 347 ? -10.162 -11.544 0.572 1.00 82.62 347 SER A O 1
ATOM 2768 N N . ALA A 1 348 ? -10.088 -13.570 1.509 1.00 87.12 348 ALA A N 1
ATOM 2769 C CA . ALA A 1 348 ? -10.433 -13.074 2.834 1.00 87.12 348 ALA A CA 1
ATOM 2770 C C . ALA A 1 348 ? -9.374 -12.079 3.359 1.00 87.12 348 ALA A C 1
ATOM 2772 O O . ALA A 1 348 ? -8.183 -12.413 3.351 1.00 87.12 348 ALA A O 1
ATOM 2773 N N . PRO A 1 349 ? -9.772 -10.913 3.914 1.00 87.94 349 PRO A N 1
ATOM 2774 C CA . PRO A 1 349 ? -8.821 -9.917 4.410 1.00 87.94 349 PRO A CA 1
ATOM 2775 C C . PRO A 1 349 ? -7.864 -10.399 5.502 1.00 87.94 349 PRO A C 1
ATOM 2777 O O . PRO A 1 349 ? -6.816 -9.791 5.715 1.00 87.94 349 PRO A O 1
ATOM 2780 N N . SER A 1 350 ? -8.181 -11.507 6.182 1.00 85.69 350 SER A N 1
ATOM 2781 C CA . SER A 1 350 ? -7.275 -12.121 7.152 1.00 85.69 350 SER A CA 1
ATOM 2782 C C . SER A 1 350 ? -5.964 -12.640 6.565 1.00 85.69 350 SER A C 1
ATOM 2784 O O . SER A 1 350 ? -5.032 -12.892 7.319 1.00 85.69 350 SER A O 1
ATOM 2786 N N . LEU A 1 351 ? -5.891 -12.860 5.250 1.00 79.06 351 LEU A N 1
ATOM 2787 C CA . LEU A 1 351 ? -4.709 -13.437 4.603 1.00 79.06 351 LEU A CA 1
ATOM 2788 C C . LEU A 1 351 ? -3.570 -12.431 4.408 1.00 79.06 351 LEU A C 1
ATOM 2790 O O . LEU A 1 351 ? -2.434 -12.839 4.191 1.00 79.06 351 LEU A O 1
ATOM 2794 N N . TYR A 1 352 ? -3.869 -11.136 4.475 1.00 73.88 352 TYR A N 1
ATOM 2795 C CA . TYR A 1 352 ? -2.919 -10.069 4.153 1.00 73.88 352 TYR A CA 1
ATOM 2796 C C . TYR A 1 352 ? -2.951 -8.911 5.158 1.00 73.88 352 TYR A C 1
ATOM 2798 O O . TYR A 1 352 ? -2.408 -7.839 4.889 1.00 73.88 352 TYR A O 1
ATOM 2806 N N . TRP A 1 353 ? -3.568 -9.107 6.328 1.00 81.44 353 TRP A N 1
ATOM 2807 C CA . TRP A 1 353 ? -3.444 -8.143 7.416 1.00 81.44 353 TRP A CA 1
ATOM 2808 C C . TRP A 1 353 ? -2.052 -8.195 8.060 1.00 81.44 353 TRP A C 1
ATOM 2810 O O . TRP A 1 353 ? -1.380 -9.224 8.047 1.00 81.44 353 TRP A O 1
ATOM 2820 N N . THR A 1 354 ? -1.603 -7.093 8.654 1.00 76.19 354 THR A N 1
ATOM 2821 C CA . THR A 1 354 ? -0.236 -6.993 9.204 1.00 76.19 354 THR A CA 1
ATOM 2822 C C . THR A 1 354 ? -0.226 -6.871 10.729 1.00 76.19 354 THR A C 1
ATOM 2824 O O . THR A 1 354 ? 0.440 -5.994 11.278 1.00 76.19 354 THR A O 1
ATOM 2827 N N . TYR A 1 355 ? -1.010 -7.704 11.424 1.00 78.12 355 TYR A N 1
ATOM 2828 C CA . TYR A 1 355 ? -1.072 -7.698 12.894 1.00 78.12 355 TYR A CA 1
ATOM 2829 C C . TYR A 1 355 ? 0.257 -8.111 13.538 1.00 78.12 355 TYR A C 1
ATOM 2831 O O . TYR A 1 355 ? 0.713 -7.442 14.462 1.00 78.12 355 TYR A O 1
ATOM 2839 N N . ASP A 1 356 ? 0.904 -9.154 13.013 1.00 59.44 356 ASP A N 1
ATOM 2840 C CA . ASP A 1 356 ? 2.164 -9.678 13.561 1.00 59.44 356 ASP A CA 1
ATOM 2841 C C . ASP A 1 356 ? 3.342 -8.702 13.370 1.00 59.44 356 ASP A C 1
ATOM 2843 O O . ASP A 1 356 ? 4.284 -8.682 14.162 1.00 59.44 356 ASP A O 1
ATOM 2847 N N . ASP A 1 357 ? 3.254 -7.829 12.362 1.00 58.94 357 ASP A N 1
ATOM 2848 C CA . ASP A 1 357 ? 4.282 -6.841 12.023 1.00 58.94 357 ASP A CA 1
ATOM 2849 C C . ASP A 1 357 ? 4.056 -5.459 12.679 1.00 58.94 357 ASP A C 1
ATOM 2851 O O . ASP A 1 357 ? 4.864 -4.542 12.486 1.00 58.94 357 ASP A O 1
ATOM 2855 N N . GLU A 1 358 ? 2.990 -5.259 13.471 1.00 62.50 358 GLU A N 1
ATOM 2856 C CA . GLU A 1 358 ? 2.675 -3.957 14.098 1.00 62.50 358 GLU A CA 1
ATOM 2857 C C . GLU A 1 358 ? 3.817 -3.483 15.030 1.00 62.50 358 GLU A C 1
ATOM 2859 O O . GLU A 1 358 ? 4.189 -2.301 15.041 1.00 62.50 358 GLU A O 1
ATOM 2864 N N . ASP A 1 359 ? 4.469 -4.421 15.726 1.00 53.44 359 ASP A N 1
ATOM 2865 C CA . ASP A 1 359 ? 5.617 -4.155 16.605 1.00 53.44 359 ASP A CA 1
ATOM 2866 C C . ASP A 1 359 ? 6.896 -3.769 15.829 1.00 53.44 359 ASP A C 1
ATOM 2868 O O . ASP A 1 359 ? 7.766 -3.042 16.343 1.00 53.44 359 ASP A O 1
ATOM 2872 N N . TRP A 1 360 ? 7.009 -4.164 14.554 1.00 43.88 360 TRP A N 1
ATOM 2873 C CA . TRP A 1 360 ? 8.139 -3.799 13.697 1.00 43.88 360 TRP A CA 1
ATOM 2874 C C . TRP A 1 360 ? 8.124 -2.308 13.340 1.00 43.88 360 TRP A C 1
ATOM 2876 O O . TRP A 1 360 ? 9.167 -1.650 13.386 1.00 43.88 360 TRP A O 1
ATOM 2886 N N . GLY A 1 361 ? 6.950 -1.721 13.079 1.00 43.09 361 GLY A N 1
ATOM 2887 C CA . GLY A 1 361 ? 6.808 -0.293 12.762 1.00 43.09 361 GLY A CA 1
ATOM 2888 C C . GLY A 1 361 ? 7.272 0.629 13.899 1.00 43.09 361 GLY A C 1
ATOM 2889 O O . GLY A 1 361 ? 7.974 1.621 13.665 1.00 43.09 361 GLY A O 1
ATOM 2890 N N . GLY A 1 362 ? 6.966 0.266 15.149 1.00 44.34 362 GLY A N 1
ATOM 2891 C CA . GLY A 1 362 ? 7.469 0.961 16.341 1.00 44.34 362 GLY A CA 1
ATOM 2892 C C . GLY A 1 362 ? 8.987 0.829 16.518 1.00 44.34 362 GLY A C 1
ATOM 2893 O O . GLY A 1 362 ? 9.649 1.760 16.987 1.00 44.34 362 GLY A O 1
ATOM 2894 N N . THR A 1 363 ? 9.549 -0.300 16.089 1.00 38.09 363 THR A N 1
ATOM 2895 C CA . THR A 1 363 ? 10.984 -0.605 16.143 1.00 38.09 363 THR A CA 1
ATOM 2896 C C . THR A 1 363 ? 11.750 0.167 15.058 1.00 38.09 363 THR A C 1
ATOM 2898 O O . THR A 1 363 ? 12.715 0.871 15.368 1.00 38.09 363 THR A O 1
ATOM 2901 N N . VAL A 1 364 ? 11.268 0.182 13.810 1.00 36.25 364 VAL A N 1
ATOM 2902 C CA . VAL A 1 364 ? 11.834 0.976 12.699 1.00 36.25 364 VAL A CA 1
ATOM 2903 C C . VAL A 1 364 ? 11.712 2.478 12.951 1.00 36.25 364 VAL A C 1
ATOM 2905 O O . VAL A 1 364 ? 12.661 3.216 12.680 1.00 36.25 364 VAL A O 1
ATOM 2908 N N . GLY A 1 365 ? 10.604 2.950 13.530 1.00 35.81 365 GLY A N 1
ATOM 2909 C CA . GLY A 1 365 ? 10.420 4.353 13.920 1.00 35.81 365 GLY A CA 1
ATOM 2910 C C . GLY A 1 365 ? 11.431 4.830 14.970 1.00 35.81 365 GLY A C 1
ATOM 2911 O O . GLY A 1 365 ? 11.901 5.965 14.907 1.00 35.81 365 GLY A O 1
ATOM 2912 N N . LYS A 1 366 ? 11.840 3.950 15.894 1.00 37.94 366 LYS A N 1
ATOM 2913 C CA . LYS A 1 366 ? 12.919 4.222 16.860 1.00 37.94 366 LYS A CA 1
ATOM 2914 C C . LYS A 1 366 ? 14.309 4.182 16.207 1.00 37.94 366 LYS A C 1
ATOM 2916 O O . LYS A 1 366 ? 15.166 4.983 16.571 1.00 37.94 366 LYS A O 1
ATOM 2921 N N . MET A 1 367 ? 14.519 3.310 15.216 1.00 32.12 367 MET A N 1
ATOM 2922 C CA . MET A 1 367 ? 15.793 3.155 14.488 1.00 32.12 367 MET A CA 1
ATOM 2923 C C . MET A 1 367 ? 16.050 4.222 13.410 1.00 32.12 367 MET A C 1
ATOM 2925 O O . MET A 1 367 ? 17.190 4.435 13.001 1.00 32.12 367 MET A O 1
ATOM 2929 N N . SER A 1 368 ? 15.009 4.913 12.947 1.00 34.38 368 SER A N 1
ATOM 2930 C CA . SER A 1 368 ? 15.094 5.939 11.896 1.00 34.38 368 SER A CA 1
ATOM 2931 C C . SER A 1 368 ? 15.274 7.366 12.433 1.00 34.38 368 SER A C 1
ATOM 2933 O O . SER A 1 368 ? 15.375 8.321 11.657 1.00 34.38 368 SER A O 1
ATOM 2935 N N . VAL A 1 369 ? 15.412 7.528 13.754 1.00 37.69 369 VAL A N 1
ATOM 2936 C CA . VAL A 1 369 ? 15.768 8.810 14.370 1.00 37.69 369 VAL A CA 1
ATOM 2937 C C . VAL A 1 369 ? 17.243 9.123 14.102 1.00 37.69 369 VAL A C 1
ATOM 2939 O O . VAL A 1 369 ? 18.140 8.391 14.512 1.00 37.69 369 VAL A O 1
ATOM 2942 N N . ARG A 1 370 ? 17.518 10.265 13.461 1.00 45.44 370 ARG A N 1
ATOM 2943 C CA . ARG A 1 370 ? 18.867 10.851 13.384 1.00 45.44 370 ARG A CA 1
ATOM 2944 C C . ARG A 1 370 ? 18.914 12.226 14.043 1.00 45.44 370 ARG A C 1
ATOM 2946 O O . ARG A 1 370 ? 17.975 13.006 13.929 1.00 45.44 370 ARG A O 1
ATOM 2953 N N . ARG A 1 371 ? 20.058 12.525 14.670 1.00 46.72 371 ARG A N 1
ATOM 2954 C CA . ARG A 1 371 ? 20.380 13.794 15.354 1.00 46.72 371 ARG A CA 1
ATOM 2955 C C . ARG A 1 371 ? 21.391 14.700 14.597 1.00 46.72 371 ARG A C 1
ATOM 2957 O O . ARG A 1 371 ? 21.863 15.658 15.191 1.00 46.72 371 ARG A O 1
ATOM 2964 N N . GLY A 1 372 ? 21.754 14.440 13.324 1.00 41.97 372 GLY A N 1
ATOM 2965 C CA . GLY A 1 372 ? 22.733 15.268 12.565 1.00 41.97 372 GLY A CA 1
ATOM 2966 C C . GLY A 1 372 ? 23.367 14.619 11.306 1.00 41.97 372 GLY A C 1
ATOM 2967 O O . GLY A 1 372 ? 23.000 13.498 10.976 1.00 41.97 372 GLY A O 1
ATOM 2968 N N . GLY A 1 373 ? 24.272 15.340 10.600 1.00 55.19 373 GLY A N 1
ATOM 2969 C CA . GLY A 1 373 ? 24.784 15.176 9.200 1.00 55.19 373 GLY A CA 1
ATOM 2970 C C . GLY A 1 373 ? 25.416 13.840 8.711 1.00 55.19 373 GLY A C 1
ATOM 2971 O O . GLY A 1 373 ? 25.384 12.833 9.404 1.00 55.19 373 GLY A O 1
ATOM 2972 N N . LYS A 1 374 ? 25.919 13.783 7.451 1.00 46.88 374 LYS A N 1
ATOM 2973 C CA . LYS A 1 374 ? 26.005 12.536 6.631 1.00 46.88 374 LYS A CA 1
ATOM 2974 C C . LYS A 1 374 ? 27.382 12.188 6.032 1.00 46.88 374 LYS A C 1
ATOM 2976 O O . LYS A 1 374 ? 28.016 13.064 5.458 1.00 46.88 374 LYS A O 1
ATOM 2981 N N . ASN A 1 375 ? 27.696 10.886 5.918 1.00 41.84 375 ASN A N 1
ATOM 2982 C CA . ASN A 1 375 ? 28.461 10.360 4.772 1.00 41.84 375 ASN A CA 1
ATOM 2983 C C . ASN A 1 375 ? 28.169 8.868 4.475 1.00 41.84 375 ASN A C 1
ATOM 2985 O O . ASN A 1 375 ? 28.457 8.023 5.312 1.00 41.84 375 ASN A O 1
ATOM 2989 N N . GLN A 1 376 ? 27.579 8.549 3.310 1.00 48.47 376 GLN A N 1
ATOM 2990 C CA . GLN A 1 376 ? 27.359 7.178 2.797 1.00 48.47 376 GLN A CA 1
ATOM 2991 C C . GLN A 1 376 ? 27.263 7.184 1.258 1.00 48.47 376 GLN A C 1
ATOM 2993 O O . GLN A 1 376 ? 26.980 8.224 0.665 1.00 48.47 376 GLN A O 1
ATOM 2998 N N . ALA A 1 377 ? 27.458 6.026 0.614 1.00 48.00 377 ALA A N 1
ATOM 2999 C CA . ALA A 1 377 ? 27.574 5.840 -0.844 1.00 48.00 377 ALA A CA 1
ATOM 3000 C C . ALA A 1 377 ? 26.441 6.463 -1.694 1.00 48.00 377 ALA A C 1
ATOM 3002 O O . ALA A 1 377 ? 26.679 6.939 -2.805 1.00 48.00 377 ALA A O 1
ATOM 3003 N N . PHE A 1 378 ? 25.221 6.544 -1.154 1.00 54.25 378 PHE A N 1
ATOM 3004 C CA . PHE A 1 378 ? 24.096 7.261 -1.767 1.00 54.25 378 PHE A CA 1
ATOM 3005 C C . PHE A 1 378 ? 24.383 8.758 -1.977 1.00 54.25 378 PHE A C 1
ATOM 3007 O O . PHE A 1 378 ? 23.992 9.350 -2.978 1.00 54.25 378 PHE A O 1
ATOM 3014 N N . THR A 1 379 ? 25.106 9.385 -1.051 1.00 54.91 379 THR A N 1
ATOM 3015 C CA . THR A 1 379 ? 25.476 10.802 -1.127 1.00 54.91 379 THR A CA 1
ATOM 3016 C C . THR A 1 379 ? 26.444 11.058 -2.284 1.00 54.91 379 THR A C 1
ATOM 3018 O O . THR A 1 379 ? 26.375 12.107 -2.922 1.00 54.91 379 THR A O 1
ATOM 3021 N N . LEU A 1 380 ? 27.309 10.091 -2.605 1.00 45.47 380 LEU A N 1
ATOM 3022 C CA . LEU A 1 380 ? 28.270 10.195 -3.702 1.00 45.47 380 LEU A CA 1
ATOM 3023 C C . LEU A 1 380 ? 27.572 10.119 -5.073 1.00 45.47 380 LEU A C 1
ATOM 3025 O O . LEU A 1 380 ? 27.787 10.986 -5.923 1.00 45.47 380 LEU A O 1
ATOM 3029 N N . SER A 1 381 ? 26.676 9.145 -5.267 1.00 45.19 381 SER A N 1
ATOM 3030 C CA . SER A 1 381 ? 25.893 8.994 -6.505 1.00 45.19 381 SER A CA 1
ATOM 3031 C C . SER A 1 381 ? 24.888 10.136 -6.702 1.00 45.19 381 SER A C 1
ATOM 3033 O O . SER A 1 381 ? 24.827 10.725 -7.785 1.00 45.19 381 SER A O 1
ATOM 3035 N N . ALA A 1 382 ? 24.180 10.546 -5.645 1.00 54.44 382 ALA A N 1
ATOM 3036 C CA . ALA A 1 382 ? 23.277 11.696 -5.677 1.00 54.44 382 ALA A CA 1
ATOM 3037 C C . ALA A 1 382 ? 24.006 13.007 -6.030 1.00 54.44 382 ALA A C 1
ATOM 3039 O O . ALA A 1 382 ? 23.472 13.825 -6.785 1.00 54.44 382 ALA A O 1
ATOM 3040 N N . ASN A 1 383 ? 25.242 13.200 -5.556 1.00 51.56 383 ASN A N 1
ATOM 3041 C CA . ASN A 1 383 ? 26.041 14.390 -5.859 1.00 51.56 383 ASN A CA 1
ATOM 3042 C C . ASN A 1 383 ? 26.526 14.432 -7.315 1.00 51.56 383 ASN A C 1
ATOM 3044 O O . ASN A 1 383 ? 26.495 15.495 -7.935 1.00 51.56 383 ASN A O 1
ATOM 3048 N N . VAL A 1 384 ? 26.936 13.299 -7.889 1.00 46.38 384 VAL A N 1
ATOM 3049 C CA . VAL A 1 384 ? 27.342 13.202 -9.304 1.00 46.38 384 VAL A CA 1
ATOM 3050 C C . VAL A 1 384 ? 26.183 13.549 -10.239 1.00 46.38 384 VAL A C 1
ATOM 3052 O O . VAL A 1 384 ? 26.334 14.365 -11.150 1.00 46.38 384 VAL A O 1
ATOM 3055 N N . LEU A 1 385 ? 25.010 12.971 -9.988 1.00 50.12 385 LEU A N 1
ATOM 3056 C CA . LEU A 1 385 ? 23.819 13.177 -10.815 1.00 50.12 385 LEU A CA 1
ATOM 3057 C C . LEU A 1 385 ? 23.290 14.609 -10.675 1.00 50.12 385 LEU A C 1
ATOM 3059 O O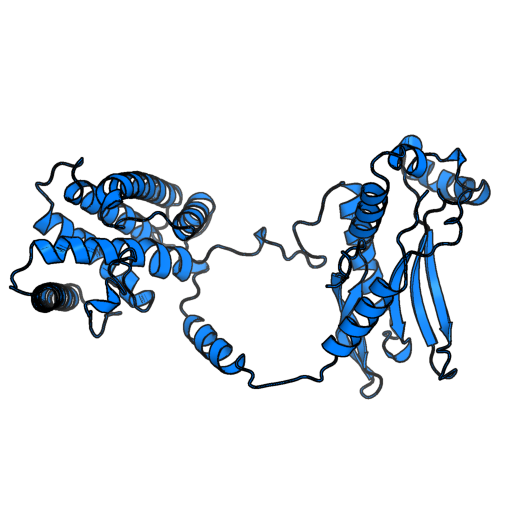 . LEU A 1 385 ? 22.854 15.222 -11.648 1.00 50.12 385 LEU A O 1
ATOM 3063 N N . THR A 1 386 ? 23.409 15.188 -9.480 1.00 53.12 386 THR A N 1
ATOM 3064 C CA . THR A 1 386 ? 23.104 16.604 -9.236 1.00 53.12 386 THR A CA 1
ATOM 3065 C C . THR A 1 386 ? 24.064 17.536 -9.987 1.00 53.12 386 THR A C 1
ATOM 3067 O O . THR A 1 386 ? 23.614 18.539 -10.540 1.00 53.12 386 THR A O 1
ATOM 3070 N N . LYS A 1 387 ? 25.358 17.195 -10.093 1.00 48.28 387 LYS A N 1
ATOM 3071 C CA . LYS A 1 387 ? 26.345 17.975 -10.864 1.00 48.28 387 LYS A CA 1
ATOM 3072 C C . LYS A 1 387 ? 26.113 17.895 -12.378 1.00 48.28 387 LYS A C 1
ATOM 3074 O O . LYS A 1 387 ? 26.123 18.933 -13.033 1.00 48.28 387 LYS A O 1
ATOM 3079 N N . PHE A 1 388 ? 25.797 16.718 -12.925 1.00 45.97 388 PHE A N 1
ATOM 3080 C CA . PHE A 1 388 ? 25.451 16.564 -14.349 1.00 45.97 388 PHE A CA 1
ATOM 3081 C C . PHE A 1 388 ? 24.224 17.405 -14.741 1.00 45.97 388 PHE A C 1
ATOM 3083 O O . PHE A 1 388 ? 24.249 18.126 -15.740 1.00 45.97 388 PHE A O 1
ATOM 3090 N N . ARG A 1 389 ? 23.183 17.375 -13.896 1.00 48.31 389 ARG A N 1
ATOM 3091 C CA . ARG A 1 389 ? 21.947 18.164 -14.034 1.00 48.31 389 ARG A CA 1
ATOM 3092 C C . ARG A 1 389 ? 22.173 19.678 -13.997 1.00 48.31 389 ARG A C 1
ATOM 3094 O O . ARG A 1 389 ? 21.377 20.418 -14.566 1.00 48.31 389 ARG A O 1
ATOM 3101 N N . ALA A 1 390 ? 23.223 20.135 -13.317 1.00 52.41 390 ALA A N 1
ATOM 3102 C CA . ALA A 1 390 ? 23.566 21.551 -13.214 1.00 52.41 390 ALA A CA 1
ATOM 3103 C C . ALA A 1 390 ? 24.399 22.059 -14.404 1.00 52.41 390 ALA A C 1
ATOM 3105 O O . ALA A 1 390 ? 24.356 23.250 -14.703 1.00 52.41 390 ALA A O 1
ATOM 3106 N N . GLN A 1 391 ? 25.149 21.176 -15.071 1.00 43.94 391 GLN A N 1
ATOM 3107 C CA . GLN A 1 391 ? 26.155 21.553 -16.071 1.00 43.94 391 GLN A CA 1
ATOM 3108 C C . GLN A 1 391 ? 25.693 21.402 -17.528 1.00 43.94 391 GLN A C 1
ATOM 3110 O O . GLN A 1 391 ? 26.304 21.998 -18.408 1.00 43.94 391 GLN A O 1
ATOM 3115 N N . ASN A 1 392 ? 24.614 20.658 -17.799 1.00 47.12 392 ASN A N 1
ATOM 3116 C CA . ASN A 1 392 ? 24.186 20.340 -19.167 1.00 47.12 392 ASN A CA 1
ATOM 3117 C C . ASN A 1 392 ? 22.767 20.859 -19.457 1.00 47.12 392 ASN A C 1
ATOM 3119 O O . ASN A 1 392 ? 21.816 20.533 -18.741 1.00 47.12 392 ASN A O 1
ATOM 3123 N N . LYS A 1 393 ? 22.613 21.657 -20.522 1.00 59.78 393 LYS A N 1
ATOM 3124 C CA . LYS A 1 393 ? 21.302 22.104 -21.030 1.00 59.78 393 LYS A CA 1
ATOM 3125 C C . LYS A 1 393 ? 20.635 20.983 -21.842 1.00 59.78 393 LYS A C 1
ATOM 3127 O O . LYS A 1 393 ? 21.325 20.150 -22.421 1.00 59.78 393 LYS A O 1
ATOM 3132 N N . ILE A 1 394 ? 19.299 20.965 -21.875 1.00 53.66 394 ILE A N 1
ATOM 3133 C CA . ILE A 1 394 ? 18.553 20.127 -22.830 1.00 53.66 394 ILE A CA 1
ATOM 3134 C C . ILE A 1 394 ? 18.788 20.682 -24.238 1.00 53.66 394 ILE A C 1
ATOM 3136 O O . ILE A 1 394 ? 18.747 21.906 -24.377 1.00 53.66 394 ILE A O 1
ATOM 3140 N N . PRO A 1 395 ? 19.032 19.841 -25.256 1.00 47.53 395 PRO A N 1
ATOM 3141 C CA . PRO A 1 395 ? 19.083 20.289 -26.642 1.00 47.53 395 PRO A CA 1
ATOM 3142 C C . PRO A 1 395 ? 17.769 20.910 -27.085 1.00 47.53 395 PRO A C 1
ATOM 3144 O O . PRO A 1 395 ? 16.696 20.369 -26.820 1.00 47.53 395 PRO A O 1
ATOM 3147 N N . GLU A 1 396 ? 17.880 22.006 -27.815 1.00 50.06 396 GLU A N 1
ATOM 3148 C CA . GLU A 1 396 ? 16.789 22.625 -28.559 1.00 50.06 396 GLU A CA 1
ATOM 3149 C C . GLU A 1 396 ? 17.014 22.292 -30.038 1.00 50.06 396 GLU A C 1
ATOM 3151 O O . GLU A 1 396 ? 18.161 22.334 -30.501 1.00 50.06 396 GLU A O 1
ATOM 3156 N N . PHE A 1 397 ? 15.962 21.908 -30.761 1.00 53.00 397 PHE A N 1
ATOM 3157 C CA . PHE A 1 397 ? 16.033 21.704 -32.209 1.00 53.00 397 PHE A CA 1
ATOM 3158 C C . PHE A 1 397 ? 14.711 21.994 -32.908 1.00 53.00 397 PHE A C 1
ATOM 3160 O O . PHE A 1 397 ? 13.671 21.436 -32.499 1.00 53.00 397 PHE A O 1
#

Organism: Symbiodinium pilosum (NCBI:txid2952)

Foldseek 3Di:
DDDPQLADFWDWDFFWWADLVVRDTGTDIFTFRFPQRRVVSQCVVQVPPPSVQLQLPCVLADPVVCVVCVVVCVVVVHDSSNDGDKDWDWDWDADPVHNVKIKTWIWIDGSSCCPDPCNPDTHTGGMDIVSTQRPVRRRVVRSVLQRVVSVVCNVVVHDDQAHSVRHHPVVDAQACLVLPLQNVLQQLVLQLLVVQLVVADDPDSQVSQVRVFVVVVVVCVVVVQDQADPGFGPCQSPVDQLAAGGHDDHSSHSLSCLVVQLVSLCVPVVVPDCLDLSVLSNLLSVLSVQLSQQQDQVRHDLVSNLVSLVSNVVSLVSNCVVCVVRNYSDDDPSSVSSNCNSNVDPGHSNVDHCNVCPVVVVVVVVVPDDDDDDDDPVVVSVVVSVVVSNPDDRDDD

Radius of gyration: 30.57 Å; chains: 1; bounding box: 81×48×81 Å

Secondary structure (DSSP, 8-state):
------SPPPEEEEEEEE-TTT--EEEEEEEE--HHHHHHHHHHHTTTTTHHHHHH-GGGS-HHHHHHHHHHHHHTT--GGGPPP-EEEEEEEEETTEEEEEEEEEEEE-GGGTTSTTTT--EEEEEEEGGGS-TTSHHHHHHHHHHHHHHHHHHHT---SB-TTS-BGGG-PPPHIIIIIIIIIHHHHHHHHHHHHHHS--SSHHHHHHHHHHHHHHHHHHTT-SS--S---HHHH-S-TTS-----S-HHHHHHTHHHHHHHHHHHHTTS-TTSHHHHHHHHHHHHHHHHTT-STTT--HHHHHHHHHHHHHHHHHHHHHHGGGT-S---HHHHHHHHHHHH-SS-GGGS--STTHHHHHHHHHHT---S---SHHHHHHHHHHHHHHH-PPP--

pLDDT: mean 83.4, std 15.94, range [30.2, 98.56]

Sequence (397 aa):
MAKKVKWPKPYTAKIAMCDPETQTTSKKSLAIMLPHELQWAVLKWNQGLDARGRLLNWQSVRADVRQRVASSVETLRLNPEALMIWGLWIDGAPVKYDRSESLEMFSLNLPHLNQTAASTMRFPVTRINKIFASKDGQTAHDIMAVTQWSFHCMAEGCFPQVDHTGVGLSTFEVDWLHACDLGVGADLFGNLLFLVCKHNSGSTEEQRVASVWRDIKQWYVQNQVANQFQSIAKLMIRKKASSSPKLRGKAAEIRSLIPWAVDITERLFGDADPSSEEGTCRLAAQHLNTGYGQLSTATFNPEILSYACRKFLLLYTALEVHGQESCRWRFKPKFHLWQHLCESTESAPSLYWTYDDEDWGGTVGKMSVRRGGKNQAFTLSANVLTKFRAQNKIPEF

=== Feature glossary ===
The record interleaves many kinds of information about one protein. Here is each kind framed as the question it answers.

Q: Are the domains correctly placed relative to each other?
A: Predicted aligned error is AlphaFold's pairwise confidence. Unlike pLDDT (per-residue), PAE is per-residue-pair and captures whether two parts of the structure are correctly placed relative to each other. Units are ångströms of expected positional error.

Q: Which residues are in helices, strands, or loops?
A: Eight-state secondary structure (DSSP): H is the canonical α-helix, G the tighter 3₁₀-helix, I the wider π-helix; E/B are β-structure, T and S are turns and bends, and '-' is everything else. DSSP derives these from the pattern of main-chain N–H···O=C hydrogen bonds, not from the sequence.

Q: What if only a Cα trace is available?
A: P-SEA three-state annotation labels each residue as helix, strand, or coil based purely on the geometry of the Cα trace. It serves as a fallback when the full backbone (and thus DSSP) is unavailable.

Q: What are the backbone torsion angles?
A: φ (phi) and ψ (psi) are the two rotatable backbone dihedrals per residue: φ is the C(i-1)–N–Cα–C torsion, ψ is the N–Cα–C–N(i+1) torsion, both in degrees on (−180°, 180°]. α-helical residues cluster near (−60°, −45°); β-strand residues near (−120°, +130°). A Ramachandran plot is simply a scatter of (φ, ψ) for every residue.

Q: What known structures does this most resemble?
A: Structural nearest neighbors (via Foldseek easy-search vs the PDB). Reported per hit: target PDB id, E-value, and alignment TM-score. A TM-score above ~0.5 is the conventional threshold for 'same fold'.

Q: What family and function is it annotated with?
A: Database cross-references. InterPro integrates a dozen domain/family signature databases into unified entries with residue-range hits. GO terms attach function/process/location labels with evidence codes. CATH codes position the fold in a four-level structural taxonomy. Organism is the NCBI-taxonomy species name.

Q: Which residues are buried vs exposed?
A: Solvent accessibility: the surface area of each residue that a 1.4 Å water probe can touch, in Å². When only backbone atoms are present the absolute values are lower than full-atom SASA (side chains contribute most of the area) and are flagged as backbone-only.

Q: What do the diagnostic plots show?
A: Three diagnostic plots accompany the record. The Cα contact map visualizes the tertiary structure as a 2D adjacency matrix (8 Å cutoff, sequence-local contacts suppressed). The Ramachandran plot shows the distribution of backbone (φ, ψ) torsions, with points in the α and β basins reflecting secondary structure content. The PAE plot shows AlphaFold's inter-residue confidence as a color matrix.

Q: What is the amino-acid chain?
A: The amino-acid sequence is the protein's primary structure: the linear order of residues from the N-terminus to the C-terminus, written in one-letter code. Everything else here — the 3D coordinates, the secondary structure, the domain annotations — is ultimately a consequence of this string.

Q: What do the rendered images show?
A: The six renders are orthographic views along the three Cartesian axes in both directions. Representation (cartoon, sticks, or surface) and color scheme (sequence-rainbow or by-chain) vary across proteins so the training set covers all the common visualization conventions.

Q: Where is each backbone atom in 3D?
A: The mmCIF table is the protein's shape written out atom by atom. For each backbone N, Cα, C, and carbonyl O, it records an (x, y, z) coordinate triple in Å plus the residue type, chain letter, and residue number.

Q: How mobile is each atom in the crystal?
A: For experimental (PDB) structures, the B-factor (temperature factor) quantifies the positional spread of each atom in the crystal — a combination of thermal vibration and static disorder — in units of Å². High B-factors mark flexible loops or poorly resolved regions; low B-factors mark the rigid, well-ordered core.

Q: How big and how compact is the whole molecule?
A: Three whole-structure scalars: the radius of gyration (RMS distance of Cα from centroid, in Å), the count of Cα–Cα contacts (pairs closer than 8 Å and separated by more than four residues in sequence — i.e. tertiary, not local, contacts), and the bounding-box dimensions. Together they distinguish compact globular folds from extended fibres or disordered chains.

Q: What does the local fold look like, residue by residue?
A: A 3Di character summarizes, for each residue, the relative orientation of the Cα frame of its nearest spatial neighbor. Because it encodes fold topology rather than chemistry, 3Di alignments detect remote structural similarity that sequence alignment misses.

Q: How confident is the AlphaFold model at each residue?
A: For AlphaFold models, the B-factor field carries pLDDT — the model's own estimate of local accuracy on a 0–100 scale. Regions with pLDDT<50 should be treated as essentially unmodeled; they often correspond to intrinsically disordered segments.